Protein AF-A0A960SU77-F1 (afdb_monomer_lite)

Sequence (670 aa):
MKTQLLARILVASTLSLVTFLQLAGTITGHAAEPDPNTKVYWNGGKRGHIDGCPRLPKDTAELAKIPVKSYGEMTAGGAVLCSRCPGSSTQGKGKPGRKADAPQTPAVVYDPGTKVYVDALWFRVHAEDCPSLLLKERKRTLTLEEADKAGCRIGQSGQSGRENCCLQGYRRKRPEKKLSDDTILCGNNEKRNFKHIAGCHRYWPVRSDLRRPLKDWVADGFKVCPHCIERGPGLATITDEEWKKLGPPDNFVAPEGWVPKPYSADQLPPASEVDILIKETLSKGNAIQELPFTDPVACMEMFMGQRFFFPVTQWLNLYQAYRSTGDRHVFDMLLESARHYNRISMEYPAVAQLKASDPEGIPFMYSMAACARITLQLAKKHPDQVGANEIEEAETFLRTIISVLKPVCEGDGSLDPEMGIPRKLADDFRSRAYNRAMNGIGTLGMTVAALEDLQSLRKTKEYQPTIDRYRKVIREFLSNFFNEGHLCTKVAGRPMFVYPYNKGKIREVNGCPIFKRPEDGGHYSHTLQGLMLLYQATPELGIDDEFMTAVANAIYRSSTEKVPLGGKGKKAKGGKKETLSGHVECPTAAKVRPFGSLNDGHTYSPARERFYMLEAFRDGIIDAQCITLNAQQKEAANSDYDHRLATLFSHYMKALRKDRSLIHLREGTP

Secondary structure (DSSP, 8-state):
--STTHHHHHHHTTSTTTTTSS------S--PPPPTT-EEE--SSSEEEETT-TTS-SSHHHHTTSPEEEHHHHHHTT-EE-TTSTT--S-------------SSPPP---TT-EEEE-SSBSBEEETT-TT---GGGS-EEEHHHHHHHT-B-S---STT----TTTT---SSPPPPPPTT-EEEE-S-TTSPBB-TT-TT----TTSEEEEHHHHHHTT--B-HHHHHH--B-----HHHHHTSS-SS---PPTT----PPPSSSPPPHHHHHHHHHHHHTT-----S---SSHHHHHHHHHH--TTS--HHHHHHHHHHHHH--HHHHHHHHHHHHHHHHHHHH-HHHHHHHHTSTTTGGGGHHHHHHHHHHHHHHHH-GGGS-HHHHHHHHHHHHHHHHHHIIIII-SSSB-TTTSSBHHHHHHHHHS-HHHHHHHHHHHHHHHHHHHHHHHHHT--TTHHHHHHHHHHHHHHHHHHHHHSEEE-TTTT--EEE-BSS---PEEETTEEE-SSBPBHHHHHHHHHHHHHHHHH-GGGT-SHHHHHHHHHHHHHHHH-EEEE--SSS--SS--EEEE-SB---HHHHHH-TTS-TTT---PPP--STTGGGGGTSTTHHHHHTTTS-HHHHHHHHHSHHHHHHHHHHHHHHHHHH-TT-SSGGGG--

Structure (mmCIF, N/CA/C/O backbone):
data_AF-A0A960SU77-F1
#
_entry.id   AF-A0A960SU77-F1
#
loop_
_atom_site.group_PDB
_atom_site.id
_atom_site.type_symbol
_atom_site.label_atom_id
_atom_site.label_alt_id
_atom_site.label_comp_id
_atom_site.label_asym_id
_atom_site.label_entity_id
_atom_site.label_seq_id
_atom_site.pdbx_PDB_ins_code
_atom_site.Cartn_x
_atom_site.Cartn_y
_atom_site.Cartn_z
_atom_site.occupancy
_atom_site.B_iso_or_equiv
_atom_site.auth_seq_id
_atom_site.auth_comp_id
_atom_site.auth_asym_id
_atom_site.auth_atom_id
_atom_site.pdbx_PDB_model_num
ATOM 1 N N . MET A 1 1 ? -20.396 -36.217 -53.066 1.00 48.59 1 MET A N 1
ATOM 2 C CA . MET A 1 1 ? -19.169 -35.862 -52.307 1.00 48.59 1 MET A CA 1
ATOM 3 C C . MET A 1 1 ? -17.976 -35.377 -53.146 1.00 48.59 1 MET A C 1
ATOM 5 O O . MET A 1 1 ? -17.063 -34.830 -52.548 1.00 48.59 1 MET A O 1
ATOM 9 N N . LYS A 1 2 ? -17.955 -35.474 -54.490 1.00 43.25 2 LYS A N 1
ATOM 10 C CA . LYS A 1 2 ? -16.837 -34.945 -55.315 1.00 43.25 2 LYS A CA 1
ATOM 11 C C . LYS A 1 2 ? -17.061 -33.549 -55.932 1.00 43.25 2 LYS A C 1
ATOM 13 O O . LYS A 1 2 ? -16.116 -32.954 -56.427 1.00 43.25 2 LYS A O 1
ATOM 18 N N . THR A 1 3 ? -18.262 -32.975 -55.832 1.00 40.56 3 THR A N 1
ATOM 19 C CA . THR A 1 3 ? -18.610 -31.660 -56.415 1.00 40.56 3 THR A CA 1
ATOM 20 C C . THR A 1 3 ? -18.551 -30.477 -55.437 1.00 40.56 3 THR A C 1
ATOM 22 O O . THR A 1 3 ? -18.447 -29.339 -55.876 1.00 40.56 3 THR A O 1
ATOM 25 N N . GLN A 1 4 ? -18.520 -30.705 -54.117 1.00 41.78 4 GLN A N 1
ATOM 26 C CA . GLN A 1 4 ? -18.388 -29.622 -53.120 1.00 41.78 4 GLN A CA 1
ATOM 27 C C . GLN A 1 4 ? -16.931 -29.215 -52.823 1.00 41.78 4 GLN A C 1
ATOM 29 O O . GLN A 1 4 ? -16.701 -28.159 -52.235 1.00 41.78 4 GLN A O 1
ATOM 34 N N . LEU A 1 5 ? -15.945 -30.008 -53.258 1.00 41.78 5 LEU A N 1
ATOM 35 C CA . LEU A 1 5 ? -14.522 -29.713 -53.046 1.00 41.78 5 LEU A CA 1
ATOM 36 C C . LEU A 1 5 ? -13.960 -28.747 -54.109 1.00 41.78 5 LEU A C 1
ATOM 38 O O . LEU A 1 5 ? -13.111 -27.919 -53.798 1.00 41.78 5 LEU A O 1
ATOM 42 N N . LEU A 1 6 ? -14.503 -28.767 -55.333 1.00 40.28 6 LEU A N 1
ATOM 43 C CA . LEU A 1 6 ? -14.091 -27.870 -56.425 1.00 40.28 6 LEU A CA 1
ATOM 44 C C . LEU A 1 6 ? -14.622 -26.433 -56.265 1.00 40.28 6 LEU A C 1
ATOM 46 O O . LEU A 1 6 ? -13.934 -25.485 -56.634 1.00 40.28 6 LEU A O 1
ATOM 50 N N . ALA A 1 7 ? -15.777 -26.241 -55.616 1.00 41.69 7 ALA A N 1
ATOM 51 C CA . ALA A 1 7 ? -16.314 -24.904 -55.331 1.00 41.69 7 ALA A CA 1
ATOM 52 C C . ALA A 1 7 ? -15.530 -24.146 -54.238 1.00 41.69 7 ALA A C 1
ATOM 54 O O . ALA A 1 7 ? -15.547 -22.919 -54.204 1.00 41.69 7 ALA A O 1
ATOM 55 N N . ARG A 1 8 ? -14.804 -24.855 -53.359 1.00 44.03 8 ARG A N 1
ATOM 56 C CA . ARG A 1 8 ? -13.984 -24.231 -52.302 1.00 44.03 8 ARG A CA 1
ATOM 57 C C . ARG A 1 8 ? -12.572 -23.864 -52.760 1.00 44.03 8 ARG A C 1
ATOM 59 O O . ARG A 1 8 ? -11.973 -22.965 -52.181 1.00 44.03 8 ARG A O 1
ATOM 66 N N . ILE A 1 9 ? -12.072 -24.491 -53.825 1.00 46.56 9 ILE A N 1
ATOM 67 C CA . ILE A 1 9 ? -10.752 -24.179 -54.392 1.00 46.56 9 ILE A CA 1
ATOM 68 C C . ILE A 1 9 ? -10.819 -22.924 -55.285 1.00 46.56 9 ILE A C 1
ATOM 70 O O . ILE A 1 9 ? -9.882 -22.134 -55.285 1.00 46.56 9 ILE A O 1
ATOM 74 N N . LEU A 1 10 ? -11.956 -22.640 -55.936 1.00 34.97 10 LEU A N 1
ATOM 75 C CA . LEU A 1 10 ? -12.096 -21.455 -56.800 1.00 34.97 10 LEU A CA 1
ATOM 76 C C . LEU A 1 10 ? -12.265 -20.119 -56.038 1.00 34.97 10 LEU A C 1
ATOM 78 O O . LEU A 1 10 ? -11.908 -19.064 -56.562 1.00 34.97 10 LEU A O 1
ATOM 82 N N . VAL A 1 11 ? -12.757 -20.150 -54.792 1.00 41.19 11 VAL A N 1
ATOM 83 C CA . VAL A 1 11 ? -12.898 -18.952 -53.931 1.00 41.19 11 VAL A CA 1
ATOM 84 C C . VAL A 1 11 ? -11.575 -18.596 -53.232 1.00 41.19 11 VAL A C 1
ATOM 86 O O . VAL A 1 11 ? -11.334 -17.436 -52.904 1.00 41.19 11 VAL A O 1
ATOM 89 N N . ALA A 1 12 ? -10.668 -19.564 -53.068 1.00 36.19 12 ALA A N 1
ATOM 90 C CA . ALA A 1 12 ? -9.350 -19.330 -52.477 1.00 36.19 12 ALA A CA 1
ATOM 91 C C . ALA A 1 12 ? -8.357 -18.671 -53.458 1.00 36.19 12 ALA A C 1
ATOM 93 O O . ALA A 1 12 ? -7.464 -17.949 -53.028 1.00 36.19 12 ALA A O 1
ATOM 94 N N . SER A 1 13 ? -8.532 -18.850 -54.772 1.00 35.81 13 SER A N 1
ATOM 95 C CA . SER A 1 13 ? -7.602 -18.320 -55.786 1.00 35.81 13 SER A CA 1
ATOM 96 C C . SER A 1 13 ? -7.931 -16.905 -56.282 1.00 35.81 13 SER A C 1
ATOM 98 O O . SER A 1 13 ? -7.083 -16.272 -56.903 1.00 35.81 13 SER A O 1
ATOM 100 N N . THR A 1 14 ? -9.118 -16.368 -55.982 1.00 34.28 14 THR A N 1
ATOM 101 C CA . THR A 1 14 ? -9.507 -14.985 -56.338 1.00 34.28 14 THR A CA 1
ATOM 102 C C . THR A 1 14 ? -9.312 -13.980 -55.197 1.00 34.28 14 THR A C 1
ATOM 104 O O . THR A 1 14 ? -9.174 -12.787 -55.460 1.00 34.28 14 THR A O 1
ATOM 107 N N . LEU A 1 15 ? -9.184 -14.431 -53.941 1.00 32.66 15 LEU A N 1
ATOM 108 C CA . LEU A 1 15 ? -8.871 -13.550 -52.802 1.00 32.66 15 LEU A CA 1
ATOM 109 C C . LEU A 1 15 ? -7.364 -13.253 -52.642 1.00 32.66 15 LEU A C 1
ATOM 111 O O . LEU A 1 15 ? -6.983 -12.265 -52.010 1.00 32.66 15 LEU A O 1
ATOM 115 N N . SER A 1 16 ? -6.497 -14.062 -53.259 1.00 33.44 16 SER A N 1
ATOM 116 C CA . SER A 1 16 ? -5.037 -13.889 -53.204 1.00 33.44 16 SER A CA 1
ATOM 117 C C . SER A 1 16 ? -4.466 -12.904 -54.233 1.00 33.44 16 SER A C 1
ATOM 119 O O . SER A 1 16 ? -3.294 -12.558 -54.121 1.00 33.44 16 SER A O 1
ATOM 121 N N . LEU A 1 17 ? -5.265 -12.388 -55.179 1.00 29.81 17 LEU A N 1
ATOM 122 C CA . LEU A 1 17 ? -4.792 -11.423 -56.188 1.00 29.81 17 LEU A CA 1
ATOM 123 C C . LEU A 1 17 ? -5.219 -9.963 -55.926 1.00 29.81 17 LEU A C 1
ATOM 125 O O . LEU A 1 17 ? -4.670 -9.052 -56.534 1.00 29.81 17 LEU A O 1
ATOM 129 N N . VAL A 1 18 ? -6.133 -9.710 -54.980 1.00 33.72 18 VAL A N 1
ATOM 130 C CA . VAL A 1 18 ? -6.558 -8.340 -54.603 1.00 33.72 18 VAL A CA 1
ATOM 131 C C . VAL A 1 18 ? -5.825 -7.819 -53.356 1.00 33.72 18 VAL A C 1
ATOM 133 O O . VAL A 1 18 ? -5.778 -6.618 -53.108 1.00 33.72 18 VAL A O 1
ATOM 136 N N . THR A 1 19 ? -5.145 -8.692 -52.609 1.00 33.62 19 THR A N 1
ATOM 137 C CA . THR A 1 19 ? -4.439 -8.305 -51.370 1.00 33.62 19 THR A CA 1
ATOM 138 C C . THR A 1 19 ? -2.963 -7.929 -51.602 1.00 33.62 19 THR A C 1
ATOM 140 O O . THR A 1 19 ? -2.280 -7.496 -50.679 1.00 33.62 19 THR A O 1
ATOM 143 N N . PHE A 1 20 ? -2.462 -8.023 -52.842 1.00 31.34 20 PHE A N 1
ATOM 144 C CA . PHE A 1 20 ? -1.060 -7.731 -53.191 1.00 31.34 20 PHE A CA 1
ATOM 145 C C . PHE A 1 20 ? -0.811 -6.304 -53.726 1.00 31.34 20 PHE A C 1
ATOM 147 O O . PHE A 1 20 ? 0.291 -5.997 -54.170 1.00 31.34 20 PHE A O 1
ATOM 154 N N . LEU A 1 21 ? -1.803 -5.404 -53.649 1.00 29.97 21 LEU A N 1
ATOM 155 C CA . LEU A 1 21 ? -1.713 -4.030 -54.179 1.00 29.97 21 LEU A CA 1
ATOM 156 C C . LEU A 1 21 ? -2.110 -2.920 -53.180 1.00 29.97 21 LEU A C 1
ATOM 158 O O . LEU A 1 21 ? -2.383 -1.795 -53.584 1.00 29.97 21 LEU A O 1
ATOM 162 N N . GLN A 1 22 ? -2.100 -3.198 -51.868 1.00 31.19 22 GLN A N 1
ATOM 163 C CA . GLN A 1 22 ? -2.372 -2.192 -50.818 1.00 31.19 22 GLN A CA 1
ATOM 164 C C . GLN A 1 22 ? -1.319 -2.123 -49.695 1.00 31.19 22 GLN A C 1
ATOM 166 O O . GLN A 1 22 ? -1.608 -1.699 -48.579 1.00 31.19 22 GLN A O 1
ATOM 171 N N . LEU A 1 23 ? -0.067 -2.483 -49.984 1.00 34.41 23 LEU A N 1
ATOM 172 C CA . LEU A 1 23 ? 1.064 -2.280 -49.069 1.00 34.41 23 LEU A CA 1
ATOM 173 C C . LEU A 1 23 ? 2.174 -1.480 -49.754 1.00 34.41 23 LEU A C 1
ATOM 175 O O . LEU A 1 23 ? 3.279 -1.956 -49.986 1.00 34.41 23 LEU A O 1
ATOM 179 N N . ALA A 1 24 ? 1.865 -0.221 -50.050 1.00 32.38 24 ALA A N 1
ATOM 180 C CA . ALA A 1 24 ? 2.865 0.809 -50.283 1.00 32.38 24 ALA A CA 1
ATOM 181 C C . ALA A 1 24 ? 2.472 2.067 -49.493 1.00 32.38 24 ALA A C 1
ATOM 183 O O . ALA A 1 24 ? 1.421 2.654 -49.728 1.00 32.38 24 ALA A O 1
ATOM 184 N N . GLY A 1 25 ? 3.334 2.475 -48.556 1.00 32.09 25 GLY A N 1
ATOM 185 C CA . GLY A 1 25 ? 3.404 3.862 -48.088 1.00 32.09 25 GLY A CA 1
ATOM 186 C C . GLY A 1 25 ? 2.752 4.204 -46.745 1.00 32.09 25 GLY A C 1
ATOM 187 O O . GLY A 1 25 ? 1.760 4.919 -46.698 1.00 32.09 25 GLY A O 1
ATOM 188 N N . THR A 1 26 ? 3.414 3.877 -45.633 1.00 34.00 26 THR A N 1
ATOM 189 C CA . THR A 1 26 ? 3.478 4.818 -44.495 1.00 34.00 26 THR A CA 1
ATOM 190 C C . THR A 1 26 ? 4.924 5.235 -44.289 1.00 34.00 26 THR A C 1
ATOM 192 O O . THR A 1 26 ? 5.612 4.759 -43.390 1.00 34.00 26 THR A O 1
ATOM 195 N N . ILE A 1 27 ? 5.382 6.111 -45.181 1.00 33.06 27 ILE A N 1
ATOM 196 C CA . ILE A 1 27 ? 6.577 6.927 -44.991 1.00 33.06 27 ILE A CA 1
ATOM 197 C C . ILE A 1 27 ? 6.103 8.206 -44.303 1.00 33.06 27 ILE A C 1
ATOM 199 O O . ILE A 1 27 ? 5.212 8.895 -44.796 1.00 33.06 27 ILE A O 1
ATOM 203 N N . THR A 1 28 ? 6.690 8.528 -43.154 1.00 37.88 28 THR A N 1
ATOM 204 C CA . THR A 1 28 ? 6.577 9.845 -42.524 1.00 37.88 28 THR A CA 1
ATOM 205 C C . THR A 1 28 ? 7.351 10.867 -43.357 1.00 37.88 28 THR A C 1
ATOM 207 O O . THR A 1 28 ? 8.470 11.241 -43.018 1.00 37.88 28 THR A O 1
ATOM 210 N N . GLY A 1 29 ? 6.773 11.284 -44.479 1.00 32.94 29 GLY A N 1
ATOM 211 C CA . GLY A 1 29 ? 7.107 12.538 -45.144 1.00 32.94 29 GLY A CA 1
ATOM 212 C C . GLY A 1 29 ? 6.148 13.619 -44.660 1.00 32.94 29 GLY A C 1
ATOM 213 O O . GLY A 1 29 ? 5.029 13.313 -44.242 1.00 32.94 29 GLY A O 1
ATOM 214 N N . HIS A 1 30 ? 6.550 14.889 -44.710 1.00 42.62 30 HIS A N 1
ATOM 215 C CA . HIS A 1 30 ? 5.559 15.962 -44.813 1.00 42.62 30 HIS A CA 1
ATOM 216 C C . HIS A 1 30 ? 4.584 15.548 -45.914 1.00 42.62 30 HIS A C 1
ATOM 218 O O . HIS A 1 30 ? 5.038 15.240 -47.014 1.00 42.62 30 HIS A O 1
ATOM 224 N N . ALA A 1 31 ? 3.301 15.382 -45.577 1.00 51.47 31 ALA A N 1
ATOM 225 C CA . ALA A 1 31 ? 2.348 14.803 -46.509 1.00 51.47 31 ALA A CA 1
ATOM 226 C C . ALA A 1 31 ? 2.336 15.685 -47.758 1.00 51.47 31 ALA A C 1
ATOM 228 O O . ALA A 1 31 ? 1.932 16.845 -47.677 1.00 51.47 31 ALA A O 1
ATOM 229 N N . ALA A 1 32 ? 2.863 15.151 -48.862 1.00 58.09 32 ALA A N 1
ATOM 230 C CA . ALA A 1 32 ? 2.802 15.815 -50.148 1.00 58.09 32 ALA A CA 1
ATOM 231 C C . ALA A 1 32 ? 1.334 16.151 -50.414 1.00 58.09 32 ALA A C 1
ATOM 233 O O . ALA A 1 32 ? 0.448 15.347 -50.093 1.00 58.09 32 ALA A O 1
ATOM 234 N N . GLU A 1 33 ? 1.074 17.354 -50.923 1.00 73.69 33 GLU A N 1
ATOM 235 C CA . GLU A 1 33 ? -0.280 17.702 -51.330 1.00 73.69 33 GLU A CA 1
ATOM 236 C C . GLU A 1 33 ? -0.797 16.630 -52.301 1.00 73.69 33 GLU A C 1
ATOM 238 O O . GLU A 1 33 ? -0.029 16.160 -53.147 1.00 73.69 33 GLU A O 1
ATOM 243 N N . PRO A 1 34 ? -2.058 16.183 -52.158 1.00 84.12 34 PRO A N 1
ATOM 244 C CA . PRO A 1 34 ? -2.621 15.191 -53.061 1.00 84.12 34 PRO A CA 1
ATOM 245 C C . PRO A 1 34 ? -2.513 15.642 -54.515 1.00 84.12 34 PRO A C 1
ATOM 247 O O . PRO A 1 34 ? -2.640 16.831 -54.809 1.00 84.12 34 PRO A O 1
ATOM 250 N N . ASP A 1 35 ? -2.330 14.685 -55.424 1.00 87.81 35 ASP A N 1
ATOM 251 C CA . ASP A 1 35 ? -2.336 14.963 -56.860 1.00 87.81 35 ASP A CA 1
ATOM 252 C C . ASP A 1 35 ? -3.629 15.720 -57.236 1.00 87.81 35 ASP A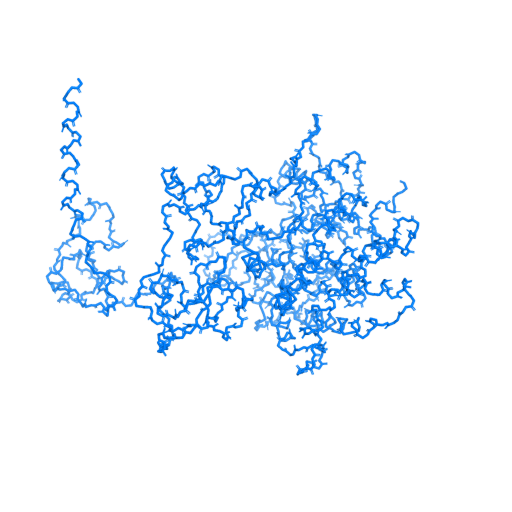 C 1
ATOM 254 O O . ASP A 1 35 ? -4.700 15.332 -56.748 1.00 87.81 35 ASP A O 1
ATOM 258 N N . PRO A 1 36 ? -3.587 16.772 -58.077 1.00 90.88 36 PRO A N 1
ATOM 259 C CA . PRO A 1 36 ? -4.777 17.525 -58.479 1.00 90.88 36 PRO A CA 1
ATOM 260 C C . PRO A 1 36 ? -5.904 16.661 -59.062 1.00 90.88 36 PRO A C 1
ATOM 262 O O . PRO A 1 36 ? -7.070 17.029 -58.953 1.00 90.88 36 PRO A O 1
ATOM 265 N N . ASN A 1 37 ? -5.600 15.489 -59.619 1.00 91.50 37 ASN A N 1
ATOM 266 C CA . ASN A 1 37 ? -6.590 14.557 -60.158 1.00 91.50 37 ASN A CA 1
ATOM 267 C C . ASN A 1 37 ? -7.148 13.581 -59.108 1.00 91.50 37 ASN A C 1
ATOM 269 O O . ASN A 1 37 ? -8.007 12.756 -59.423 1.00 91.50 37 ASN A O 1
ATOM 273 N N . THR A 1 38 ? -6.698 13.665 -57.852 1.00 93.06 38 THR A N 1
ATOM 274 C CA . THR A 1 38 ? -7.171 12.806 -56.759 1.00 93.06 38 THR A CA 1
ATOM 275 C C . THR A 1 38 ? -8.673 12.968 -56.565 1.00 93.06 38 THR A C 1
ATOM 277 O O . THR A 1 38 ? -9.178 14.079 -56.406 1.00 93.06 38 THR A O 1
ATOM 280 N N . LYS A 1 39 ? -9.391 11.844 -56.513 1.00 94.50 39 LYS A N 1
ATOM 281 C CA . LYS A 1 39 ? -10.834 11.808 -56.271 1.00 94.50 39 LYS A CA 1
ATOM 282 C C . LYS A 1 39 ? -11.179 12.371 -54.885 1.00 94.50 39 LYS A C 1
ATOM 284 O O . LYS A 1 39 ? -10.721 11.854 -53.862 1.00 94.50 39 LYS A O 1
ATOM 289 N N . VAL A 1 40 ? -12.046 13.381 -54.846 1.00 94.94 40 VAL A N 1
ATOM 290 C CA . VAL A 1 40 ? -12.618 13.959 -53.623 1.00 94.94 40 VAL A CA 1
ATOM 291 C C . VAL A 1 40 ? -14.143 13.975 -53.679 1.00 94.94 40 VAL A C 1
ATOM 293 O O . VAL A 1 40 ? -14.752 14.214 -54.715 1.00 94.94 40 VAL A O 1
ATOM 296 N N . TYR A 1 41 ? -14.772 13.749 -52.536 1.00 96.06 41 TYR A N 1
ATOM 297 C CA . TYR A 1 41 ? -16.199 13.930 -52.310 1.00 96.06 41 TYR A CA 1
ATOM 298 C C . TYR A 1 41 ? -16.408 15.343 -51.759 1.00 96.06 41 TYR A C 1
ATOM 300 O O . TYR A 1 41 ? -15.965 15.666 -50.646 1.00 96.06 41 TYR A O 1
ATOM 308 N N . TRP A 1 42 ? -17.035 16.205 -52.556 1.00 96.12 42 TRP A N 1
ATOM 309 C CA . TRP A 1 42 ? -17.164 17.627 -52.265 1.00 96.12 42 TRP A CA 1
ATOM 310 C C . TRP A 1 42 ? -18.453 18.210 -52.847 1.00 96.12 42 TRP A C 1
ATOM 312 O O . TRP A 1 42 ? -18.712 18.133 -54.041 1.00 96.12 42 TRP A O 1
ATOM 322 N N . ASN A 1 43 ? -19.258 18.839 -51.994 1.00 90.31 43 ASN A N 1
ATOM 323 C CA . ASN A 1 43 ? -20.572 19.385 -52.340 1.00 90.31 43 ASN A CA 1
ATOM 324 C C . ASN A 1 43 ? -20.564 20.904 -52.610 1.00 90.31 43 ASN A C 1
ATOM 326 O O . ASN A 1 43 ? -21.596 21.549 -52.450 1.00 90.31 43 ASN A O 1
ATOM 330 N N . GLY A 1 44 ? -19.409 21.495 -52.937 1.00 87.69 44 GLY A N 1
ATOM 331 C CA . GLY A 1 44 ? -19.267 22.948 -53.122 1.00 87.69 44 GLY A CA 1
ATOM 332 C C . GLY A 1 44 ? -19.058 23.750 -51.826 1.00 87.69 44 GLY A C 1
ATOM 333 O O . GLY A 1 44 ? -18.965 24.973 -51.862 1.00 87.69 44 GLY A O 1
ATOM 334 N N . GLY A 1 45 ? -18.992 23.090 -50.662 1.00 88.75 45 GLY A N 1
ATOM 335 C CA . GLY A 1 45 ? -18.749 23.743 -49.371 1.00 88.75 45 GLY A CA 1
ATOM 336 C C . GLY A 1 45 ? -17.286 24.147 -49.133 1.00 88.75 45 GLY A C 1
ATOM 337 O O . GLY A 1 45 ? -16.418 23.989 -49.976 1.00 88.75 45 GLY A O 1
ATOM 338 N N . LYS A 1 46 ? -16.942 24.600 -47.922 1.00 89.25 46 LYS A N 1
ATOM 339 C CA . LYS A 1 46 ? -15.552 25.009 -47.598 1.00 89.25 46 LYS A CA 1
ATOM 340 C C . LYS A 1 46 ? -14.554 23.847 -47.490 1.00 89.25 46 LYS A C 1
ATOM 342 O O . LYS A 1 46 ? -13.357 24.087 -47.334 1.00 89.25 46 LYS A O 1
ATOM 347 N N . ARG A 1 47 ? -15.038 22.599 -47.446 1.00 91.06 47 ARG A N 1
ATOM 348 C CA . ARG A 1 47 ? -14.207 21.413 -47.209 1.00 91.06 47 ARG A CA 1
ATOM 349 C C . ARG A 1 47 ? -14.659 20.218 -48.031 1.00 91.06 47 ARG A C 1
ATOM 351 O O . ARG A 1 47 ? -15.849 19.922 -48.031 1.00 91.06 47 ARG A O 1
ATOM 358 N N . GLY A 1 48 ? -13.711 19.509 -48.634 1.00 92.94 48 GLY A N 1
ATOM 359 C CA . GLY A 1 48 ? -13.940 18.201 -49.251 1.00 92.94 48 GLY A CA 1
ATOM 360 C C . GLY A 1 48 ? -13.214 17.068 -48.532 1.00 92.94 48 GLY A C 1
ATOM 361 O O . GLY A 1 48 ? -12.428 17.275 -47.595 1.00 92.94 48 GLY A O 1
ATOM 362 N N . HIS A 1 49 ? -13.513 15.846 -48.957 1.00 94.62 49 HIS A N 1
ATOM 363 C CA . HIS A 1 49 ? -13.022 14.621 -48.341 1.00 94.62 49 HIS A CA 1
ATOM 364 C C . HIS A 1 49 ? -12.445 13.683 -49.398 1.00 94.62 49 HIS A C 1
ATOM 366 O O . HIS A 1 49 ? -13.133 13.379 -50.361 1.00 94.62 49 HIS A O 1
ATOM 372 N N . ILE A 1 50 ? -11.220 13.186 -49.223 1.00 93.50 50 ILE A N 1
ATOM 373 C CA . ILE A 1 50 ? -10.723 12.091 -50.073 1.00 93.50 50 ILE A CA 1
ATOM 374 C C . ILE A 1 50 ? -11.361 10.760 -49.672 1.00 93.50 50 ILE A C 1
ATOM 376 O O . ILE A 1 50 ? -11.872 10.612 -48.554 1.00 93.50 50 ILE A O 1
ATOM 380 N N . ASP A 1 51 ? -11.296 9.794 -50.582 1.00 85.56 51 ASP A N 1
ATOM 381 C CA . ASP A 1 51 ? -11.766 8.434 -50.342 1.00 85.56 51 ASP A CA 1
ATOM 382 C C . ASP A 1 51 ? -11.091 7.811 -49.109 1.00 85.56 51 ASP A C 1
ATOM 384 O O . ASP A 1 51 ? -9.899 8.002 -48.862 1.00 85.56 51 ASP A O 1
ATOM 388 N N . GLY A 1 52 ? -11.881 7.140 -48.267 1.00 80.75 52 GLY A N 1
ATOM 389 C CA . GLY A 1 52 ? -11.418 6.609 -46.978 1.00 80.75 52 GLY A CA 1
ATOM 390 C C . GLY A 1 52 ? -11.333 7.623 -45.824 1.00 80.75 52 GLY A C 1
ATOM 391 O O . GLY A 1 52 ? -10.923 7.259 -44.718 1.00 80.75 52 GLY A O 1
ATOM 392 N N . CYS A 1 53 ? -11.742 8.887 -46.008 1.00 87.25 53 CYS A N 1
ATOM 393 C CA . CYS A 1 53 ? -11.818 9.836 -44.894 1.00 87.25 53 CYS A CA 1
ATOM 394 C C . CYS A 1 53 ? -12.801 9.345 -43.805 1.00 87.25 53 CYS A C 1
ATOM 396 O O . CYS A 1 53 ? -13.970 9.107 -44.103 1.00 87.25 53 CYS A O 1
ATOM 398 N N . PRO A 1 54 ? -12.420 9.322 -42.509 1.00 81.00 54 PRO A N 1
ATOM 399 C CA . PRO A 1 54 ?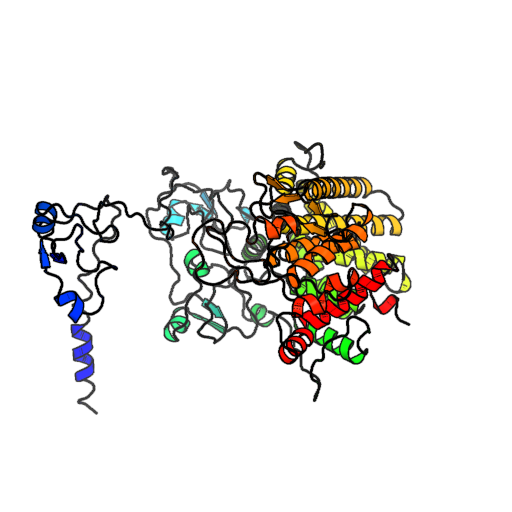 -13.286 8.833 -41.427 1.00 81.00 54 PRO A CA 1
ATOM 400 C C . PRO A 1 54 ? -14.515 9.714 -41.140 1.00 81.00 54 PRO A C 1
ATOM 402 O O . PRO A 1 54 ? -15.294 9.400 -40.243 1.00 81.00 54 PRO A O 1
ATOM 405 N N . ARG A 1 55 ? -14.660 10.849 -41.836 1.00 84.00 55 ARG A N 1
ATOM 406 C CA . ARG A 1 55 ? -15.841 11.725 -41.772 1.00 84.00 55 ARG A CA 1
ATOM 407 C C . ARG A 1 55 ? -16.799 11.544 -42.950 1.00 84.00 55 ARG A C 1
ATOM 409 O O . ARG A 1 55 ? -17.846 12.182 -42.938 1.00 84.00 55 ARG A O 1
ATOM 416 N N . LEU A 1 56 ? -16.451 10.726 -43.941 1.00 88.38 56 LEU A N 1
ATOM 417 C CA . LEU A 1 56 ? -17.402 10.347 -44.976 1.00 88.38 56 LEU A CA 1
ATOM 418 C C . LEU A 1 56 ? -18.476 9.421 -44.391 1.00 88.38 56 LEU A C 1
ATOM 420 O O . LEU A 1 56 ? -18.163 8.630 -43.491 1.00 88.38 56 LEU A O 1
ATOM 424 N N . PRO A 1 57 ? -19.728 9.507 -44.876 1.00 88.12 57 PRO A N 1
ATOM 425 C CA . PRO A 1 57 ? -20.749 8.521 -44.554 1.00 88.12 57 PRO A CA 1
ATOM 426 C C . PRO A 1 57 ? -20.243 7.113 -44.874 1.00 88.12 57 PRO A C 1
ATOM 428 O O . PRO A 1 57 ? -19.646 6.881 -45.924 1.00 88.12 57 PRO A O 1
ATOM 431 N N . LYS A 1 58 ? -20.461 6.177 -43.946 1.00 84.31 58 LYS A N 1
ATOM 432 C CA . LYS A 1 58 ? -20.117 4.761 -44.151 1.00 84.31 58 LYS A CA 1
ATOM 433 C C . LYS A 1 58 ? -21.177 4.014 -44.959 1.00 84.31 58 LYS A C 1
ATOM 435 O O . LYS A 1 58 ? -20.888 2.945 -45.482 1.00 84.31 58 LYS A O 1
ATOM 440 N N . ASP A 1 59 ? -22.384 4.566 -45.031 1.00 87.12 59 ASP A N 1
ATOM 441 C CA . ASP A 1 59 ? -23.454 4.065 -45.882 1.00 87.12 59 ASP A CA 1
ATOM 442 C C . ASP A 1 59 ? -23.178 4.462 -47.339 1.00 87.12 59 ASP A C 1
ATOM 444 O O . ASP A 1 59 ? -23.041 5.644 -47.670 1.00 87.12 59 ASP A O 1
ATOM 448 N N . THR A 1 60 ? -23.101 3.463 -48.216 1.00 85.50 60 THR A N 1
ATOM 449 C CA . THR A 1 60 ? -22.841 3.628 -49.647 1.00 85.50 60 THR A CA 1
ATOM 450 C C . THR A 1 60 ? -23.933 4.425 -50.360 1.00 85.50 60 THR A C 1
ATOM 452 O O . THR A 1 60 ? -23.625 5.158 -51.299 1.00 85.50 60 THR A O 1
ATOM 455 N N . ALA A 1 61 ? -25.190 4.338 -49.909 1.00 85.06 61 ALA A N 1
ATOM 456 C CA . ALA A 1 61 ? -26.303 5.086 -50.492 1.00 85.06 61 ALA A CA 1
ATOM 457 C C . ALA A 1 61 ? -26.251 6.579 -50.130 1.00 85.06 61 ALA A C 1
ATOM 459 O O . ALA A 1 61 ? -26.674 7.423 -50.918 1.00 85.06 61 ALA A O 1
ATOM 460 N N . GLU A 1 62 ? -25.715 6.927 -48.957 1.00 82.31 62 GLU A N 1
ATOM 461 C CA . GLU A 1 62 ? -25.482 8.323 -48.576 1.00 82.31 62 GLU A CA 1
ATOM 462 C C . GLU A 1 62 ? -24.215 8.893 -49.211 1.00 82.31 62 GLU A C 1
ATOM 464 O O . GLU A 1 62 ? -24.214 10.040 -49.657 1.00 82.31 62 GLU A O 1
ATOM 469 N N . LEU A 1 63 ? -23.155 8.087 -49.315 1.00 86.81 63 LEU A N 1
ATOM 470 C CA . LEU A 1 63 ? -21.910 8.485 -49.968 1.00 86.81 63 LEU A CA 1
ATOM 471 C C . LEU A 1 63 ? -22.123 8.806 -51.456 1.00 86.81 63 LEU A C 1
ATOM 473 O O . LEU A 1 63 ? -21.579 9.791 -51.951 1.00 86.81 63 LEU A O 1
ATOM 477 N N . ALA A 1 64 ? -22.968 8.031 -52.145 1.00 88.56 64 ALA A N 1
ATOM 478 C CA . ALA A 1 64 ? -23.312 8.244 -53.552 1.00 88.56 64 ALA A CA 1
ATOM 479 C C . ALA A 1 64 ? -24.040 9.576 -53.826 1.00 88.56 64 ALA A C 1
ATOM 481 O O . ALA A 1 64 ? -24.049 10.043 -54.962 1.00 88.56 64 ALA A O 1
ATOM 482 N N . LYS A 1 65 ? -24.630 10.211 -52.802 1.00 90.62 65 LYS A N 1
ATOM 483 C CA . LYS A 1 65 ? -25.301 11.519 -52.926 1.00 90.62 65 LYS A CA 1
ATOM 484 C C . LYS A 1 65 ? -24.324 12.696 -52.893 1.00 90.62 65 LYS A C 1
ATOM 486 O O . LYS A 1 65 ? -24.730 13.823 -53.171 1.00 90.62 65 LYS A O 1
ATOM 491 N N . ILE A 1 66 ? -23.062 12.472 -52.520 1.00 91.94 66 ILE A N 1
ATOM 492 C CA . ILE A 1 66 ? -22.051 13.529 -52.451 1.00 91.94 66 ILE A CA 1
ATOM 493 C C . ILE A 1 66 ? -21.354 13.621 -53.814 1.00 91.94 66 ILE A C 1
ATOM 495 O O . ILE A 1 66 ? -20.762 12.629 -54.245 1.00 91.94 66 ILE A O 1
ATOM 499 N N . PRO A 1 67 ? -21.372 14.788 -54.490 1.00 94.25 67 PRO A N 1
ATOM 500 C CA . PRO A 1 67 ? -20.698 14.945 -55.770 1.00 94.25 67 PRO A CA 1
ATOM 501 C C . PRO A 1 67 ? -19.212 14.602 -55.669 1.00 94.25 67 PRO A C 1
ATOM 503 O O . PRO A 1 67 ? -18.519 15.002 -54.728 1.00 94.25 67 PRO A O 1
ATOM 506 N N . VAL A 1 68 ? -18.733 13.857 -56.658 1.00 94.94 68 VAL A N 1
ATOM 507 C CA . VAL A 1 68 ? -17.324 13.504 -56.794 1.00 94.94 68 VAL A CA 1
ATOM 508 C C . VAL A 1 68 ? -16.663 14.500 -57.740 1.00 94.94 68 VAL A C 1
ATOM 510 O O . VAL A 1 68 ? -17.159 14.739 -58.840 1.00 94.94 68 VAL A O 1
ATOM 513 N N . LYS A 1 69 ? -15.546 15.068 -57.300 1.00 95.25 69 LYS A N 1
ATOM 514 C CA . LYS A 1 69 ? -14.716 16.031 -58.027 1.00 95.25 69 LYS A CA 1
ATOM 515 C C . LYS A 1 69 ? -13.247 15.642 -57.927 1.00 95.25 69 LYS A C 1
ATOM 517 O O . LYS A 1 69 ? -12.896 14.744 -57.158 1.00 95.25 69 LYS A O 1
ATOM 522 N N . SER A 1 70 ? -12.387 16.300 -58.692 1.00 95.38 70 SER A N 1
ATOM 523 C CA . SER A 1 70 ? -10.944 16.220 -58.484 1.00 95.38 70 SER A CA 1
ATOM 524 C C . SER A 1 70 ? -10.495 17.169 -57.368 1.00 95.38 70 SER A C 1
ATOM 526 O O . SER A 1 70 ? -11.158 18.164 -57.052 1.00 95.38 70 SER A O 1
ATOM 528 N N . TYR A 1 71 ? -9.367 16.858 -56.733 1.00 92.12 71 TYR A N 1
ATOM 529 C CA . TYR A 1 71 ? -8.770 17.712 -55.711 1.00 92.12 71 TYR A CA 1
ATOM 530 C C . TYR A 1 71 ? -8.469 19.114 -56.265 1.00 92.12 71 TYR A C 1
ATOM 532 O O . TYR A 1 71 ? -8.741 20.098 -55.581 1.00 92.12 71 TYR A O 1
ATOM 540 N N . GLY A 1 72 ? -8.019 19.209 -57.520 1.00 90.94 72 GLY A N 1
ATOM 541 C CA . GLY A 1 72 ? -7.776 20.457 -58.241 1.00 90.94 72 GLY A CA 1
ATOM 542 C C . GLY A 1 72 ? -9.046 21.271 -58.502 1.00 90.94 72 GLY A C 1
ATOM 543 O O . GLY A 1 72 ? -9.039 22.483 -58.316 1.00 90.94 72 GLY A O 1
ATOM 544 N N . GLU A 1 73 ? -10.163 20.628 -58.862 1.00 92.06 73 GLU A N 1
ATOM 545 C CA . GLU A 1 73 ? -11.459 21.314 -59.003 1.00 92.06 73 GLU A CA 1
ATOM 546 C C . GLU A 1 73 ? -11.943 21.886 -57.660 1.00 92.06 73 GLU A C 1
ATOM 548 O O . GLU A 1 73 ? -12.466 22.999 -57.597 1.00 92.06 73 GLU A O 1
ATOM 553 N N . MET A 1 74 ? -11.753 21.138 -56.569 1.00 94.62 74 MET A N 1
ATOM 554 C CA . MET A 1 74 ? -12.121 21.581 -55.223 1.00 94.62 74 MET A CA 1
ATOM 555 C C . MET A 1 74 ? -11.272 22.769 -54.751 1.00 94.62 74 MET A C 1
ATOM 557 O O . MET A 1 74 ? -11.814 23.732 -54.201 1.00 94.62 74 MET A O 1
ATOM 561 N N . THR A 1 75 ? -9.952 22.716 -54.946 1.00 91.19 75 THR A N 1
ATOM 562 C CA . THR A 1 75 ? -9.045 23.794 -54.528 1.00 91.19 75 THR A CA 1
ATOM 563 C C . THR A 1 75 ? -9.199 25.042 -55.390 1.00 91.19 75 THR A C 1
ATOM 565 O O . THR A 1 75 ? -9.200 26.143 -54.841 1.00 91.19 75 THR A O 1
ATOM 568 N N . ALA A 1 76 ? -9.444 24.899 -56.698 1.00 91.19 76 ALA A N 1
ATOM 569 C CA . ALA A 1 76 ? -9.814 26.015 -57.573 1.00 91.19 76 ALA A CA 1
ATOM 570 C C . ALA A 1 76 ? -11.122 26.696 -57.122 1.00 91.19 76 ALA A C 1
ATOM 572 O O . ALA A 1 76 ? -11.264 27.911 -57.239 1.00 91.19 76 ALA A O 1
ATOM 573 N N . GLY A 1 77 ? -12.046 25.935 -56.524 1.00 87.19 77 GLY A N 1
ATOM 574 C CA . GLY A 1 77 ? -13.247 26.447 -55.859 1.00 87.19 77 GLY A CA 1
ATOM 575 C C . GLY A 1 77 ? -13.017 27.072 -54.473 1.00 87.19 77 GLY A C 1
ATOM 576 O O . GLY A 1 77 ? -13.984 27.378 -53.775 1.00 87.19 77 GLY A O 1
ATOM 577 N N . GLY A 1 78 ? -11.763 27.240 -54.038 1.00 88.69 78 GLY A N 1
ATOM 578 C CA . GLY A 1 78 ? -11.393 27.854 -52.758 1.00 88.69 78 GLY A CA 1
ATOM 579 C C . GLY A 1 78 ? -11.621 26.967 -51.528 1.00 88.69 78 GLY A C 1
ATOM 580 O O . GLY A 1 78 ? -11.579 27.456 -50.395 1.00 88.69 78 GLY A O 1
ATOM 581 N N . ALA A 1 79 ? -11.883 25.673 -51.720 1.00 89.44 79 ALA A N 1
ATOM 582 C CA . ALA A 1 79 ? -12.067 24.716 -50.637 1.00 89.44 79 ALA A CA 1
ATOM 583 C C . ALA A 1 79 ? -10.769 23.959 -50.313 1.00 89.44 79 ALA A C 1
ATOM 585 O O . ALA A 1 79 ? -9.875 23.811 -51.140 1.00 89.44 79 ALA A O 1
ATOM 586 N N . VAL A 1 80 ? -10.668 23.454 -49.082 1.00 92.75 80 VAL A N 1
ATOM 587 C CA . VAL A 1 80 ? -9.511 22.672 -48.605 1.00 92.75 80 VAL A CA 1
ATOM 588 C C . VAL A 1 80 ? -9.943 21.284 -48.151 1.00 92.75 80 VAL A C 1
ATOM 590 O O . VAL A 1 80 ? -11.121 21.043 -47.883 1.00 92.75 80 VAL A O 1
ATOM 593 N N . LEU A 1 81 ? -9.010 20.347 -47.999 1.00 91.44 81 LEU A N 1
ATOM 594 C CA . LEU A 1 81 ? -9.365 19.066 -47.395 1.00 91.44 81 LEU A CA 1
ATOM 595 C C . LEU A 1 81 ? -9.805 19.225 -45.937 1.00 91.44 81 LEU A C 1
ATOM 597 O O . LEU A 1 81 ? -9.327 20.056 -45.163 1.00 91.44 81 LEU A O 1
ATOM 601 N N . CYS A 1 82 ? -10.740 18.374 -45.523 1.00 90.12 82 CYS A N 1
ATOM 602 C CA . CYS A 1 82 ? -11.046 18.204 -44.114 1.00 90.12 82 CYS A CA 1
ATOM 603 C C . CYS A 1 82 ? -9.772 17.810 -43.337 1.00 90.12 82 CYS A C 1
ATOM 605 O O . CYS A 1 82 ? -9.038 16.918 -43.738 1.00 90.12 82 CYS A O 1
ATOM 607 N N . SER A 1 83 ? -9.584 18.377 -42.142 1.00 83.06 83 SER A N 1
ATOM 608 C CA . SER A 1 83 ? -8.404 18.176 -41.276 1.00 83.06 83 SER A CA 1
ATOM 609 C C . SER A 1 83 ? -8.128 16.735 -40.808 1.00 83.06 83 SER A C 1
ATOM 611 O O . SER A 1 83 ? -7.265 16.517 -39.966 1.00 83.06 83 SER A O 1
ATOM 613 N N . ARG A 1 84 ? -8.956 15.770 -41.210 1.00 79.56 84 ARG A N 1
ATOM 614 C CA . ARG A 1 84 ? -8.811 14.335 -40.917 1.00 79.56 84 ARG A CA 1
ATOM 615 C C . ARG A 1 84 ? -8.645 13.495 -42.184 1.00 79.56 84 ARG A C 1
ATOM 617 O O . ARG A 1 84 ? -8.620 12.274 -42.099 1.00 79.56 84 ARG A O 1
ATOM 624 N N . CYS A 1 85 ? -8.615 14.135 -43.344 1.00 85.88 85 CYS A N 1
ATOM 625 C CA . CYS A 1 85 ? -8.294 13.496 -44.606 1.00 85.88 85 CYS A CA 1
ATOM 626 C C . CYS A 1 85 ? -6.789 13.202 -44.638 1.00 85.88 85 CYS A C 1
ATOM 628 O O . CYS A 1 85 ? -6.009 14.091 -44.279 1.00 85.88 85 CYS A O 1
ATOM 630 N N . PRO A 1 86 ? -6.367 12.002 -45.065 1.00 75.44 86 PRO A N 1
ATOM 631 C CA . PRO A 1 86 ? -4.980 11.785 -45.466 1.00 75.44 86 PRO A CA 1
ATOM 632 C C . PRO A 1 86 ? -4.539 12.877 -46.465 1.00 75.44 86 PRO A C 1
ATOM 634 O O . PRO A 1 86 ? -5.327 13.297 -47.309 1.00 75.44 86 PRO A O 1
ATOM 637 N N . GLY A 1 87 ? -3.328 13.419 -46.309 1.00 74.12 87 GLY A N 1
ATOM 638 C CA . GLY A 1 87 ? -2.830 14.520 -47.152 1.00 74.12 87 GLY A CA 1
ATOM 639 C C . GLY A 1 87 ? -3.369 15.925 -46.833 1.00 74.12 87 GLY A C 1
ATOM 640 O O . GLY A 1 87 ? -2.979 16.885 -47.484 1.00 74.12 87 GLY A O 1
ATOM 641 N N . SER A 1 88 ? -4.244 16.100 -45.832 1.00 79.44 88 SER A N 1
ATOM 642 C CA . SER A 1 88 ? -4.737 17.435 -45.455 1.00 79.44 88 SER A CA 1
ATOM 643 C C . SER A 1 88 ? -3.675 18.269 -44.729 1.00 79.44 88 SER A C 1
ATOM 645 O O . SER A 1 88 ? -3.294 17.941 -43.605 1.00 79.44 88 SER A O 1
ATOM 647 N N . SER A 1 89 ? -3.339 19.438 -45.276 1.00 69.81 89 SER A N 1
ATOM 648 C CA . SER A 1 89 ? -2.504 20.465 -44.626 1.00 69.81 89 SER A CA 1
ATOM 649 C C . SER A 1 89 ? -3.253 21.305 -43.574 1.00 69.81 89 SER A C 1
ATOM 651 O O . SER A 1 89 ? -2.646 22.025 -42.781 1.00 69.81 89 SER A O 1
ATOM 653 N N . THR A 1 90 ? -4.589 21.216 -43.509 1.00 70.06 90 THR A N 1
ATOM 654 C CA . THR A 1 90 ? -5.396 22.037 -42.593 1.00 70.06 90 THR A CA 1
ATOM 655 C C . THR A 1 90 ? -5.304 21.544 -41.140 1.00 70.06 90 THR A C 1
ATOM 657 O O . THR A 1 90 ? -5.859 20.496 -40.799 1.00 70.06 90 THR A O 1
ATOM 660 N N . GLN A 1 91 ? -4.684 22.331 -40.248 1.00 53.31 91 GLN A N 1
ATOM 661 C CA . GLN A 1 91 ? -4.651 22.055 -38.803 1.00 53.31 91 GLN A CA 1
ATOM 662 C C . GLN A 1 91 ? -6.077 21.960 -38.227 1.00 53.31 91 GLN A C 1
ATOM 664 O O . GLN A 1 91 ? -6.856 22.915 -38.229 1.00 53.31 91 GLN A O 1
ATOM 669 N N . GLY A 1 92 ? -6.461 20.783 -37.733 1.00 46.19 92 GLY A N 1
ATOM 670 C CA . GLY A 1 92 ? -7.773 20.573 -37.122 1.00 46.19 92 GLY A CA 1
ATOM 671 C C . GLY A 1 92 ? -7.853 21.117 -35.694 1.00 46.19 92 GLY A C 1
ATOM 672 O O . GLY A 1 92 ? -7.045 20.744 -34.852 1.00 46.19 92 GLY A O 1
ATOM 673 N N . LYS A 1 93 ? -8.898 21.896 -35.371 1.00 39.81 93 LYS A N 1
ATOM 674 C CA . LYS A 1 93 ? -9.303 22.225 -33.985 1.00 39.81 93 LYS A CA 1
ATOM 675 C C . LYS A 1 93 ? -9.985 21.027 -33.294 1.00 39.81 93 LYS A C 1
ATOM 677 O O . LYS A 1 93 ? -11.160 21.087 -32.941 1.00 39.81 93 LYS A O 1
ATOM 682 N N . GLY A 1 94 ? -9.299 19.891 -33.185 1.00 36.16 94 GLY A N 1
ATOM 683 C CA . GLY A 1 94 ? -9.798 18.712 -32.470 1.00 36.16 94 GLY A CA 1
ATOM 684 C C . GLY A 1 94 ? -9.395 18.730 -30.995 1.00 36.16 94 GLY A C 1
ATOM 685 O O . GLY A 1 94 ? -8.250 19.045 -30.689 1.00 36.16 94 GLY A O 1
ATOM 686 N N . LYS A 1 95 ? -10.310 18.340 -30.090 1.00 33.00 95 LYS A N 1
ATOM 687 C CA . LYS A 1 95 ? -9.961 17.910 -28.720 1.00 33.00 95 LYS A CA 1
ATOM 688 C C . LYS A 1 95 ? -8.797 16.902 -28.783 1.00 33.00 95 LYS A C 1
ATOM 690 O O . LYS A 1 95 ? -8.800 16.101 -29.724 1.00 33.00 95 LYS A O 1
ATOM 695 N N . PRO A 1 96 ? -7.845 16.919 -27.828 1.00 35.69 96 PRO A N 1
ATOM 696 C CA . PRO A 1 96 ? -6.616 16.133 -27.884 1.00 35.69 96 PRO A CA 1
ATOM 697 C C . PRO A 1 96 ? -6.927 14.642 -27.724 1.00 35.69 96 PRO A C 1
ATOM 699 O O . PRO A 1 96 ? -6.804 14.057 -26.654 1.00 35.69 96 PRO A O 1
ATOM 702 N N . GLY A 1 97 ? -7.342 14.006 -28.816 1.00 33.81 97 GLY A N 1
ATOM 703 C CA . GLY A 1 97 ? -7.050 12.602 -29.024 1.00 33.81 97 GLY A CA 1
ATOM 704 C C . GLY A 1 97 ? -5.540 12.518 -29.134 1.00 33.81 97 GLY A C 1
ATOM 705 O O . GLY A 1 97 ? -4.979 13.137 -30.036 1.00 33.81 97 GLY A O 1
ATOM 706 N N . ARG A 1 98 ? -4.929 11.860 -28.143 1.00 37.09 98 ARG A N 1
ATOM 707 C CA . ARG A 1 98 ? -3.509 11.514 -28.023 1.00 37.09 98 ARG A CA 1
ATOM 708 C C . ARG A 1 98 ? -2.824 11.600 -29.391 1.00 37.09 98 ARG A C 1
ATOM 710 O O . ARG A 1 98 ? -3.022 10.732 -30.242 1.00 37.09 98 ARG A O 1
ATOM 717 N N . LYS A 1 99 ? -2.088 12.693 -29.624 1.00 34.34 99 LYS A N 1
ATOM 718 C CA . LYS A 1 99 ? -1.081 12.703 -30.684 1.00 34.34 99 LYS A CA 1
ATOM 719 C C . LYS A 1 99 ? -0.229 11.462 -30.420 1.00 34.34 99 LYS A C 1
ATOM 721 O O . LYS A 1 99 ? 0.113 11.212 -29.268 1.00 34.34 99 LYS A O 1
ATOM 726 N N . ALA A 1 100 ? 0.059 10.665 -31.446 1.00 37.91 100 ALA A N 1
ATOM 727 C CA . ALA A 1 100 ? 1.257 9.846 -31.369 1.00 37.91 100 ALA A CA 1
ATOM 728 C C . ALA A 1 100 ? 2.376 10.845 -31.075 1.00 37.91 100 ALA A C 1
ATOM 730 O O . ALA A 1 100 ? 2.556 11.788 -31.851 1.00 37.91 100 ALA A O 1
ATOM 731 N N . ASP A 1 101 ? 2.972 10.740 -29.893 1.00 39.19 101 ASP A N 1
ATOM 732 C CA . ASP A 1 101 ? 4.017 11.636 -29.437 1.00 39.19 101 ASP A CA 1
ATOM 733 C C . ASP A 1 101 ? 5.166 11.529 -30.442 1.00 39.19 101 ASP A C 1
ATOM 735 O O . ASP A 1 101 ? 5.988 10.619 -30.382 1.00 39.19 101 ASP A O 1
ATOM 739 N N . ALA A 1 102 ? 5.198 12.426 -31.432 1.00 38.97 102 ALA A N 1
ATOM 740 C CA . ALA A 1 102 ? 6.433 12.705 -32.136 1.00 38.97 102 ALA A CA 1
ATOM 741 C C . ALA A 1 102 ? 7.393 13.182 -31.038 1.00 38.97 102 ALA A C 1
ATOM 743 O O . ALA A 1 102 ? 7.041 14.144 -30.344 1.00 38.97 102 ALA A O 1
ATOM 744 N N . PRO A 1 103 ? 8.531 12.500 -30.809 1.00 43.91 103 PRO A N 1
ATOM 745 C CA . PRO A 1 103 ? 9.400 12.854 -29.707 1.00 43.91 103 PRO A CA 1
ATOM 746 C C . PRO A 1 103 ? 9.804 14.317 -29.882 1.00 43.91 103 PRO A C 1
ATOM 748 O O . PRO A 1 103 ? 10.417 14.684 -30.881 1.00 43.91 103 PRO A O 1
ATOM 751 N N . GLN A 1 104 ? 9.433 15.160 -28.917 1.00 51.34 104 GLN A N 1
ATOM 752 C CA . GLN A 1 104 ? 9.910 16.545 -28.840 1.00 51.34 104 GLN A CA 1
ATOM 753 C C . GLN A 1 104 ? 11.419 16.607 -28.553 1.00 51.34 104 GLN A C 1
ATOM 755 O O . GLN A 1 104 ? 12.007 17.683 -28.555 1.00 51.34 104 GLN A O 1
ATOM 760 N N . THR A 1 105 ? 12.052 15.459 -28.310 1.00 59.09 105 THR A N 1
ATOM 761 C CA . THR A 1 105 ? 13.486 15.334 -28.085 1.00 59.09 105 THR A CA 1
ATOM 762 C C . THR A 1 105 ? 14.219 15.230 -29.427 1.00 59.09 105 THR A C 1
ATOM 764 O O . THR A 1 105 ? 13.856 14.377 -30.246 1.00 59.09 105 THR A O 1
ATOM 767 N N . PRO A 1 106 ? 15.240 16.069 -29.685 1.00 67.81 106 PRO A N 1
ATOM 768 C CA . PRO A 1 106 ? 16.061 15.949 -30.882 1.00 67.81 106 PRO A CA 1
ATOM 769 C C . PRO A 1 106 ? 16.697 14.559 -30.966 1.00 67.81 106 PRO A C 1
ATOM 771 O O . PRO A 1 106 ? 16.955 13.904 -29.957 1.00 67.81 106 PRO A O 1
ATOM 774 N N . ALA A 1 107 ? 16.920 14.101 -32.196 1.00 71.31 107 ALA A N 1
ATOM 775 C CA . ALA A 1 107 ? 17.583 12.830 -32.430 1.00 71.31 107 ALA A CA 1
ATOM 776 C C . ALA A 1 107 ? 19.001 12.885 -31.866 1.00 71.31 107 ALA A C 1
ATOM 778 O O . ALA A 1 107 ? 19.767 13.774 -32.235 1.00 71.31 107 ALA A O 1
ATOM 779 N N . VAL A 1 108 ? 19.343 11.931 -31.010 1.00 79.00 108 VAL A N 1
ATOM 780 C CA . VAL A 1 108 ? 20.706 11.768 -30.511 1.00 79.00 108 VAL A CA 1
ATOM 781 C C . VAL A 1 108 ? 21.365 10.680 -31.350 1.00 79.00 108 VAL A C 1
ATOM 783 O O . VAL A 1 108 ? 20.798 9.603 -31.555 1.00 79.00 108 VAL A O 1
ATOM 786 N N . VAL A 1 109 ? 22.547 10.980 -31.884 1.00 80.25 109 VAL A N 1
ATOM 787 C CA . VAL A 1 109 ? 23.370 9.989 -32.577 1.00 80.25 109 VAL A CA 1
ATOM 788 C C . VAL A 1 109 ? 24.108 9.195 -31.510 1.00 80.25 109 VAL A C 1
ATOM 790 O O . VAL A 1 109 ? 24.958 9.735 -30.812 1.00 80.25 109 VAL A O 1
ATOM 793 N N . TYR A 1 110 ? 23.753 7.923 -31.377 1.00 84.69 110 TYR A N 1
ATOM 794 C CA . TYR A 1 110 ? 24.448 6.988 -30.501 1.00 84.69 110 TYR A CA 1
ATOM 795 C C . TYR A 1 110 ? 25.429 6.145 -31.314 1.00 84.69 110 TYR A C 1
ATOM 797 O O . TYR A 1 110 ? 25.129 5.777 -32.455 1.00 84.69 110 TYR A O 1
ATOM 805 N N . ASP A 1 111 ? 26.566 5.804 -30.711 1.00 90.75 111 ASP A N 1
ATOM 806 C CA . ASP A 1 111 ? 27.513 4.847 -31.279 1.00 90.75 111 ASP A CA 1
ATOM 807 C C . ASP A 1 111 ? 26.829 3.468 -31.424 1.00 90.75 111 ASP A C 1
ATOM 809 O O . ASP A 1 111 ? 26.330 2.938 -30.424 1.00 90.75 111 ASP A O 1
ATOM 813 N N . PRO A 1 112 ? 26.773 2.864 -32.630 1.00 91.88 112 PRO A N 1
ATOM 814 C CA . PRO A 1 112 ? 26.283 1.497 -32.834 1.00 91.88 112 PRO A CA 1
ATOM 815 C C . PRO A 1 112 ? 26.918 0.458 -31.894 1.00 91.88 112 PRO A C 1
ATOM 817 O O . PRO A 1 112 ? 26.234 -0.484 -31.487 1.00 91.88 112 PRO A O 1
ATOM 820 N N . GLY A 1 113 ? 28.187 0.659 -31.519 1.00 95.25 113 GLY A N 1
ATOM 821 C CA . GLY A 1 113 ? 28.945 -0.178 -30.588 1.00 95.25 113 GLY A CA 1
ATOM 822 C C . GLY A 1 113 ? 28.617 0.045 -29.109 1.00 95.25 113 GLY A C 1
ATOM 823 O O . GLY A 1 113 ? 29.135 -0.685 -28.265 1.00 95.25 113 GLY A O 1
ATOM 824 N N . THR A 1 114 ? 27.742 1.005 -28.774 1.00 94.69 114 THR A N 1
ATOM 825 C CA . THR A 1 114 ? 27.341 1.290 -27.386 1.00 94.69 114 THR A CA 1
ATOM 826 C C . THR A 1 114 ? 26.825 0.017 -26.728 1.00 94.69 114 THR A C 1
ATOM 828 O O . THR A 1 114 ? 25.857 -0.585 -27.196 1.00 94.69 114 THR A O 1
ATOM 831 N N . LYS A 1 115 ? 27.446 -0.386 -25.620 1.00 96.44 115 LYS A N 1
ATOM 832 C CA . LYS A 1 115 ? 27.011 -1.540 -24.836 1.00 96.44 115 LYS A CA 1
ATOM 833 C C . LYS A 1 115 ? 25.673 -1.248 -24.157 1.00 96.44 115 LYS A C 1
ATOM 835 O O . LYS A 1 115 ? 25.507 -0.225 -23.494 1.00 96.44 115 LYS A O 1
ATOM 840 N N . VAL A 1 116 ? 24.727 -2.170 -24.297 1.00 96.12 116 VAL A N 1
ATOM 841 C CA . VAL A 1 116 ? 23.396 -2.095 -23.693 1.00 96.12 116 VAL A CA 1
ATOM 842 C C . VAL A 1 116 ? 23.033 -3.394 -22.981 1.00 96.12 116 VAL A C 1
ATOM 844 O O . VAL A 1 116 ? 23.544 -4.469 -23.297 1.00 96.12 116 VAL A O 1
ATOM 847 N N . TYR A 1 117 ? 22.126 -3.294 -22.015 1.00 95.88 117 TYR A N 1
ATOM 848 C CA . TYR A 1 117 ? 21.728 -4.374 -21.116 1.00 95.88 117 TYR A CA 1
ATOM 849 C C . TYR A 1 117 ? 20.253 -4.695 -21.314 1.00 95.88 117 TYR A C 1
ATOM 851 O O . TYR A 1 117 ? 19.413 -3.799 -21.226 1.00 95.88 117 TYR A O 1
ATOM 859 N N . VAL A 1 118 ? 19.940 -5.960 -21.586 1.00 94.06 118 VAL A N 1
ATOM 860 C CA . VAL A 1 118 ? 18.576 -6.441 -21.826 1.00 94.06 118 VAL A CA 1
ATOM 861 C C . VAL A 1 118 ? 17.883 -6.701 -20.489 1.00 94.06 118 VAL A C 1
ATOM 863 O O . VAL A 1 118 ? 18.429 -7.385 -19.625 1.00 94.06 118 VAL A O 1
ATOM 866 N N . ASP A 1 119 ? 16.681 -6.156 -20.321 1.00 92.38 119 ASP A N 1
ATOM 867 C CA . ASP A 1 119 ? 15.787 -6.478 -19.209 1.00 92.38 119 ASP A CA 1
ATOM 868 C C . ASP A 1 119 ? 15.416 -7.972 -19.222 1.00 92.38 119 ASP A C 1
ATOM 870 O O . ASP A 1 119 ? 15.212 -8.566 -20.280 1.00 92.38 119 ASP A O 1
ATOM 874 N N . ALA A 1 120 ? 15.320 -8.580 -18.043 1.00 93.00 120 ALA A N 1
ATOM 875 C CA . ALA A 1 120 ? 14.975 -9.993 -17.884 1.00 93.00 120 ALA A CA 1
ATOM 876 C C . ALA A 1 120 ? 13.462 -10.249 -18.007 1.00 93.00 120 ALA A C 1
ATOM 878 O O . ALA A 1 120 ? 13.030 -11.320 -18.426 1.00 93.00 120 ALA A O 1
ATOM 879 N N . LEU A 1 121 ? 12.632 -9.260 -17.666 1.00 90.25 121 LEU A N 1
ATOM 880 C CA . LEU A 1 121 ? 11.176 -9.363 -17.715 1.00 90.25 121 LEU A CA 1
ATOM 881 C C . LEU A 1 121 ? 10.625 -9.017 -19.100 1.00 90.25 121 LEU A C 1
ATOM 883 O O . LEU A 1 121 ? 9.775 -9.730 -19.637 1.00 90.25 121 LEU A O 1
ATOM 887 N N . TRP A 1 122 ? 11.117 -7.930 -19.693 1.00 89.44 122 TRP A N 1
ATOM 888 C CA . TRP A 1 122 ? 10.640 -7.389 -20.968 1.00 89.44 122 TRP A CA 1
ATOM 889 C C . TRP A 1 122 ? 11.778 -7.294 -21.971 1.00 89.44 122 TRP A C 1
ATOM 891 O O . TRP A 1 122 ? 12.894 -6.964 -21.599 1.00 89.44 122 TRP A O 1
ATOM 901 N N . PHE A 1 123 ? 11.501 -7.478 -23.263 1.00 91.25 123 PHE A N 1
ATOM 902 C CA . PHE A 1 123 ? 12.526 -7.348 -24.302 1.00 91.25 123 PHE A CA 1
ATOM 903 C C . PHE A 1 123 ? 12.876 -5.881 -24.628 1.00 91.25 123 PHE A C 1
ATOM 905 O O . PHE A 1 123 ? 12.628 -5.360 -25.722 1.00 91.25 123 PHE A O 1
ATOM 912 N N . ARG A 1 124 ? 13.440 -5.196 -23.634 1.00 89.88 124 ARG A N 1
ATOM 913 C CA . ARG A 1 124 ? 13.857 -3.793 -23.629 1.00 89.88 124 ARG A CA 1
ATOM 914 C C . ARG A 1 124 ? 15.325 -3.711 -23.236 1.00 89.88 124 ARG A C 1
ATOM 916 O O . ARG A 1 124 ? 15.794 -4.553 -22.481 1.00 89.88 124 ARG A O 1
ATOM 923 N N . VAL A 1 125 ? 16.031 -2.696 -23.726 1.00 92.12 125 VAL A N 1
ATOM 924 C CA . VAL A 1 125 ? 17.429 -2.457 -23.353 1.00 92.12 125 VAL A CA 1
ATOM 925 C C . VAL A 1 125 ? 17.646 -1.105 -22.685 1.00 92.12 125 VAL A C 1
ATOM 927 O O . VAL A 1 125 ? 16.918 -0.147 -22.953 1.00 92.12 125 VAL A O 1
ATOM 930 N N . HIS A 1 126 ? 18.681 -1.038 -21.850 1.00 91.69 126 HIS A N 1
ATOM 931 C CA . HIS A 1 126 ? 19.157 0.180 -21.195 1.00 91.69 126 HIS A CA 1
ATOM 932 C C . HIS A 1 126 ? 20.652 0.387 -21.438 1.00 91.69 126 HIS A C 1
ATOM 934 O O . HIS A 1 126 ? 21.399 -0.585 -21.558 1.00 91.69 126 HIS A O 1
ATOM 940 N N . ALA A 1 127 ? 21.086 1.646 -21.473 1.00 91.69 127 ALA A N 1
ATOM 941 C CA . ALA A 1 127 ? 22.497 2.013 -21.382 1.00 91.69 127 ALA A CA 1
ATOM 942 C C . ALA A 1 127 ? 23.087 1.634 -20.011 1.00 91.69 127 ALA A C 1
ATOM 944 O O . ALA A 1 127 ? 22.349 1.466 -19.036 1.00 91.69 127 ALA A O 1
ATOM 945 N N . GLU A 1 128 ? 24.413 1.511 -19.942 1.00 91.88 128 GLU A N 1
ATOM 946 C CA . GLU A 1 128 ? 25.131 1.092 -18.732 1.00 91.88 128 GLU A CA 1
ATOM 947 C C . GLU A 1 128 ? 24.929 2.027 -17.529 1.00 91.88 128 GLU A C 1
ATOM 949 O O . GLU A 1 128 ? 24.855 1.567 -16.391 1.00 91.88 128 GLU A O 1
ATOM 954 N N . ASP A 1 129 ? 24.825 3.327 -17.784 1.00 88.19 129 ASP A N 1
ATOM 955 C CA . ASP A 1 129 ? 24.668 4.400 -16.799 1.00 88.19 129 ASP A CA 1
ATOM 956 C C . ASP A 1 129 ? 23.199 4.678 -16.438 1.00 88.19 129 ASP A C 1
ATOM 958 O O . ASP A 1 129 ? 22.880 5.634 -15.728 1.00 88.19 129 ASP A O 1
ATOM 962 N N . CYS A 1 130 ? 22.271 3.846 -16.918 1.00 87.25 130 CYS A N 1
ATOM 963 C CA . CYS A 1 130 ? 20.856 4.058 -16.681 1.00 87.25 130 CYS A CA 1
ATOM 964 C C . CYS A 1 130 ? 20.500 3.893 -15.192 1.00 87.25 130 CYS A C 1
ATOM 966 O O . CYS A 1 130 ? 20.646 2.798 -14.649 1.00 87.25 130 CYS A O 1
ATOM 968 N N . PRO A 1 131 ? 19.880 4.897 -14.543 1.00 80.44 131 PRO A N 1
ATOM 969 C CA . PRO A 1 131 ? 19.499 4.805 -13.130 1.00 80.44 131 PRO A CA 1
ATOM 970 C C . PRO A 1 131 ? 18.363 3.802 -12.861 1.00 80.44 131 PRO A C 1
ATOM 972 O O . PRO A 1 131 ? 18.069 3.486 -11.715 1.00 80.44 131 PRO A O 1
ATOM 975 N N . SER A 1 132 ? 17.685 3.317 -13.907 1.00 80.00 132 SER A N 1
ATOM 976 C CA . SER A 1 132 ? 16.669 2.258 -13.819 1.00 80.00 132 SER A CA 1
ATOM 977 C C . SER A 1 132 ? 17.222 0.855 -14.090 1.00 80.00 132 SER A C 1
ATOM 979 O O . SER A 1 132 ? 16.450 -0.105 -14.014 1.00 80.00 132 SER A O 1
ATOM 981 N N . LEU A 1 133 ? 18.504 0.722 -14.450 1.00 87.56 133 LEU A N 1
ATOM 982 C CA . LEU A 1 133 ? 19.124 -0.566 -14.729 1.00 87.56 133 LEU A CA 1
ATOM 983 C C . LEU A 1 133 ? 19.423 -1.295 -13.416 1.00 87.56 133 LEU A C 1
ATOM 985 O O . LEU A 1 133 ? 20.214 -0.846 -12.594 1.00 87.56 133 LEU A O 1
ATOM 989 N N . LEU A 1 134 ? 18.773 -2.441 -13.238 1.00 88.56 134 LEU A N 1
ATOM 990 C CA . LEU A 1 134 ? 18.942 -3.322 -12.084 1.00 88.56 134 LEU A CA 1
ATOM 991 C C . LEU A 1 134 ? 19.896 -4.461 -12.429 1.00 88.56 134 LEU A C 1
ATOM 993 O O . LEU A 1 134 ? 19.794 -4.994 -13.535 1.00 88.56 134 LEU A O 1
ATOM 997 N N . LEU A 1 135 ? 20.731 -4.869 -11.467 1.00 92.06 135 LEU A N 1
ATOM 998 C CA . LEU A 1 135 ? 21.516 -6.113 -11.510 1.00 92.06 135 LEU A CA 1
ATOM 999 C C . LEU A 1 135 ? 22.249 -6.299 -12.849 1.00 92.06 135 LEU A C 1
ATOM 1001 O O . LEU A 1 135 ? 22.132 -7.339 -13.501 1.00 92.06 135 LEU A O 1
ATOM 1005 N N . LYS A 1 136 ? 22.943 -5.248 -13.311 1.00 92.62 136 LYS A N 1
ATOM 1006 C CA . LYS A 1 136 ? 23.539 -5.196 -14.657 1.00 92.62 136 LYS A CA 1
ATOM 1007 C C . LYS A 1 136 ? 24.500 -6.356 -14.913 1.00 92.62 136 LYS A C 1
ATOM 1009 O O . LYS A 1 136 ? 24.579 -6.857 -16.028 1.00 92.62 136 LYS A O 1
ATOM 1014 N N . GLU A 1 137 ? 25.189 -6.800 -13.871 1.00 93.69 137 GLU A N 1
ATOM 1015 C CA . GLU A 1 137 ? 26.122 -7.922 -13.858 1.00 93.69 137 GLU A CA 1
ATOM 1016 C C . GLU A 1 137 ? 25.454 -9.280 -14.117 1.00 93.69 137 GLU A C 1
ATOM 1018 O O . GLU A 1 137 ? 26.131 -10.222 -14.516 1.00 93.69 137 GLU A O 1
ATOM 1023 N N . ARG A 1 138 ? 24.130 -9.376 -13.941 1.00 94.25 138 ARG A N 1
ATOM 1024 C CA . ARG A 1 138 ? 23.335 -10.588 -14.191 1.00 94.25 138 ARG A CA 1
ATOM 1025 C C . ARG A 1 138 ? 22.533 -10.525 -15.491 1.00 94.25 138 ARG A C 1
ATOM 1027 O O . ARG A 1 138 ? 21.808 -11.464 -15.807 1.00 94.25 138 ARG A O 1
ATOM 1034 N N . LYS A 1 139 ? 22.628 -9.425 -16.243 1.00 94.62 139 LYS A N 1
ATOM 1035 C CA . LYS A 1 139 ? 21.843 -9.205 -17.462 1.00 94.62 139 LYS A CA 1
ATOM 1036 C C . LYS A 1 139 ? 22.605 -9.594 -18.717 1.00 94.62 139 LYS A C 1
ATOM 1038 O O . LYS A 1 139 ? 23.812 -9.395 -18.834 1.00 94.62 139 LYS A O 1
ATOM 1043 N N . ARG A 1 140 ? 21.856 -10.064 -19.716 1.00 95.56 140 ARG A N 1
ATOM 1044 C CA . ARG A 1 140 ? 22.375 -10.229 -21.075 1.00 95.56 140 ARG A CA 1
ATOM 1045 C C . ARG A 1 140 ? 22.776 -8.867 -21.638 1.00 95.56 140 ARG A C 1
ATOM 1047 O O . ARG A 1 140 ? 21.994 -7.919 -21.595 1.00 95.56 140 ARG A O 1
ATOM 1054 N N . THR A 1 141 ? 23.957 -8.799 -22.237 1.00 96.81 141 THR A N 1
ATOM 1055 C CA . THR A 1 141 ? 24.461 -7.603 -22.919 1.00 96.81 141 THR A CA 1
ATOM 1056 C C . THR A 1 141 ? 24.404 -7.757 -24.432 1.00 96.81 141 THR A C 1
ATOM 1058 O O . THR A 1 141 ? 24.575 -8.863 -24.945 1.00 96.81 141 THR A O 1
ATOM 1061 N N . LEU A 1 142 ? 24.193 -6.648 -25.130 1.00 97.38 142 LEU A N 1
ATOM 1062 C CA . LEU A 1 142 ? 24.272 -6.511 -26.586 1.00 97.38 142 LEU A CA 1
ATOM 1063 C C . LEU A 1 142 ? 24.989 -5.197 -26.917 1.00 97.38 142 LEU A C 1
ATOM 1065 O O . LEU A 1 142 ? 25.114 -4.328 -26.052 1.00 97.38 142 LEU A O 1
ATOM 1069 N N . THR A 1 143 ? 25.397 -5.003 -28.164 1.00 97.44 143 THR A N 1
ATOM 1070 C CA . THR A 1 143 ? 25.594 -3.645 -28.691 1.00 97.44 143 THR A CA 1
ATOM 1071 C C . THR A 1 143 ? 24.247 -3.012 -29.046 1.00 97.44 143 THR A C 1
ATOM 1073 O O . THR A 1 143 ? 23.237 -3.698 -29.236 1.00 97.44 143 THR A O 1
ATOM 1076 N N . LEU A 1 144 ? 24.198 -1.686 -29.146 1.00 95.19 144 LEU A N 1
ATOM 1077 C CA . LEU A 1 144 ? 22.991 -0.963 -29.538 1.00 95.19 144 LEU A CA 1
ATOM 1078 C C . LEU A 1 144 ? 22.518 -1.372 -30.942 1.00 95.19 144 LEU A C 1
ATOM 1080 O O . LEU A 1 144 ? 21.315 -1.503 -31.174 1.00 95.19 144 LEU A O 1
ATOM 1084 N N . GLU A 1 145 ? 23.449 -1.635 -31.863 1.00 95.31 145 GLU A N 1
ATOM 1085 C CA . GLU A 1 145 ? 23.132 -2.177 -33.185 1.00 95.31 145 GLU A CA 1
ATOM 1086 C C . GLU A 1 145 ? 22.560 -3.596 -33.128 1.00 95.31 145 GLU A C 1
ATOM 1088 O O . GLU A 1 145 ? 21.579 -3.888 -33.816 1.00 95.31 145 GLU A O 1
ATOM 1093 N N . GLU A 1 146 ? 23.126 -4.477 -32.303 1.00 97.69 146 GLU A N 1
ATOM 1094 C CA . GLU A 1 146 ? 22.593 -5.826 -32.096 1.00 97.69 146 GLU A CA 1
ATOM 1095 C C . GLU A 1 146 ? 21.195 -5.796 -31.473 1.00 97.69 146 GLU A C 1
ATOM 1097 O O . GLU A 1 146 ? 20.318 -6.557 -31.887 1.00 97.69 146 GLU A O 1
ATOM 1102 N N . ALA A 1 147 ? 20.959 -4.895 -30.518 1.00 95.69 147 ALA A N 1
ATOM 1103 C CA . ALA A 1 147 ? 19.658 -4.707 -29.893 1.00 95.69 147 ALA A CA 1
ATOM 1104 C C . ALA A 1 147 ? 18.610 -4.203 -30.898 1.00 95.69 147 ALA A C 1
ATOM 1106 O O . ALA A 1 147 ? 17.504 -4.746 -30.964 1.00 95.69 147 ALA A O 1
ATOM 1107 N N . ASP A 1 148 ? 18.951 -3.212 -31.730 1.00 94.50 148 ASP A N 1
ATOM 1108 C CA . ASP A 1 148 ? 18.049 -2.729 -32.782 1.00 94.50 148 ASP A CA 1
ATOM 1109 C C . ASP A 1 148 ? 17.809 -3.819 -33.839 1.00 94.50 148 ASP A C 1
ATOM 1111 O O . ASP A 1 148 ? 16.667 -4.077 -34.224 1.00 94.50 148 ASP A O 1
ATOM 1115 N N . LYS A 1 149 ? 18.859 -4.564 -34.224 1.00 96.06 149 LYS A N 1
ATOM 1116 C CA . LYS A 1 149 ? 18.777 -5.761 -35.082 1.00 96.06 149 LYS A CA 1
ATOM 1117 C C . LYS A 1 149 ? 17.829 -6.815 -34.541 1.00 96.06 149 LYS A C 1
ATOM 1119 O O . LYS A 1 149 ? 17.058 -7.372 -35.320 1.00 96.06 149 LYS A O 1
ATOM 1124 N N . ALA A 1 150 ? 17.887 -7.088 -33.246 1.00 94.75 150 ALA A N 1
ATOM 1125 C CA . ALA A 1 150 ? 17.039 -8.077 -32.603 1.00 94.75 150 ALA A CA 1
ATOM 1126 C C . ALA A 1 150 ? 15.595 -7.583 -32.399 1.00 94.75 150 ALA A C 1
ATOM 1128 O O . ALA A 1 150 ? 14.718 -8.380 -32.061 1.00 94.75 150 ALA A O 1
ATOM 1129 N N . GLY A 1 151 ? 15.333 -6.289 -32.612 1.00 92.38 151 GLY A N 1
ATOM 1130 C CA . GLY A 1 151 ? 14.032 -5.673 -32.392 1.00 92.38 151 GLY A CA 1
ATOM 1131 C C . GLY A 1 151 ? 13.754 -5.354 -30.920 1.00 92.38 151 GLY A C 1
ATOM 1132 O O . GLY A 1 151 ? 12.587 -5.229 -30.548 1.00 92.38 151 GLY A O 1
ATOM 1133 N N . CYS A 1 152 ? 14.783 -5.209 -30.076 1.00 91.62 152 CYS A N 1
ATOM 1134 C CA . CYS A 1 152 ? 14.624 -4.753 -28.691 1.00 91.62 152 CYS A CA 1
ATOM 1135 C C . CYS A 1 152 ? 13.909 -3.401 -28.646 1.00 91.62 152 CYS A C 1
ATOM 1137 O O . CYS A 1 152 ? 14.006 -2.605 -29.581 1.00 91.62 152 CYS A O 1
ATOM 1139 N N . ARG A 1 153 ? 13.214 -3.101 -27.552 1.00 88.38 153 ARG A N 1
ATOM 1140 C CA . ARG A 1 153 ? 12.684 -1.752 -27.304 1.00 88.38 153 ARG A CA 1
ATOM 1141 C C . ARG A 1 153 ? 13.797 -0.821 -26.836 1.00 88.38 153 ARG A C 1
ATOM 1143 O O . ARG A 1 153 ? 14.475 -1.129 -25.858 1.00 88.38 153 ARG A O 1
ATOM 1150 N N . ILE A 1 154 ? 13.964 0.299 -27.542 1.00 88.19 154 ILE A N 1
ATOM 1151 C CA . ILE A 1 154 ? 15.053 1.270 -27.367 1.00 88.19 154 ILE A CA 1
ATOM 1152 C C . ILE A 1 154 ? 14.462 2.683 -27.352 1.00 88.19 154 ILE A C 1
ATOM 1154 O O . ILE A 1 154 ? 13.635 3.009 -28.202 1.00 88.19 154 ILE A O 1
ATOM 1158 N N . GLY A 1 155 ? 14.904 3.525 -26.416 1.00 68.12 155 GLY A N 1
ATOM 1159 C CA . GLY A 1 155 ? 14.694 4.976 -26.479 1.00 68.12 155 GLY A CA 1
ATOM 1160 C C . GLY A 1 155 ? 13.264 5.481 -26.279 1.00 68.12 155 GLY A C 1
ATOM 1161 O O . GLY A 1 155 ? 12.986 6.636 -26.595 1.00 68.12 155 GLY A O 1
ATOM 1162 N N . GLN A 1 156 ? 12.357 4.654 -25.754 1.00 62.97 156 GLN A N 1
ATOM 1163 C CA . GLN A 1 156 ? 10.972 5.043 -25.478 1.00 62.97 156 GLN A CA 1
ATOM 1164 C C . GLN A 1 156 ? 10.748 5.332 -23.989 1.00 62.97 156 GLN A C 1
ATOM 1166 O O . GLN A 1 156 ? 10.982 4.473 -23.134 1.00 62.97 156 GLN A O 1
ATOM 1171 N N . SER A 1 157 ? 10.228 6.525 -23.693 1.00 53.38 157 SER A N 1
ATOM 1172 C CA . SER A 1 157 ? 9.428 6.780 -22.493 1.00 53.38 157 SER A CA 1
ATOM 1173 C C . SER A 1 157 ? 8.000 6.268 -22.740 1.00 53.38 157 SER A C 1
ATOM 1175 O O . SER A 1 157 ? 7.513 6.286 -23.868 1.00 53.38 157 SER A O 1
ATOM 1177 N N . GLY A 1 158 ? 7.332 5.730 -21.716 1.00 42.31 158 GLY A N 1
ATOM 1178 C CA . GLY A 1 158 ? 5.996 5.133 -21.904 1.00 42.31 158 GLY A CA 1
ATOM 1179 C C . GLY A 1 158 ? 5.536 4.171 -20.812 1.00 42.31 158 GLY A C 1
ATOM 1180 O O . GLY A 1 158 ? 4.358 3.845 -20.713 1.00 42.31 158 GLY A O 1
ATOM 1181 N N . GLN A 1 159 ? 6.422 3.759 -19.905 1.00 49.31 159 GLN A N 1
ATOM 1182 C CA . GLN A 1 159 ? 5.955 3.145 -18.665 1.00 49.31 159 GLN A CA 1
ATOM 1183 C C . GLN A 1 159 ? 5.309 4.232 -17.809 1.00 49.31 159 GLN A C 1
ATOM 1185 O O . GLN A 1 159 ? 5.958 5.233 -17.530 1.00 49.31 159 GLN A O 1
ATOM 1190 N N . SER A 1 160 ? 4.051 4.034 -17.409 1.00 35.94 160 SER A N 1
ATOM 1191 C CA . SER A 1 160 ? 3.305 4.854 -16.448 1.00 35.94 160 SER A CA 1
ATOM 1192 C C . SER A 1 160 ? 4.213 5.390 -15.322 1.00 35.94 160 SER A C 1
ATOM 1194 O O . SER A 1 160 ? 4.438 4.693 -14.336 1.00 35.94 160 SER A O 1
ATOM 1196 N N . GLY A 1 161 ? 4.757 6.603 -15.480 1.00 40.12 161 GLY A N 1
ATOM 1197 C CA . GLY A 1 161 ? 5.608 7.270 -14.486 1.00 40.12 161 GLY A CA 1
ATOM 1198 C C . GLY A 1 161 ? 7.136 7.191 -14.652 1.00 40.12 161 GLY A C 1
ATOM 1199 O O . GLY A 1 161 ? 7.823 7.638 -13.742 1.00 40.12 161 GLY A O 1
ATOM 1200 N N . ARG A 1 162 ? 7.705 6.669 -15.752 1.00 49.38 162 ARG A N 1
ATOM 1201 C CA . ARG A 1 162 ? 9.157 6.782 -16.030 1.00 49.38 162 ARG A CA 1
ATOM 1202 C C . ARG A 1 162 ? 9.396 7.683 -17.239 1.00 49.38 162 ARG A C 1
ATOM 1204 O O . ARG A 1 162 ? 9.250 7.255 -18.383 1.00 49.38 162 ARG A O 1
ATOM 1211 N N . GLU A 1 163 ? 9.724 8.939 -16.955 1.00 48.66 163 GLU A N 1
ATOM 1212 C CA . GLU A 1 163 ? 9.847 10.017 -17.948 1.00 48.66 163 GLU A CA 1
ATOM 1213 C C . GLU A 1 163 ? 11.199 10.016 -18.684 1.00 48.66 163 GLU A C 1
ATOM 1215 O O . GLU A 1 163 ? 11.279 10.548 -19.786 1.00 48.66 163 GLU A O 1
ATOM 1220 N N . ASN A 1 164 ? 12.218 9.323 -18.155 1.00 56.97 164 ASN A N 1
ATOM 1221 C CA . ASN A 1 164 ? 13.583 9.343 -18.692 1.00 56.97 164 ASN A CA 1
ATOM 1222 C C . ASN A 1 164 ? 14.035 7.939 -19.127 1.00 56.97 164 ASN A C 1
ATOM 1224 O O . ASN A 1 164 ? 14.402 7.107 -18.295 1.00 56.97 164 ASN A O 1
ATOM 1228 N N . CYS A 1 165 ? 14.021 7.662 -20.434 1.00 69.06 165 CYS A N 1
ATOM 1229 C CA . CYS A 1 165 ? 14.731 6.507 -20.991 1.00 69.06 165 CYS A CA 1
ATOM 1230 C C . CYS A 1 165 ? 16.189 6.916 -21.253 1.00 69.06 165 CYS A C 1
ATOM 1232 O O . CYS A 1 165 ? 16.431 7.916 -21.916 1.00 69.06 165 CYS A O 1
ATOM 1234 N N . CYS A 1 166 ? 17.164 6.139 -20.780 1.00 84.44 166 CYS A N 1
ATOM 1235 C CA . CYS A 1 166 ? 18.604 6.393 -20.981 1.00 84.44 166 CYS A CA 1
ATOM 1236 C C . CYS A 1 166 ? 19.052 6.432 -22.457 1.00 84.44 166 CYS A C 1
ATOM 1238 O O . CYS A 1 166 ? 20.135 6.916 -22.763 1.00 84.44 166 CYS A O 1
ATOM 1240 N N . LEU A 1 167 ? 18.216 5.943 -23.376 1.00 87.19 167 LEU A N 1
ATOM 1241 C CA . LEU A 1 167 ? 18.457 5.939 -24.823 1.00 87.19 167 LEU A CA 1
ATOM 1242 C C . LEU A 1 167 ? 17.482 6.868 -25.575 1.00 87.19 167 LEU A C 1
ATOM 1244 O O . LEU A 1 167 ? 17.217 6.678 -26.765 1.00 87.19 167 LEU A O 1
ATOM 1248 N N . GLN A 1 168 ? 16.858 7.820 -24.871 1.00 82.81 168 GLN A N 1
ATOM 1249 C CA . GLN A 1 168 ? 15.881 8.745 -25.445 1.00 82.81 168 GLN A CA 1
ATOM 1250 C C . GLN A 1 168 ? 16.492 9.550 -26.600 1.00 82.81 168 GLN A C 1
ATOM 1252 O O . GLN A 1 168 ? 17.575 10.111 -26.490 1.00 82.81 168 GLN A O 1
ATOM 1257 N N . GLY A 1 169 ? 15.772 9.619 -27.721 1.00 78.62 169 GLY A N 1
ATOM 1258 C CA . GLY A 1 169 ? 16.249 10.285 -28.936 1.00 78.62 169 GLY A CA 1
ATOM 1259 C C . GLY A 1 169 ? 16.987 9.363 -29.914 1.00 78.62 169 GLY A C 1
ATOM 1260 O O . GLY A 1 169 ? 17.250 9.791 -31.039 1.00 78.62 169 GLY A O 1
ATOM 1261 N N . TYR A 1 170 ? 17.259 8.099 -29.560 1.00 85.44 170 TYR A N 1
ATOM 1262 C CA . TYR A 1 170 ? 17.761 7.115 -30.522 1.00 85.44 170 TYR A CA 1
ATOM 1263 C C . TYR A 1 170 ? 16.745 6.876 -31.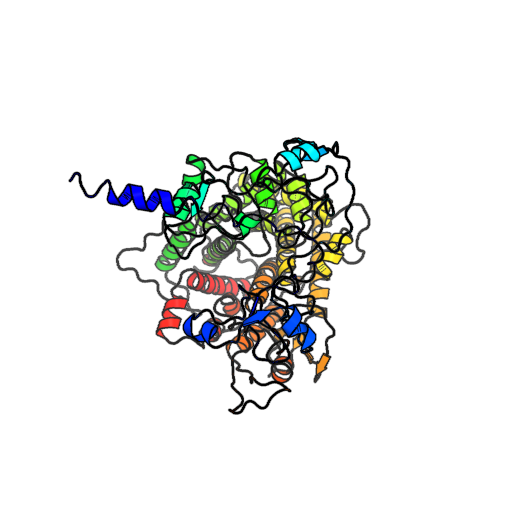647 1.00 85.44 170 TYR A C 1
ATOM 1265 O O . TYR A 1 170 ? 15.588 6.517 -31.405 1.00 85.44 170 TYR A O 1
ATOM 1273 N N . ARG A 1 171 ? 17.184 7.030 -32.901 1.00 84.00 171 ARG A N 1
ATOM 1274 C CA . ARG A 1 171 ? 16.379 6.694 -34.081 1.00 84.00 171 ARG A CA 1
ATOM 1275 C C . ARG A 1 171 ? 16.651 5.261 -34.505 1.00 84.00 171 ARG A C 1
ATOM 1277 O O . ARG A 1 171 ? 17.680 4.971 -35.110 1.00 84.00 171 ARG A O 1
ATOM 1284 N N . ARG A 1 172 ? 15.689 4.386 -34.215 1.00 85.25 172 ARG A N 1
ATOM 1285 C CA . ARG A 1 172 ? 15.711 2.990 -34.654 1.00 85.25 172 ARG A CA 1
ATOM 1286 C C . ARG A 1 172 ? 15.860 2.893 -36.168 1.00 85.25 172 ARG A C 1
ATOM 1288 O O . ARG A 1 172 ? 15.171 3.591 -36.911 1.00 85.25 172 ARG A O 1
ATOM 1295 N N . LYS A 1 173 ? 16.709 1.973 -36.610 1.00 89.19 173 LYS A N 1
ATOM 1296 C CA . LYS A 1 173 ? 16.867 1.581 -38.013 1.00 89.19 173 LYS A CA 1
ATOM 1297 C C . LYS A 1 173 ? 15.941 0.417 -38.362 1.00 89.19 173 LYS A C 1
ATOM 1299 O O . LYS A 1 173 ? 15.678 0.182 -39.538 1.00 89.19 173 LYS A O 1
ATOM 1304 N N . ARG A 1 174 ? 15.472 -0.340 -37.360 1.00 90.25 174 ARG A N 1
ATOM 1305 C CA . ARG A 1 174 ? 14.698 -1.575 -37.545 1.00 90.25 174 ARG A CA 1
ATOM 1306 C C . ARG A 1 174 ? 13.428 -1.595 -36.685 1.00 90.25 174 ARG A C 1
ATOM 1308 O O . ARG A 1 174 ? 13.386 -0.965 -35.623 1.00 90.25 174 ARG A O 1
ATOM 1315 N N . PRO A 1 175 ? 12.366 -2.286 -37.145 1.00 88.25 175 PRO A N 1
ATOM 1316 C CA . PRO A 1 175 ? 11.101 -2.343 -36.423 1.00 88.25 175 PRO A CA 1
ATOM 1317 C C . PRO A 1 175 ? 11.238 -3.094 -35.095 1.00 88.25 175 PRO A C 1
ATOM 1319 O O . PRO A 1 175 ? 12.049 -4.009 -34.956 1.00 88.25 175 PRO A O 1
ATOM 1322 N N . GLU A 1 176 ? 10.404 -2.729 -34.121 1.00 89.56 176 GLU A N 1
ATOM 1323 C CA . GLU A 1 176 ? 10.364 -3.430 -32.836 1.00 89.56 176 GLU A CA 1
ATOM 1324 C C . GLU A 1 176 ? 9.811 -4.846 -32.992 1.00 89.56 176 GLU A C 1
ATOM 1326 O O . GLU A 1 176 ? 8.885 -5.093 -33.775 1.00 89.56 176 GLU A O 1
ATOM 1331 N N . LYS A 1 177 ? 10.330 -5.771 -32.183 1.00 91.44 177 LYS A N 1
ATOM 1332 C CA . LYS A 1 177 ? 9.810 -7.130 -32.106 1.00 91.44 177 LYS A CA 1
ATOM 1333 C C . LYS A 1 177 ? 8.399 -7.100 -31.517 1.00 91.44 177 LYS A C 1
ATOM 1335 O O . LYS A 1 177 ? 8.177 -6.609 -30.409 1.00 91.44 177 LYS A O 1
ATOM 1340 N N . LYS A 1 178 ? 7.442 -7.640 -32.271 1.00 91.44 178 LYS A N 1
ATOM 1341 C CA . LYS A 1 178 ? 6.051 -7.821 -31.837 1.00 91.44 178 LYS A CA 1
ATOM 1342 C C . LYS A 1 178 ? 5.884 -9.153 -31.106 1.00 91.44 178 LYS A C 1
ATOM 1344 O O . LYS A 1 178 ? 6.772 -10.004 -31.140 1.00 91.44 178 LYS A O 1
ATOM 1349 N N . LEU A 1 179 ? 4.735 -9.323 -30.454 1.00 92.62 179 LEU A N 1
ATOM 1350 C CA . LEU A 1 179 ? 4.318 -10.632 -29.954 1.00 92.62 179 LEU A CA 1
ATOM 1351 C C . LEU A 1 179 ? 4.162 -11.587 -31.141 1.00 92.62 179 LEU A C 1
ATOM 1353 O O . LEU A 1 179 ? 3.620 -11.191 -32.173 1.00 92.62 179 LEU A O 1
ATOM 1357 N N . SER A 1 180 ? 4.662 -12.808 -30.992 1.00 93.62 180 SER A N 1
ATOM 1358 C CA . SER A 1 180 ? 4.464 -13.886 -31.960 1.00 93.62 180 SER A CA 1
ATOM 1359 C C . SER A 1 180 ? 3.234 -14.713 -31.604 1.00 93.62 180 SER A C 1
ATOM 1361 O O . SER A 1 180 ? 2.798 -14.727 -30.453 1.00 93.62 180 SER A O 1
ATOM 1363 N N . ASP A 1 181 ? 2.733 -15.465 -32.578 1.00 95.69 181 ASP A N 1
ATOM 1364 C CA . ASP A 1 181 ? 1.638 -16.423 -32.409 1.00 95.69 181 ASP A CA 1
ATOM 1365 C C . ASP A 1 181 ? 1.888 -17.441 -31.285 1.00 95.69 181 ASP A C 1
ATOM 1367 O O . ASP A 1 181 ? 0.948 -17.845 -30.601 1.00 95.69 181 ASP A O 1
ATOM 1371 N N . ASP A 1 182 ? 3.153 -17.783 -31.035 1.00 94.94 182 ASP A N 1
ATOM 1372 C CA . ASP A 1 182 ? 3.575 -18.712 -29.980 1.00 94.94 182 ASP A CA 1
ATOM 1373 C C . ASP A 1 182 ? 3.853 -18.031 -28.627 1.00 94.94 182 ASP A C 1
ATOM 1375 O O . ASP A 1 182 ? 4.249 -18.687 -27.666 1.00 94.94 182 ASP A O 1
ATOM 1379 N N . THR A 1 183 ? 3.647 -16.713 -28.511 1.00 93.19 183 THR A N 1
ATOM 1380 C CA . THR A 1 183 ? 3.774 -16.013 -27.223 1.00 93.19 183 THR A CA 1
ATOM 1381 C C . THR A 1 183 ? 2.732 -16.553 -26.250 1.00 93.19 183 THR A C 1
ATOM 1383 O O . THR A 1 183 ? 1.534 -16.429 -26.500 1.00 93.19 183 THR A O 1
ATOM 1386 N N . ILE A 1 184 ? 3.176 -17.114 -25.125 1.00 93.56 184 ILE A N 1
ATOM 1387 C CA . ILE A 1 184 ? 2.269 -17.625 -24.096 1.00 93.56 184 ILE A CA 1
ATOM 1388 C C . ILE A 1 184 ? 1.605 -16.455 -23.373 1.00 93.56 184 ILE A C 1
ATOM 1390 O O . ILE A 1 184 ? 2.275 -15.606 -22.780 1.00 93.56 184 ILE A O 1
ATOM 1394 N N . LEU A 1 185 ? 0.274 -16.430 -23.418 1.00 94.12 185 LEU A N 1
ATOM 1395 C CA . LEU A 1 185 ? -0.547 -15.499 -22.658 1.00 94.12 185 LEU A CA 1
ATOM 1396 C C . LEU A 1 185 ? -1.357 -16.236 -21.597 1.00 94.12 185 LEU A C 1
ATOM 1398 O O . LEU A 1 185 ? -1.750 -17.393 -21.778 1.00 94.12 185 LEU A O 1
ATOM 1402 N N . CYS A 1 186 ? -1.659 -15.513 -20.528 1.00 93.06 186 CYS A N 1
ATOM 1403 C CA . CYS A 1 186 ? -2.449 -15.957 -19.398 1.00 93.06 186 CYS A CA 1
ATOM 1404 C C . CYS A 1 186 ? -3.760 -15.174 -19.243 1.00 93.06 186 CYS A C 1
ATOM 1406 O O . CYS A 1 186 ? -3.867 -13.994 -19.608 1.00 93.06 186 CYS A O 1
ATOM 1408 N N . GLY A 1 187 ? -4.773 -15.870 -18.725 1.00 91.88 187 GLY A N 1
ATOM 1409 C CA . GLY A 1 187 ? -6.058 -15.305 -18.329 1.00 91.88 187 GLY A CA 1
ATOM 1410 C C . GLY A 1 187 ? -7.166 -16.352 -18.222 1.00 91.88 187 GLY A C 1
ATOM 1411 O O . GLY A 1 187 ? -7.011 -17.501 -18.634 1.00 91.88 187 GLY A O 1
ATOM 1412 N N . ASN A 1 188 ? -8.319 -15.919 -17.716 1.00 88.25 188 ASN A N 1
ATOM 1413 C CA . ASN A 1 188 ? -9.517 -16.751 -17.600 1.00 88.25 188 ASN A CA 1
ATOM 1414 C C . ASN A 1 188 ? -10.279 -16.895 -18.934 1.00 88.25 188 ASN A C 1
ATOM 1416 O O . ASN A 1 188 ? -9.918 -16.296 -19.947 1.00 88.25 188 ASN A O 1
ATOM 1420 N N . ASN A 1 189 ? -11.375 -17.656 -18.950 1.00 87.56 189 ASN A N 1
ATOM 1421 C CA . ASN A 1 189 ? -12.190 -17.874 -20.155 1.00 87.56 189 ASN A CA 1
ATOM 1422 C C . ASN A 1 189 ? -13.215 -16.764 -20.453 1.00 87.56 189 ASN A C 1
ATOM 1424 O O . ASN A 1 189 ? -13.979 -16.863 -21.414 1.00 87.56 189 ASN A O 1
ATOM 1428 N N . GLU A 1 190 ? -13.234 -15.668 -19.693 1.00 86.38 190 GLU A N 1
ATOM 1429 C CA . GLU A 1 190 ? -14.164 -14.572 -19.956 1.00 86.38 190 GLU A CA 1
ATOM 1430 C C . GLU A 1 190 ? -13.681 -13.717 -21.133 1.00 86.38 190 GLU A C 1
ATOM 1432 O O . GLU A 1 190 ? -12.627 -13.074 -21.082 1.00 86.38 190 GLU A O 1
ATOM 1437 N N . LYS A 1 191 ? -14.471 -13.681 -22.214 1.00 77.75 191 LYS A N 1
ATOM 1438 C CA . LYS A 1 191 ? -14.131 -12.956 -23.456 1.00 77.75 191 LYS A CA 1
ATOM 1439 C C . LYS A 1 191 ? -14.007 -11.441 -23.289 1.00 77.75 191 LYS A C 1
ATOM 1441 O O . LYS A 1 191 ? -13.372 -10.783 -24.110 1.00 77.75 191 LYS A O 1
ATOM 1446 N N . ARG A 1 192 ? -14.608 -10.880 -22.235 1.00 81.88 192 ARG A N 1
ATOM 1447 C CA . ARG A 1 192 ? -14.483 -9.454 -21.893 1.00 81.88 192 ARG A CA 1
ATOM 1448 C C . ARG A 1 192 ? -13.112 -9.116 -21.306 1.00 81.88 192 ARG A C 1
ATOM 1450 O O . ARG A 1 192 ? -12.689 -7.967 -21.416 1.00 81.88 192 ARG A O 1
ATOM 1457 N N . ASN A 1 193 ? -12.420 -10.101 -20.737 1.00 85.38 193 ASN A N 1
ATOM 1458 C CA . ASN A 1 193 ? -11.128 -9.898 -20.104 1.00 85.38 193 ASN A CA 1
ATOM 1459 C C . ASN A 1 193 ? -10.008 -9.974 -21.136 1.00 85.38 193 ASN A C 1
ATOM 1461 O O . ASN A 1 193 ? -9.960 -10.870 -21.985 1.00 85.38 193 ASN A O 1
ATOM 1465 N N . PHE A 1 194 ? -9.075 -9.034 -21.026 1.00 91.69 194 PHE A N 1
ATOM 1466 C CA . PHE A 1 194 ? -7.852 -9.062 -21.808 1.00 91.69 194 PHE A CA 1
ATOM 1467 C C . PHE A 1 194 ? -6.955 -10.229 -21.375 1.00 91.69 194 PHE A C 1
ATOM 1469 O O . PHE A 1 194 ? -7.033 -10.701 -20.243 1.00 91.69 194 PHE A O 1
ATOM 1476 N N . LYS A 1 195 ? -6.110 -10.702 -22.292 1.00 94.62 195 LYS A N 1
ATOM 1477 C CA . LYS A 1 195 ? -5.067 -11.701 -22.023 1.00 94.62 195 LYS A CA 1
ATOM 1478 C C . LYS A 1 195 ? -3.721 -11.029 -21.874 1.00 94.62 195 LYS A C 1
ATOM 1480 O O . LYS A 1 195 ? -3.444 -10.016 -22.525 1.00 94.62 195 LYS A O 1
ATOM 1485 N N . HIS A 1 196 ? -2.910 -11.567 -20.982 1.00 93.88 196 HIS A N 1
ATOM 1486 C CA . HIS A 1 196 ? -1.734 -10.885 -20.475 1.00 93.88 196 HIS A CA 1
ATOM 1487 C C . HIS A 1 196 ? -0.488 -11.737 -20.659 1.00 93.88 196 HIS A C 1
ATOM 1489 O O . HIS A 1 196 ? -0.563 -12.954 -20.720 1.00 93.88 196 HIS A O 1
ATOM 1495 N N . ILE A 1 197 ? 0.667 -11.088 -20.754 1.00 91.94 197 ILE A N 1
ATOM 1496 C CA . ILE A 1 197 ? 1.951 -11.755 -20.538 1.00 91.94 197 ILE A CA 1
ATOM 1497 C C . ILE A 1 197 ? 2.170 -11.826 -19.025 1.00 91.94 197 ILE A C 1
ATOM 1499 O O . ILE A 1 197 ? 1.839 -10.870 -18.308 1.00 91.94 197 ILE A O 1
ATOM 1503 N N . ALA A 1 198 ? 2.740 -12.931 -18.545 1.00 87.44 198 ALA A N 1
ATOM 1504 C CA . ALA A 1 198 ? 3.151 -13.059 -17.152 1.00 87.44 198 ALA A CA 1
ATOM 1505 C C . ALA A 1 198 ? 4.100 -11.900 -16.773 1.00 87.44 198 ALA A C 1
ATOM 1507 O O . ALA A 1 198 ? 5.045 -11.598 -17.495 1.00 87.44 198 ALA A O 1
ATOM 1508 N N . GLY A 1 199 ? 3.803 -11.191 -15.680 1.00 84.44 199 GLY A N 1
ATOM 1509 C CA . GLY A 1 199 ? 4.540 -9.982 -15.270 1.00 84.44 199 GLY A CA 1
ATOM 1510 C C . GLY A 1 199 ? 3.938 -8.657 -15.727 1.00 84.44 199 GLY A C 1
ATOM 1511 O O . GLY A 1 199 ? 4.463 -7.579 -15.427 1.00 84.44 199 GLY A O 1
ATOM 1512 N N . CYS A 1 200 ? 2.805 -8.688 -16.431 1.00 86.69 200 CYS A N 1
ATOM 1513 C CA . CYS A 1 200 ? 2.015 -7.486 -16.649 1.00 86.69 200 CYS A CA 1
ATOM 1514 C C . CYS A 1 200 ? 1.517 -6.921 -15.308 1.00 86.69 200 CYS A C 1
ATOM 1516 O O . CYS A 1 200 ? 0.629 -7.490 -14.694 1.00 86.69 200 CYS A O 1
ATOM 1518 N N . HIS A 1 201 ? 1.981 -5.730 -14.918 1.00 79.12 201 HIS A N 1
ATOM 1519 C CA . HIS A 1 201 ? 1.536 -5.019 -13.699 1.00 79.12 201 HIS A CA 1
ATOM 1520 C C . HIS A 1 201 ? 0.021 -4.716 -13.596 1.00 79.12 201 HIS A C 1
ATOM 1522 O O . HIS A 1 201 ? -0.417 -4.117 -12.622 1.00 79.12 201 HIS A O 1
ATOM 1528 N N . ARG A 1 202 ? -0.777 -5.031 -14.626 1.00 79.44 202 ARG A N 1
ATOM 1529 C CA . ARG A 1 202 ? -2.242 -4.869 -14.623 1.00 79.44 202 ARG A CA 1
ATOM 1530 C C . ARG A 1 202 ? -2.993 -6.186 -14.485 1.00 79.44 202 ARG A C 1
ATOM 1532 O O . ARG A 1 202 ? -4.201 -6.211 -14.698 1.00 79.44 202 ARG A O 1
ATOM 1539 N N . TYR A 1 203 ? -2.280 -7.271 -14.238 1.00 85.00 203 TYR A N 1
ATOM 1540 C CA . TYR A 1 203 ? -2.857 -8.594 -14.191 1.00 85.00 203 TYR A CA 1
ATOM 1541 C C . TYR A 1 203 ? -2.185 -9.421 -13.113 1.00 85.00 203 TYR A C 1
ATOM 1543 O O . TYR A 1 203 ? -0.960 -9.476 -13.026 1.00 85.00 203 TYR A O 1
ATOM 1551 N N . TRP A 1 204 ? -3.033 -10.045 -12.309 1.00 84.19 204 TRP A N 1
ATOM 1552 C CA . TRP A 1 204 ? -2.644 -10.913 -11.223 1.00 84.19 204 TRP A CA 1
ATOM 1553 C C . TRP A 1 204 ? -3.155 -12.316 -11.544 1.00 84.19 204 TRP A C 1
ATOM 1555 O O . TRP A 1 204 ? -4.365 -12.534 -11.455 1.00 84.19 204 TRP A O 1
ATOM 1565 N N . PRO A 1 205 ? -2.293 -13.230 -12.016 1.00 86.00 205 PRO A N 1
ATOM 1566 C CA . PRO A 1 205 ? -2.734 -14.570 -12.362 1.00 86.00 205 PRO A CA 1
ATOM 1567 C C . PRO A 1 205 ? -3.183 -15.348 -11.129 1.00 86.00 205 PRO A C 1
ATOM 1569 O O . PRO A 1 205 ? -2.603 -15.222 -10.050 1.00 86.00 205 PRO A O 1
ATOM 1572 N N . VAL A 1 206 ? -4.177 -16.206 -11.326 1.00 85.25 206 VAL A N 1
ATOM 1573 C CA . VAL A 1 206 ? -4.583 -17.232 -10.358 1.00 85.25 206 VAL A CA 1
ATOM 1574 C C . VAL A 1 206 ? -4.290 -18.626 -10.911 1.00 85.25 206 VAL A C 1
ATOM 1576 O O . VAL A 1 206 ? -4.208 -18.807 -12.127 1.00 85.25 206 VAL A O 1
ATOM 1579 N N . ARG A 1 207 ? -4.176 -19.640 -10.041 1.00 86.94 207 ARG A N 1
ATOM 1580 C CA . ARG A 1 207 ? -3.874 -21.029 -10.451 1.00 86.94 207 ARG A CA 1
ATOM 1581 C C . ARG A 1 207 ? -4.773 -21.586 -11.560 1.00 86.94 207 ARG A C 1
ATOM 1583 O O . ARG A 1 207 ? -4.336 -22.437 -12.327 1.00 86.94 207 ARG A O 1
ATOM 1590 N N . SER A 1 208 ? -6.030 -21.142 -11.625 1.00 86.62 208 SER A N 1
ATOM 1591 C CA . SER A 1 208 ? -7.028 -21.604 -12.598 1.00 86.62 208 SER A CA 1
ATOM 1592 C C . SER A 1 208 ? -6.950 -20.890 -13.947 1.00 86.62 208 SER A C 1
ATOM 1594 O O . SER A 1 208 ? -7.636 -21.297 -14.886 1.00 86.62 208 SER A O 1
ATOM 1596 N N . ASP A 1 209 ? -6.135 -19.840 -14.070 1.00 90.62 209 ASP A N 1
ATOM 1597 C CA . ASP A 1 209 ? -5.952 -19.156 -15.340 1.00 90.62 209 ASP A CA 1
ATOM 1598 C C . ASP A 1 209 ? -5.226 -20.057 -16.339 1.00 90.62 209 ASP A C 1
ATOM 1600 O O . ASP A 1 209 ? -4.213 -20.697 -16.036 1.00 90.62 209 ASP A O 1
ATOM 1604 N N . LEU A 1 210 ? -5.739 -20.071 -17.568 1.00 92.00 210 LEU A N 1
ATOM 1605 C CA . LEU A 1 210 ? -5.151 -20.836 -18.656 1.00 92.00 210 LEU A CA 1
ATOM 1606 C C . LEU A 1 210 ? -3.888 -20.144 -19.158 1.00 92.00 210 LEU A C 1
ATOM 1608 O O . LEU A 1 210 ? -3.847 -18.919 -19.278 1.00 92.00 210 LEU A O 1
ATOM 1612 N N . ARG A 1 211 ? -2.892 -20.946 -19.539 1.00 93.56 211 ARG A N 1
ATOM 1613 C CA . ARG A 1 211 ? -1.683 -20.505 -20.240 1.00 93.56 211 ARG A CA 1
ATOM 1614 C C . ARG A 1 211 ? -1.641 -21.163 -21.607 1.00 93.56 211 ARG A C 1
ATOM 1616 O O . ARG A 1 211 ? -1.547 -22.382 -21.698 1.00 93.56 211 ARG A O 1
ATOM 1623 N N . ARG A 1 212 ? -1.739 -20.361 -22.666 1.00 94.62 212 ARG A N 1
ATOM 1624 C CA . ARG A 1 212 ? -1.718 -20.865 -24.046 1.00 94.62 212 ARG A CA 1
ATOM 1625 C C . ARG A 1 212 ? -1.181 -19.826 -25.036 1.00 94.62 212 ARG A C 1
ATOM 1627 O O . ARG A 1 212 ? -1.157 -18.636 -24.698 1.00 94.62 212 ARG A O 1
ATOM 1634 N N . PRO A 1 213 ? -0.744 -20.256 -26.230 1.00 96.06 213 PRO A N 1
ATOM 1635 C CA . PRO A 1 213 ? -0.276 -19.373 -27.293 1.00 96.06 213 PRO A CA 1
ATOM 1636 C C . PRO A 1 213 ? -1.257 -18.252 -27.668 1.00 96.06 213 PRO A C 1
ATOM 1638 O O . PRO A 1 213 ? -2.480 -18.413 -27.619 1.00 96.06 213 PRO A O 1
ATOM 1641 N N . LEU A 1 214 ? -0.710 -17.112 -28.097 1.00 95.56 214 LEU A N 1
ATOM 1642 C CA . LEU A 1 214 ? -1.451 -15.956 -28.606 1.00 95.56 214 LEU A CA 1
ATOM 1643 C C . LEU A 1 214 ? -2.436 -16.350 -29.713 1.00 95.56 214 LEU A C 1
ATOM 1645 O O . LEU A 1 214 ? -3.585 -15.906 -29.676 1.00 95.56 214 LEU A O 1
ATOM 1649 N N . LYS A 1 215 ? -1.999 -17.171 -30.676 1.00 97.00 215 LYS A N 1
ATOM 1650 C CA . LYS A 1 215 ? -2.835 -17.598 -31.810 1.00 97.00 215 LYS A CA 1
ATOM 1651 C C . LYS A 1 215 ? -4.135 -18.264 -31.358 1.00 97.00 215 LYS A C 1
ATOM 1653 O O . LYS A 1 215 ? -5.187 -17.947 -31.903 1.00 97.00 215 LYS A O 1
ATOM 1658 N N . ASP A 1 216 ? -4.081 -19.085 -30.311 1.00 96.81 216 ASP A N 1
ATOM 1659 C CA . ASP A 1 216 ? -5.240 -19.825 -29.804 1.00 96.81 216 ASP A CA 1
ATOM 1660 C C . ASP A 1 216 ? -6.211 -18.886 -29.076 1.00 96.81 216 ASP A C 1
ATOM 1662 O O . ASP A 1 216 ? -7.426 -18.954 -29.258 1.00 96.81 216 ASP A O 1
ATOM 1666 N N . TRP A 1 217 ? -5.683 -17.933 -28.299 1.00 95.62 217 TRP A N 1
ATOM 1667 C CA . TRP A 1 217 ? -6.504 -16.887 -27.686 1.00 95.62 217 TRP A CA 1
ATOM 1668 C C . TRP A 1 217 ? -7.221 -16.028 -28.732 1.00 95.62 217 TRP A C 1
ATOM 1670 O O . TRP A 1 217 ? -8.406 -15.726 -28.581 1.00 95.62 217 TRP A O 1
ATOM 1680 N N . VAL A 1 218 ? -6.514 -15.608 -29.781 1.00 94.62 218 VAL A N 1
ATOM 1681 C CA . VAL A 1 218 ? -7.085 -14.755 -30.830 1.00 94.62 218 VAL A CA 1
ATOM 1682 C C . VAL A 1 218 ? -8.093 -15.527 -31.680 1.00 94.62 218 VAL A C 1
ATOM 1684 O O . VAL A 1 218 ? -9.153 -14.976 -31.979 1.00 94.62 218 VAL A O 1
ATOM 1687 N N . ALA A 1 219 ? -7.816 -16.794 -32.006 1.00 95.25 219 ALA A N 1
ATOM 1688 C CA . ALA A 1 219 ? -8.744 -17.670 -32.721 1.00 95.25 219 ALA A CA 1
ATOM 1689 C C . ALA A 1 219 ? -10.091 -17.808 -31.987 1.00 95.25 219 ALA A C 1
ATOM 1691 O O . ALA A 1 219 ? -11.146 -17.767 -32.616 1.00 95.25 219 ALA A O 1
ATOM 1692 N N . ASP A 1 220 ? -10.070 -17.840 -30.652 1.00 94.56 220 ASP A N 1
ATOM 1693 C CA . ASP A 1 220 ? -11.279 -17.895 -29.821 1.00 94.56 220 ASP A CA 1
ATOM 1694 C C . ASP A 1 220 ? -11.973 -16.527 -29.609 1.00 94.56 220 ASP A C 1
ATOM 1696 O O . ASP A 1 220 ? -13.000 -16.420 -28.918 1.00 94.56 220 ASP A O 1
ATOM 1700 N N . GLY A 1 221 ? -11.436 -15.460 -30.210 1.00 94.31 221 GLY A N 1
ATOM 1701 C CA . GLY A 1 221 ? -11.986 -14.104 -30.184 1.00 94.31 221 GLY A CA 1
ATOM 1702 C C . GLY A 1 221 ? -11.579 -13.263 -28.971 1.00 94.31 221 GLY A C 1
ATOM 1703 O O . GLY A 1 221 ? -12.221 -12.247 -28.692 1.00 94.31 221 GLY A O 1
ATOM 1704 N N . PHE A 1 222 ? -10.540 -13.659 -28.231 1.00 95.44 222 PHE A N 1
ATOM 1705 C CA . PHE A 1 222 ? -10.032 -12.874 -27.107 1.00 95.44 222 PHE A CA 1
ATOM 1706 C C . PHE A 1 222 ? -9.104 -11.742 -27.564 1.00 95.44 222 PHE A C 1
ATOM 1708 O O . PHE A 1 222 ? -8.491 -11.783 -28.629 1.00 95.44 222 PHE A O 1
ATOM 1715 N N . LYS A 1 223 ? -8.982 -10.709 -26.723 1.00 94.12 223 LYS A N 1
ATOM 1716 C CA . LYS A 1 223 ? -8.101 -9.558 -26.962 1.00 94.12 223 LYS A CA 1
ATOM 1717 C C . LYS A 1 223 ? -6.893 -9.598 -26.040 1.00 94.12 223 LYS A C 1
ATOM 1719 O O . LYS A 1 223 ? -7.009 -9.954 -24.871 1.00 94.12 223 LYS A O 1
ATOM 1724 N N . VAL A 1 224 ? -5.750 -9.142 -26.537 1.00 93.31 224 VAL A N 1
ATOM 1725 C CA . VAL A 1 224 ? -4.538 -8.971 -25.727 1.00 93.31 224 VAL A CA 1
ATOM 1726 C C . VAL A 1 224 ? -4.572 -7.621 -25.027 1.00 93.31 224 VAL A C 1
ATOM 1728 O O . VAL A 1 224 ? -5.027 -6.622 -25.587 1.00 93.31 224 VAL A O 1
ATOM 1731 N N . CYS A 1 225 ? -4.079 -7.581 -23.795 1.00 91.50 225 CYS A N 1
ATOM 1732 C CA . CYS A 1 225 ? -3.948 -6.355 -23.031 1.00 91.50 225 CYS A CA 1
ATOM 1733 C C . CYS A 1 225 ? -3.094 -5.332 -23.803 1.00 91.50 225 CYS A C 1
ATOM 1735 O O . CYS A 1 225 ? -1.948 -5.641 -24.150 1.00 91.50 225 CYS A O 1
ATOM 1737 N N . PRO A 1 226 ? -3.586 -4.092 -24.005 1.00 88.56 226 PRO A N 1
ATOM 1738 C CA . PRO A 1 226 ? -2.821 -3.041 -24.672 1.00 88.56 226 PRO A CA 1
ATOM 1739 C C . PRO A 1 226 ? -1.451 -2.795 -24.037 1.00 88.56 226 PRO A C 1
ATOM 1741 O O . PRO A 1 226 ? -0.496 -2.554 -24.757 1.00 88.56 226 PRO A O 1
ATOM 1744 N N . HIS A 1 227 ? -1.320 -2.956 -22.715 1.00 84.38 227 HIS A N 1
ATOM 1745 C CA . HIS A 1 227 ? -0.038 -2.816 -22.012 1.00 84.38 227 HIS A CA 1
ATOM 1746 C C . HIS A 1 227 ? 0.945 -3.925 -22.356 1.00 84.38 227 HIS A C 1
ATOM 1748 O O . HIS A 1 227 ? 2.142 -3.687 -22.347 1.00 84.38 227 HIS A O 1
ATOM 1754 N N . CYS A 1 228 ? 0.469 -5.142 -22.622 1.00 88.19 228 CYS A N 1
ATOM 1755 C CA . CYS A 1 228 ? 1.345 -6.238 -23.032 1.00 88.19 228 CYS A CA 1
ATOM 1756 C C . CYS A 1 228 ? 1.840 -6.004 -24.461 1.00 88.19 228 CYS A C 1
ATOM 1758 O O . CYS A 1 228 ? 3.029 -6.133 -24.727 1.00 88.19 228 CYS A O 1
ATOM 1760 N N . ILE A 1 229 ? 0.955 -5.546 -25.355 1.00 86.75 229 ILE A N 1
ATOM 1761 C CA . ILE A 1 229 ? 1.336 -5.120 -26.710 1.00 86.75 229 ILE A CA 1
ATOM 1762 C C . ILE A 1 229 ? 2.342 -3.963 -26.640 1.00 86.75 229 ILE A C 1
ATOM 1764 O O . ILE A 1 229 ? 3.389 -4.019 -27.279 1.00 86.75 229 ILE A O 1
ATOM 1768 N N . GLU A 1 230 ? 2.046 -2.942 -25.831 1.00 81.38 230 GLU A N 1
ATOM 1769 C CA . GLU A 1 230 ? 2.882 -1.759 -25.610 1.00 81.38 230 GLU A CA 1
ATOM 1770 C C . GLU A 1 230 ? 4.185 -2.073 -24.876 1.00 81.38 230 GLU A C 1
ATOM 1772 O O . GLU A 1 230 ? 5.119 -1.299 -24.994 1.00 81.38 230 GLU A O 1
ATOM 1777 N N . ARG A 1 231 ? 4.307 -3.182 -24.144 1.00 78.50 231 ARG A N 1
ATOM 1778 C CA . ARG A 1 231 ? 5.577 -3.591 -23.518 1.00 78.50 231 ARG A CA 1
ATOM 1779 C C . ARG A 1 231 ? 6.394 -4.546 -24.377 1.00 78.50 231 ARG A C 1
ATOM 1781 O O . ARG A 1 231 ? 7.596 -4.668 -24.162 1.00 78.50 231 ARG A O 1
ATOM 1788 N N . GLY A 1 232 ? 5.780 -5.144 -25.395 1.00 81.06 232 GLY A N 1
ATOM 1789 C CA . GLY A 1 232 ? 6.437 -6.094 -26.285 1.00 81.06 232 GLY A CA 1
ATOM 1790 C C . GLY A 1 232 ? 6.585 -7.475 -25.647 1.00 81.06 232 GLY A C 1
ATOM 1791 O O . GLY A 1 232 ? 5.970 -7.747 -24.614 1.00 81.06 232 GLY A O 1
ATOM 1792 N N . PRO A 1 233 ? 7.354 -8.370 -26.284 1.00 85.12 233 PRO A N 1
ATOM 1793 C CA . PRO A 1 233 ? 7.488 -9.739 -25.812 1.00 85.12 233 PRO A CA 1
ATOM 1794 C C . PRO A 1 233 ? 8.121 -9.772 -24.417 1.00 85.12 233 PRO A C 1
ATOM 1796 O O . PRO A 1 233 ? 9.106 -9.077 -24.149 1.00 85.12 233 PRO A O 1
ATOM 1799 N N . GLY A 1 234 ? 7.529 -10.578 -23.536 1.00 84.31 234 GLY A N 1
ATOM 1800 C CA . GLY A 1 234 ? 8.147 -10.945 -22.268 1.00 84.31 234 GLY A CA 1
ATOM 1801 C C . GLY A 1 234 ? 9.244 -11.975 -22.507 1.00 84.31 234 GLY A C 1
ATOM 1802 O O . GLY A 1 234 ? 9.119 -12.813 -23.400 1.00 84.31 234 GLY A O 1
ATOM 1803 N N . LEU A 1 235 ? 10.319 -11.887 -21.729 1.00 86.12 235 LEU A N 1
ATOM 1804 C CA . LEU A 1 235 ? 11.370 -12.909 -21.698 1.00 86.12 235 LEU A CA 1
ATOM 1805 C C . LEU A 1 235 ? 11.212 -13.858 -20.506 1.00 86.12 235 LEU A C 1
ATOM 1807 O O . LEU A 1 235 ? 11.739 -14.968 -20.529 1.00 86.12 235 LEU A O 1
ATOM 1811 N N . ALA A 1 236 ? 10.464 -13.433 -19.490 1.00 89.94 236 ALA A N 1
ATOM 1812 C CA . ALA A 1 236 ? 10.278 -14.208 -18.283 1.00 89.94 236 ALA A CA 1
ATOM 1813 C C . ALA A 1 236 ? 9.263 -15.338 -18.472 1.00 89.94 236 ALA A C 1
ATOM 1815 O O . ALA A 1 236 ? 8.234 -15.191 -19.138 1.00 89.94 236 ALA A O 1
ATOM 1816 N N . THR A 1 237 ? 9.547 -16.460 -17.822 1.00 89.81 237 THR A N 1
ATOM 1817 C CA . THR A 1 237 ? 8.691 -17.644 -17.784 1.00 89.81 237 THR A CA 1
ATOM 1818 C C . THR A 1 237 ? 8.426 -18.035 -16.336 1.00 89.81 237 THR A C 1
ATOM 1820 O O . THR A 1 237 ? 9.213 -17.727 -15.442 1.00 89.81 237 THR A O 1
ATOM 1823 N N . ILE A 1 238 ? 7.276 -18.663 -16.107 1.00 91.81 238 ILE A N 1
ATOM 1824 C CA . ILE A 1 238 ? 6.897 -19.262 -14.826 1.00 91.81 238 ILE A CA 1
ATOM 1825 C C . ILE A 1 238 ? 6.663 -20.736 -15.124 1.00 91.81 238 ILE A C 1
ATOM 1827 O O . ILE A 1 238 ? 5.929 -21.050 -16.071 1.00 91.81 238 ILE A O 1
ATOM 1831 N N . THR A 1 239 ? 7.297 -21.619 -14.354 1.00 91.44 239 THR A N 1
ATOM 1832 C CA . THR A 1 239 ? 7.140 -23.063 -14.547 1.00 91.44 239 THR A CA 1
ATOM 1833 C C . THR A 1 239 ? 5.721 -23.504 -14.195 1.00 91.44 239 THR A C 1
ATOM 1835 O O . THR A 1 239 ? 4.970 -22.789 -13.528 1.00 91.44 239 THR A O 1
ATOM 1838 N N . ASP A 1 240 ? 5.324 -24.686 -14.652 1.00 90.38 240 ASP A N 1
ATOM 1839 C CA . ASP A 1 240 ? 4.004 -25.231 -14.334 1.00 90.38 240 ASP A CA 1
ATOM 1840 C C . ASP A 1 240 ? 3.850 -25.509 -12.838 1.00 90.38 240 ASP A C 1
ATOM 1842 O O . ASP A 1 240 ? 2.764 -25.337 -12.285 1.00 90.38 240 ASP A O 1
ATOM 1846 N N . GLU A 1 241 ? 4.939 -25.899 -12.179 1.00 91.56 241 GLU A N 1
ATOM 1847 C CA . GLU A 1 241 ? 5.007 -26.130 -10.740 1.00 91.56 241 GLU A CA 1
ATOM 1848 C C . GLU A 1 241 ? 4.777 -24.831 -9.969 1.00 91.56 241 GLU A C 1
ATOM 1850 O O . GLU A 1 241 ? 3.927 -24.797 -9.084 1.00 91.56 241 GLU A O 1
ATOM 1855 N N . GLU A 1 242 ? 5.477 -23.752 -10.327 1.00 91.00 242 GLU A N 1
ATOM 1856 C CA . GLU A 1 242 ? 5.299 -22.446 -9.685 1.00 91.00 242 GLU A CA 1
ATOM 1857 C C . GLU A 1 242 ? 3.926 -21.837 -9.988 1.00 91.00 242 GLU A C 1
ATOM 1859 O O . GLU A 1 242 ? 3.292 -21.254 -9.112 1.00 91.00 242 GLU A O 1
ATOM 1864 N N . TRP A 1 243 ? 3.397 -22.042 -11.198 1.00 90.06 243 TRP A N 1
ATOM 1865 C CA . TRP A 1 243 ? 2.052 -21.586 -11.550 1.00 90.06 243 TRP A CA 1
ATOM 1866 C C . TRP A 1 243 ? 0.964 -22.258 -10.706 1.00 90.06 243 TRP A C 1
ATOM 1868 O O . TRP A 1 243 ? 0.006 -21.608 -10.289 1.00 90.06 243 TRP A O 1
ATOM 1878 N N . LYS A 1 244 ? 1.110 -23.558 -10.423 1.00 88.94 244 LYS A N 1
ATOM 1879 C CA . LYS A 1 244 ? 0.168 -24.318 -9.584 1.00 88.94 244 LYS A CA 1
ATOM 1880 C C . LYS A 1 244 ? 0.168 -23.864 -8.122 1.00 88.94 244 LYS A C 1
ATOM 1882 O O . LYS A 1 244 ? -0.820 -24.105 -7.435 1.00 88.94 244 LYS A O 1
ATOM 1887 N N . LYS A 1 245 ? 1.234 -23.195 -7.667 1.00 86.56 245 LYS A N 1
ATOM 1888 C CA . LYS A 1 245 ? 1.342 -22.598 -6.327 1.00 86.56 245 LYS A CA 1
ATOM 1889 C C . LYS A 1 245 ? 0.726 -21.195 -6.238 1.00 86.56 245 LYS A C 1
ATOM 1891 O O . LYS A 1 245 ? 0.692 -20.630 -5.151 1.00 86.56 245 LYS A O 1
ATOM 1896 N N . LEU A 1 246 ? 0.273 -20.604 -7.352 1.00 85.25 246 LEU A N 1
ATOM 1897 C CA . LEU A 1 246 ? -0.275 -19.247 -7.344 1.00 85.25 246 LEU A CA 1
ATOM 1898 C C . LEU A 1 246 ? -1.630 -19.174 -6.642 1.00 85.25 246 LEU A C 1
ATOM 1900 O O . LEU A 1 246 ? -2.581 -19.874 -6.992 1.00 85.25 246 LEU A O 1
ATOM 1904 N N . GLY A 1 247 ? -1.749 -18.205 -5.741 1.00 76.88 247 GLY A N 1
ATOM 1905 C CA . GLY A 1 247 ? -2.961 -17.997 -4.965 1.00 76.88 247 GLY A CA 1
ATOM 1906 C C . GLY A 1 247 ? -3.104 -18.998 -3.812 1.00 76.88 247 GLY A C 1
ATOM 1907 O O . GLY A 1 247 ? -2.185 -19.757 -3.513 1.00 76.88 247 GLY A O 1
ATOM 1908 N N . PRO A 1 248 ? -4.245 -18.966 -3.118 1.00 76.69 248 PRO A N 1
ATOM 1909 C CA . PRO A 1 248 ? -4.502 -19.815 -1.962 1.00 76.69 248 PRO A CA 1
ATOM 1910 C C . PRO A 1 248 ? -4.557 -21.307 -2.357 1.00 76.69 248 PRO A C 1
ATOM 1912 O O . PRO A 1 248 ? -5.076 -21.646 -3.432 1.00 76.69 248 PRO A O 1
ATOM 1915 N N . PRO A 1 249 ? -4.055 -22.217 -1.499 1.00 68.62 249 PRO A N 1
ATOM 1916 C CA . PRO A 1 249 ? -4.126 -23.658 -1.748 1.00 68.62 249 PRO A CA 1
ATOM 1917 C C . PRO A 1 249 ? -5.573 -24.167 -1.744 1.00 68.62 249 PRO A C 1
ATOM 1919 O O . PRO A 1 249 ? -5.903 -25.060 -2.524 1.00 68.62 249 PRO A O 1
ATOM 1922 N N . ASP A 1 250 ? -6.451 -23.528 -0.969 1.00 78.56 250 ASP A N 1
ATOM 1923 C CA . ASP A 1 250 ? -7.851 -23.909 -0.824 1.00 78.56 250 ASP A CA 1
ATOM 1924 C C . ASP A 1 250 ? -8.782 -22.724 -1.081 1.00 78.56 250 ASP A C 1
ATOM 1926 O O . ASP A 1 250 ? -8.532 -21.596 -0.651 1.00 78.56 250 ASP A O 1
ATOM 1930 N N . ASN A 1 251 ? -9.883 -22.989 -1.783 1.00 85.31 251 ASN A N 1
ATOM 1931 C CA . ASN A 1 251 ? -10.979 -22.034 -1.885 1.00 85.31 251 ASN A CA 1
ATOM 1932 C C . ASN A 1 251 ? -11.786 -22.070 -0.586 1.00 85.31 251 ASN A C 1
ATOM 1934 O O . ASN A 1 251 ? -11.977 -23.138 -0.005 1.00 85.31 251 ASN A O 1
ATOM 1938 N N . PHE A 1 252 ? -12.326 -20.925 -0.173 1.00 92.12 252 PHE A N 1
ATOM 1939 C CA . PHE A 1 252 ? -13.295 -20.908 0.914 1.00 92.12 252 PHE A CA 1
ATOM 1940 C C . PHE A 1 252 ? -14.513 -21.757 0.542 1.00 92.12 252 PHE A C 1
ATOM 1942 O O . PHE A 1 252 ? -15.135 -21.552 -0.503 1.00 92.12 252 PHE A O 1
ATOM 1949 N N . VAL A 1 253 ? -14.850 -22.699 1.419 1.00 93.12 253 VAL A N 1
ATOM 1950 C CA . VAL A 1 253 ? -16.082 -23.479 1.343 1.00 93.12 253 VAL A CA 1
ATOM 1951 C C . VAL A 1 253 ? -16.986 -22.995 2.465 1.00 93.12 253 VAL A C 1
ATOM 1953 O O . VAL A 1 253 ? -16.685 -23.186 3.644 1.00 93.12 253 VAL A O 1
ATOM 1956 N N . ALA A 1 254 ? -18.081 -22.344 2.082 1.00 93.88 254 ALA A N 1
ATOM 1957 C CA . ALA A 1 254 ? -19.108 -21.919 3.018 1.00 93.88 254 ALA A CA 1
ATOM 1958 C C . ALA A 1 254 ? -19.680 -23.138 3.769 1.00 93.88 254 ALA A C 1
ATOM 1960 O O . ALA A 1 254 ? -19.940 -24.163 3.129 1.00 93.88 254 ALA A O 1
ATOM 1961 N N . PRO A 1 255 ? -19.903 -23.047 5.094 1.00 95.94 255 PRO A N 1
ATOM 1962 C CA . PRO A 1 255 ? -20.611 -24.092 5.825 1.00 95.94 255 PRO A CA 1
ATOM 1963 C C . PRO A 1 255 ? -22.001 -24.357 5.228 1.00 95.94 255 PRO A C 1
ATOM 1965 O O . PRO A 1 255 ? -22.647 -23.445 4.709 1.00 95.94 255 PRO A O 1
ATOM 1968 N N . GLU A 1 256 ? -22.477 -25.601 5.309 1.00 96.12 256 GLU A N 1
ATOM 1969 C CA . GLU A 1 256 ? -23.790 -25.968 4.772 1.00 96.12 256 GLU A CA 1
ATOM 1970 C C . GLU A 1 256 ? -24.905 -25.124 5.410 1.00 96.12 256 GLU A C 1
ATOM 1972 O O . GLU A 1 256 ? -24.968 -24.961 6.628 1.00 96.12 256 GLU A O 1
ATOM 1977 N N . GLY A 1 257 ? -25.766 -24.543 4.569 1.00 95.19 257 GLY A N 1
ATOM 1978 C CA . GLY A 1 257 ? -26.863 -23.673 5.002 1.00 95.19 257 GLY A CA 1
ATOM 1979 C C . GLY A 1 257 ? -26.440 -22.292 5.520 1.00 95.19 257 GLY A C 1
ATOM 1980 O O . GLY A 1 257 ? -27.312 -21.493 5.866 1.00 95.19 257 GLY A O 1
ATOM 1981 N N . TRP A 1 258 ? -25.142 -21.974 5.563 1.00 96.69 258 TRP A N 1
ATOM 1982 C CA . TRP A 1 258 ? -24.679 -20.654 5.982 1.00 96.69 258 TRP A CA 1
ATOM 1983 C C . TRP A 1 258 ? -24.913 -19.612 4.888 1.00 96.69 258 TRP A C 1
ATOM 1985 O O . TRP A 1 258 ? -24.589 -19.810 3.716 1.00 96.69 258 TRP A O 1
ATOM 1995 N N . VAL A 1 259 ? -25.450 -18.469 5.304 1.00 94.88 259 VAL A N 1
ATOM 1996 C CA . VAL A 1 259 ? -25.598 -17.270 4.481 1.00 94.88 259 VAL A CA 1
ATOM 1997 C C . VAL A 1 259 ? -24.929 -16.135 5.247 1.00 94.88 259 VAL A C 1
ATOM 1999 O O . VAL A 1 259 ? -25.286 -15.930 6.413 1.00 94.88 259 VAL A O 1
ATOM 2002 N N . PRO A 1 260 ? -23.978 -15.405 4.638 1.00 94.31 260 PRO A N 1
ATOM 2003 C CA . PRO A 1 260 ? -23.310 -14.308 5.317 1.00 94.31 260 PRO A CA 1
ATOM 2004 C C . PRO A 1 260 ? -24.324 -13.243 5.729 1.00 94.31 260 PRO A C 1
ATOM 2006 O O . PRO A 1 260 ? -25.223 -12.901 4.959 1.00 94.31 260 PRO A O 1
ATOM 2009 N N . LYS A 1 261 ? -24.158 -12.709 6.940 1.00 95.25 261 LYS A N 1
ATOM 2010 C CA . LYS A 1 261 ? -25.001 -11.642 7.487 1.00 95.25 261 LYS A CA 1
ATOM 2011 C C . LYS A 1 261 ? -24.175 -10.394 7.777 1.00 95.25 261 LYS A C 1
ATOM 2013 O O . LYS A 1 261 ? -23.004 -10.527 8.138 1.00 95.25 261 LYS A O 1
ATOM 2018 N N . PRO A 1 262 ? -24.768 -9.192 7.706 1.00 95.94 262 PRO A N 1
ATOM 2019 C CA . PRO A 1 262 ? -24.081 -7.971 8.097 1.00 95.94 262 PRO A CA 1
ATOM 2020 C C . PRO A 1 262 ? -23.583 -8.046 9.540 1.00 95.94 262 PRO A C 1
ATOM 2022 O O . PRO A 1 262 ? -24.324 -8.459 10.434 1.00 95.94 262 PRO A O 1
ATOM 2025 N N . TYR A 1 263 ? -22.354 -7.599 9.788 1.00 96.94 263 TYR A N 1
ATOM 2026 C CA . TYR A 1 263 ? -21.892 -7.376 11.158 1.00 96.94 263 TYR A CA 1
ATOM 2027 C C . TYR A 1 263 ? -22.444 -6.055 11.692 1.00 96.94 263 TYR A C 1
ATOM 2029 O O . TYR A 1 263 ? -22.510 -5.060 10.969 1.00 96.94 263 TYR A O 1
ATOM 2037 N N . SER A 1 264 ? -22.839 -6.052 12.965 1.00 95.88 264 SER A N 1
ATOM 2038 C CA . SER A 1 264 ? -23.301 -4.847 13.653 1.00 95.88 264 SER A CA 1
ATOM 2039 C C . SER A 1 264 ? -22.123 -3.931 13.990 1.00 95.88 264 SER A C 1
ATOM 2041 O O . SER A 1 264 ? -21.057 -4.403 14.379 1.00 95.88 264 SER A O 1
ATOM 2043 N N . ALA A 1 265 ? -22.323 -2.616 13.886 1.00 94.88 265 ALA A N 1
ATOM 2044 C CA . ALA A 1 265 ? -21.365 -1.609 14.352 1.00 94.88 265 ALA A CA 1
ATOM 2045 C C . ALA A 1 265 ? -21.320 -1.484 15.889 1.00 94.88 265 ALA A C 1
ATOM 2047 O O . ALA A 1 265 ? -20.357 -0.941 16.443 1.00 94.88 265 ALA A O 1
ATOM 2048 N N . ASP A 1 266 ? -22.354 -1.995 16.564 1.00 95.06 266 ASP A N 1
ATOM 2049 C CA . ASP A 1 266 ? -22.596 -1.815 18.000 1.00 95.06 266 ASP A CA 1
ATOM 2050 C C . ASP A 1 266 ? -22.361 -3.092 18.808 1.00 95.06 266 ASP A C 1
ATOM 2052 O O . ASP A 1 266 ? -22.209 -3.044 20.027 1.00 95.06 266 ASP A O 1
ATOM 2056 N N . GLN A 1 267 ? -22.337 -4.248 18.141 1.00 95.12 267 GLN A N 1
ATOM 2057 C CA . GLN A 1 267 ? -22.203 -5.554 18.778 1.00 95.12 267 GLN A CA 1
ATOM 2058 C C . GLN A 1 267 ? -21.176 -6.403 18.039 1.00 95.12 267 GLN A C 1
ATOM 2060 O O . GLN A 1 267 ? -21.150 -6.426 16.806 1.00 95.12 267 GLN A O 1
ATOM 2065 N N . LEU A 1 268 ? -20.348 -7.120 18.800 1.00 95.38 268 LEU A N 1
ATOM 2066 C CA . LEU A 1 268 ? -19.431 -8.099 18.229 1.00 95.38 268 LEU A CA 1
ATOM 2067 C C . LEU A 1 268 ? -20.221 -9.265 17.616 1.00 95.38 268 LEU A C 1
ATOM 2069 O O . LEU A 1 268 ? -21.216 -9.702 18.203 1.00 95.38 268 LEU A O 1
ATOM 2073 N N . PRO A 1 269 ? -19.794 -9.788 16.455 1.00 95.81 269 PRO A N 1
ATOM 2074 C CA . PRO A 1 269 ? -20.389 -10.994 15.902 1.00 95.81 269 PRO A CA 1
ATOM 2075 C C . PRO A 1 269 ? -20.105 -12.207 16.810 1.00 95.81 269 PRO A C 1
ATOM 2077 O O . PRO A 1 269 ? -19.100 -12.220 17.528 1.00 95.81 269 PRO A O 1
ATOM 2080 N N . PRO A 1 270 ? -20.947 -13.256 16.762 1.00 95.25 270 PRO A N 1
ATOM 2081 C CA . PRO A 1 270 ? -20.674 -14.515 17.450 1.00 95.25 270 PRO A CA 1
ATOM 2082 C C . PRO A 1 270 ? -19.324 -15.116 17.036 1.00 95.25 270 PRO A C 1
ATOM 2084 O O . PRO A 1 270 ? -18.901 -14.970 15.888 1.00 95.25 270 PRO A O 1
ATOM 2087 N N . ALA A 1 271 ? -18.680 -15.863 17.939 1.00 94.62 271 ALA A N 1
ATOM 2088 C CA . ALA A 1 271 ? -17.385 -16.498 17.674 1.00 94.62 271 ALA A CA 1
ATOM 2089 C C . ALA A 1 271 ? -17.392 -17.372 16.405 1.00 94.62 271 ALA A C 1
ATOM 2091 O O . ALA A 1 271 ? -16.455 -17.306 15.616 1.00 94.62 271 ALA A O 1
ATOM 2092 N N . SER A 1 272 ? -18.485 -18.098 16.148 1.00 95.38 272 SER A N 1
ATOM 2093 C CA . SER A 1 272 ? -18.646 -18.918 14.942 1.00 95.38 272 SER A CA 1
ATOM 2094 C C . SER A 1 272 ? -18.583 -18.116 13.637 1.00 95.38 272 SER A C 1
ATOM 2096 O O . SER A 1 272 ? -18.019 -18.595 12.659 1.00 95.38 272 SER A O 1
ATOM 2098 N N . GLU A 1 273 ? -19.120 -16.893 13.608 1.00 96.69 273 GLU A N 1
ATOM 2099 C CA . GLU A 1 273 ? -19.032 -16.007 12.438 1.00 96.69 273 GLU A CA 1
ATOM 2100 C C . GLU A 1 273 ? -17.609 -15.456 12.270 1.00 96.69 273 GLU A C 1
ATOM 2102 O O . GLU A 1 273 ? -17.101 -15.349 11.152 1.00 96.69 273 GLU A O 1
ATOM 2107 N N . VAL A 1 274 ? -16.920 -15.164 13.380 1.00 96.44 274 VAL A N 1
ATOM 2108 C CA . VAL A 1 274 ? -15.505 -14.763 13.348 1.00 96.44 274 VAL A CA 1
ATOM 2109 C C . VAL A 1 274 ? -14.631 -15.886 12.789 1.00 96.44 274 VAL A C 1
ATOM 2111 O O . VAL A 1 274 ? -13.786 -15.623 11.938 1.00 96.44 274 VAL A O 1
ATOM 2114 N N . ASP A 1 275 ? -14.863 -17.133 13.195 1.00 96.31 275 ASP A N 1
ATOM 2115 C CA . ASP A 1 275 ? -14.109 -18.286 12.697 1.00 96.31 275 ASP A CA 1
ATOM 2116 C C . ASP A 1 275 ? -14.348 -18.524 11.196 1.00 96.31 275 ASP A C 1
ATOM 2118 O O . ASP A 1 275 ? -13.432 -18.913 10.467 1.00 96.31 275 ASP A O 1
ATOM 2122 N N . ILE A 1 276 ? -15.560 -18.247 10.699 1.00 97.12 276 ILE A N 1
ATOM 2123 C CA . ILE A 1 276 ? -15.858 -18.270 9.260 1.00 97.12 276 ILE A CA 1
ATOM 2124 C C . ILE A 1 276 ? -15.097 -17.157 8.530 1.00 97.12 276 ILE A C 1
ATOM 2126 O O . ILE A 1 276 ? -14.483 -17.426 7.496 1.00 97.12 276 ILE A O 1
ATOM 2130 N N . LEU A 1 277 ? -15.082 -15.933 9.074 1.00 96.88 277 LEU A N 1
ATOM 2131 C CA . LEU A 1 277 ? -14.319 -14.818 8.503 1.00 96.88 277 LEU A CA 1
ATOM 2132 C C . LEU A 1 277 ? -12.821 -15.143 8.434 1.00 96.88 277 LEU A C 1
ATOM 2134 O O . LEU A 1 277 ? -12.205 -14.891 7.405 1.00 96.88 277 LEU A O 1
ATOM 2138 N N . ILE A 1 278 ? -12.249 -15.747 9.483 1.00 96.50 278 ILE A N 1
ATOM 2139 C CA . ILE A 1 278 ? -10.845 -16.189 9.506 1.00 96.50 278 ILE A CA 1
ATOM 2140 C C . ILE A 1 278 ? -10.576 -17.171 8.360 1.00 96.50 278 ILE A C 1
ATOM 2142 O O . ILE A 1 278 ? -9.642 -16.970 7.584 1.00 96.50 278 ILE A O 1
ATOM 2146 N N . LYS A 1 279 ? -11.419 -18.201 8.200 1.00 95.94 279 LYS A N 1
ATOM 2147 C CA . LYS A 1 279 ? -11.286 -19.180 7.105 1.00 95.94 279 LYS A CA 1
ATOM 2148 C C . LYS A 1 279 ? -11.360 -18.514 5.730 1.00 95.94 279 LYS A C 1
ATOM 2150 O O . LYS A 1 279 ? -10.567 -18.839 4.850 1.00 95.94 279 LYS A O 1
ATOM 2155 N N . GLU A 1 280 ? -12.276 -17.567 5.551 1.00 95.69 280 GLU A N 1
ATOM 2156 C CA . GLU A 1 280 ? -12.418 -16.808 4.306 1.00 95.69 280 GLU A CA 1
ATOM 2157 C C . GLU A 1 280 ? -11.237 -15.851 4.049 1.00 95.69 280 GLU A C 1
ATOM 2159 O O . GLU A 1 280 ? -10.826 -15.661 2.904 1.00 95.69 280 GLU A O 1
ATOM 2164 N N . THR A 1 281 ? -10.642 -15.272 5.096 1.00 95.25 281 THR A N 1
ATOM 2165 C CA . THR A 1 281 ? -9.416 -14.467 4.993 1.00 95.25 281 THR A CA 1
ATOM 2166 C C . THR A 1 281 ? -8.235 -15.322 4.536 1.00 95.25 281 THR A C 1
ATOM 2168 O O . THR A 1 281 ? -7.523 -14.941 3.600 1.00 95.25 281 THR A O 1
ATOM 2171 N N . LEU A 1 282 ? -8.029 -16.479 5.172 1.00 93.44 282 LEU A N 1
ATOM 2172 C CA . LEU A 1 282 ? -6.928 -17.398 4.862 1.00 93.44 282 LEU A CA 1
ATOM 2173 C C . LEU A 1 282 ? -7.045 -17.963 3.442 1.00 93.44 282 LEU A C 1
ATOM 2175 O O . LEU A 1 282 ? -6.044 -18.097 2.736 1.00 93.44 282 LEU A O 1
ATOM 2179 N N . SER A 1 283 ? -8.271 -18.188 2.963 1.00 92.12 283 SER A N 1
ATOM 2180 C CA . SER A 1 283 ? -8.525 -18.662 1.603 1.00 92.12 283 SER A CA 1
ATOM 2181 C C . SER A 1 283 ? -8.254 -17.623 0.510 1.00 92.12 283 SER A C 1
ATOM 2183 O O . SER A 1 283 ? -8.616 -17.870 -0.635 1.00 92.12 283 SER A O 1
ATOM 2185 N N . LYS A 1 284 ? -7.744 -16.426 0.821 1.00 89.38 284 LYS A N 1
ATOM 2186 C CA . LYS A 1 284 ? -7.371 -15.406 -0.180 1.00 89.38 284 LYS A CA 1
ATOM 2187 C C . LYS A 1 284 ? -5.859 -15.351 -0.432 1.00 89.38 284 LYS A C 1
ATOM 2189 O O . LYS A 1 284 ? -5.429 -14.665 -1.357 1.00 89.38 284 LYS A O 1
ATOM 2194 N N . GLY A 1 285 ? -5.067 -16.124 0.317 1.00 87.88 285 GLY A N 1
ATOM 2195 C CA . GLY A 1 285 ? -3.621 -16.266 0.133 1.00 87.88 285 GLY A CA 1
ATOM 2196 C C . GLY A 1 285 ? -2.797 -15.214 0.880 1.00 87.88 285 GLY A C 1
ATOM 2197 O O . GLY A 1 285 ? -3.305 -14.496 1.743 1.00 87.88 285 GLY A O 1
ATOM 2198 N N . ASN A 1 286 ? -1.500 -15.148 0.575 1.00 87.44 286 ASN A N 1
ATOM 2199 C CA . ASN A 1 286 ? -0.568 -14.213 1.209 1.00 87.44 286 ASN A CA 1
ATOM 2200 C C . ASN A 1 286 ? -0.567 -12.832 0.524 1.00 87.44 286 ASN A C 1
ATOM 2202 O O . ASN A 1 286 ? -1.337 -12.562 -0.397 1.00 87.44 286 ASN A O 1
ATOM 2206 N N . ALA A 1 287 ? 0.287 -11.929 1.006 1.00 87.25 287 ALA A N 1
ATOM 2207 C CA . ALA A 1 287 ? 0.382 -10.548 0.543 1.00 87.25 287 ALA A CA 1
ATOM 2208 C C . ALA A 1 287 ? 1.610 -10.273 -0.353 1.00 87.25 287 ALA A C 1
ATOM 2210 O O . ALA A 1 287 ? 2.104 -9.140 -0.421 1.00 87.25 287 ALA A O 1
ATOM 2211 N N . ILE A 1 288 ? 2.126 -11.302 -1.031 1.00 89.94 288 ILE A N 1
ATOM 2212 C CA . ILE A 1 288 ? 3.265 -11.181 -1.949 1.00 89.94 288 ILE A CA 1
ATOM 2213 C C . ILE A 1 288 ? 2.787 -10.633 -3.304 1.00 89.94 288 ILE A C 1
ATOM 2215 O O . ILE A 1 288 ? 1.824 -11.139 -3.874 1.00 89.94 288 ILE A O 1
ATOM 2219 N N . GLN A 1 289 ? 3.453 -9.586 -3.815 1.00 84.44 289 GLN A N 1
ATOM 2220 C CA . GLN A 1 289 ? 3.086 -8.895 -5.065 1.00 84.44 289 GLN A CA 1
ATOM 2221 C C . GLN A 1 289 ? 3.950 -9.266 -6.271 1.00 84.44 289 GLN A C 1
ATOM 2223 O O . GLN A 1 289 ? 3.763 -8.746 -7.372 1.00 84.44 289 GLN A O 1
ATOM 2228 N N . GLU A 1 290 ? 4.884 -10.187 -6.131 1.00 88.19 290 GLU A N 1
ATOM 2229 C CA . GLU A 1 290 ? 5.713 -10.636 -7.238 1.00 88.19 290 GLU A CA 1
ATOM 2230 C C . GLU A 1 290 ? 5.272 -12.012 -7.712 1.00 88.19 290 GLU A C 1
ATOM 2232 O O . GLU A 1 290 ? 4.778 -12.828 -6.937 1.00 88.19 290 GLU A O 1
ATOM 2237 N N . LEU A 1 291 ? 5.478 -12.277 -9.001 1.00 89.44 291 LEU A N 1
ATOM 2238 C CA . LEU A 1 291 ? 5.374 -13.630 -9.526 1.00 89.44 291 LEU A CA 1
ATOM 2239 C C . LEU A 1 291 ? 6.739 -14.327 -9.448 1.00 89.44 291 LEU A C 1
ATOM 2241 O O . LEU A 1 291 ? 7.760 -13.678 -9.697 1.00 89.44 291 LEU A O 1
ATOM 2245 N N . PRO A 1 292 ? 6.762 -15.637 -9.153 1.00 91.12 292 PRO A N 1
ATOM 2246 C CA . PRO A 1 292 ? 7.982 -16.435 -9.079 1.00 91.12 292 PRO A CA 1
ATOM 2247 C C . PRO A 1 292 ? 8.451 -16.847 -10.484 1.00 91.12 292 PRO A C 1
ATOM 2249 O O . PRO A 1 292 ? 8.193 -17.955 -10.953 1.00 91.12 292 PRO A O 1
ATOM 2252 N N . PHE A 1 293 ? 9.111 -15.943 -11.204 1.00 93.75 293 PHE A N 1
ATOM 2253 C CA . PHE A 1 293 ? 9.731 -16.287 -12.485 1.00 93.75 293 PHE A CA 1
ATOM 2254 C C . PHE A 1 293 ? 10.937 -17.208 -12.307 1.00 93.75 293 PHE A C 1
ATOM 2256 O O . PHE A 1 293 ? 11.653 -17.138 -11.311 1.00 93.75 293 PHE A O 1
ATOM 2263 N N . THR A 1 294 ? 11.206 -18.021 -13.331 1.00 93.50 294 THR A N 1
ATOM 2264 C CA . THR A 1 294 ? 12.405 -18.868 -13.398 1.00 93.50 294 THR A CA 1
ATOM 2265 C C . THR A 1 294 ? 13.693 -18.041 -13.379 1.00 93.50 294 THR A C 1
ATOM 2267 O O . THR A 1 294 ? 14.690 -18.472 -12.808 1.00 93.50 294 THR A O 1
ATOM 2270 N N . ASP A 1 295 ? 13.673 -16.846 -13.980 1.00 93.69 295 ASP A N 1
ATOM 2271 C CA . ASP A 1 295 ? 14.775 -15.887 -13.886 1.00 93.69 295 ASP A CA 1
ATOM 2272 C C . ASP A 1 295 ? 14.574 -14.968 -12.662 1.00 93.69 295 ASP A C 1
ATOM 2274 O O . ASP A 1 295 ? 13.644 -14.149 -12.659 1.00 93.69 295 ASP A O 1
ATOM 2278 N N . PRO A 1 296 ? 15.444 -15.032 -11.636 1.00 92.81 296 PRO A N 1
ATOM 2279 C CA . PRO A 1 296 ? 15.323 -14.181 -10.454 1.00 92.81 296 PRO A CA 1
ATOM 2280 C C . PRO A 1 296 ? 15.481 -12.683 -10.765 1.00 92.81 296 PRO A C 1
ATOM 2282 O O . PRO A 1 296 ? 14.904 -11.847 -10.066 1.00 92.81 296 PRO A O 1
ATOM 2285 N N . VAL A 1 297 ? 16.200 -12.304 -11.830 1.00 94.00 297 VAL A N 1
ATOM 2286 C CA . VAL A 1 297 ? 16.303 -10.899 -12.260 1.00 94.00 297 VAL A CA 1
ATOM 2287 C C . VAL A 1 297 ? 14.945 -10.399 -12.758 1.00 94.00 297 VAL A C 1
ATOM 2289 O O . VAL A 1 297 ? 14.572 -9.257 -12.479 1.00 94.00 297 VAL A O 1
ATOM 2292 N N . ALA A 1 298 ? 14.153 -11.253 -13.415 1.00 93.81 298 ALA A N 1
ATOM 2293 C CA . ALA A 1 298 ? 12.797 -10.903 -13.834 1.00 93.81 298 ALA A CA 1
ATOM 2294 C C . ALA A 1 298 ? 11.856 -10.693 -12.634 1.00 93.81 298 ALA A C 1
ATOM 2296 O O . ALA A 1 298 ? 11.038 -9.768 -12.657 1.00 93.81 298 ALA A O 1
ATOM 2297 N N . CYS A 1 299 ? 12.012 -11.480 -11.560 1.00 93.25 299 CYS A N 1
ATOM 2298 C CA . CYS A 1 299 ? 11.312 -11.248 -10.290 1.00 93.25 299 CYS A CA 1
ATOM 2299 C C . CYS A 1 299 ? 11.636 -9.860 -9.726 1.00 93.25 299 CYS A C 1
ATOM 2301 O O . CYS A 1 299 ? 10.728 -9.123 -9.344 1.00 93.25 299 CYS A O 1
ATOM 2303 N N . MET A 1 300 ? 12.914 -9.468 -9.731 1.00 94.44 300 MET A N 1
ATOM 2304 C CA . MET A 1 300 ? 13.351 -8.161 -9.223 1.00 94.44 300 MET A CA 1
ATOM 2305 C C . MET A 1 300 ? 12.866 -6.995 -10.095 1.00 94.44 300 MET A C 1
ATOM 2307 O O . MET A 1 300 ? 12.479 -5.941 -9.588 1.00 94.44 300 MET A O 1
ATOM 2311 N N . GLU A 1 301 ? 12.806 -7.176 -11.413 1.00 91.50 301 GLU A N 1
ATOM 2312 C CA . GLU A 1 301 ? 12.196 -6.193 -12.310 1.00 91.50 301 GLU A CA 1
ATOM 2313 C C . GLU A 1 301 ? 10.685 -6.052 -12.091 1.00 91.50 301 GLU A C 1
ATOM 2315 O O . GLU A 1 301 ? 10.159 -4.934 -12.155 1.00 91.50 301 GLU A O 1
ATOM 2320 N N . MET A 1 302 ? 9.985 -7.155 -11.800 1.00 90.12 302 MET A N 1
ATOM 2321 C CA . MET A 1 302 ? 8.569 -7.116 -11.434 1.00 90.12 302 MET A CA 1
ATOM 2322 C C . MET A 1 302 ? 8.369 -6.410 -10.092 1.00 90.12 302 MET A C 1
ATOM 2324 O O . MET A 1 302 ? 7.560 -5.484 -10.037 1.00 90.12 302 MET A O 1
ATOM 2328 N N . PHE A 1 303 ? 9.149 -6.759 -9.064 1.00 91.75 303 PHE A N 1
ATOM 2329 C CA . PHE A 1 303 ? 9.175 -6.092 -7.754 1.00 91.75 303 PHE A CA 1
ATOM 2330 C C . PHE A 1 303 ? 9.322 -4.570 -7.895 1.00 91.75 303 PHE A C 1
ATOM 2332 O O . PHE A 1 303 ? 8.536 -3.789 -7.348 1.00 91.75 303 PHE A O 1
ATOM 2339 N N . MET A 1 304 ? 10.268 -4.114 -8.721 1.00 89.69 304 MET A N 1
ATOM 2340 C CA . MET A 1 304 ? 10.460 -2.685 -8.996 1.00 89.69 304 MET A CA 1
ATOM 2341 C C . MET A 1 304 ? 9.294 -2.043 -9.758 1.00 89.69 304 MET A C 1
ATOM 2343 O O . MET A 1 304 ? 9.098 -0.830 -9.671 1.00 89.69 304 MET A O 1
ATOM 2347 N N . GLY A 1 305 ? 8.508 -2.831 -10.490 1.00 84.94 305 GLY A N 1
ATOM 2348 C CA . GLY A 1 305 ? 7.285 -2.396 -11.161 1.00 84.94 305 GLY A CA 1
ATOM 2349 C C . GLY A 1 305 ? 6.053 -2.302 -10.255 1.00 84.94 305 GLY A C 1
ATOM 2350 O O . GLY A 1 305 ? 5.099 -1.619 -10.639 1.00 84.94 305 GLY A O 1
ATOM 2351 N N . GLN A 1 306 ? 6.056 -2.950 -9.083 1.00 85.69 306 GLN A N 1
ATOM 2352 C CA . GLN A 1 306 ? 4.910 -2.947 -8.169 1.00 85.69 306 GLN A CA 1
ATOM 2353 C C . GLN A 1 306 ? 4.722 -1.607 -7.461 1.00 85.69 306 GLN A C 1
ATOM 2355 O O . GLN A 1 306 ? 5.684 -0.926 -7.112 1.00 85.69 306 GLN A O 1
ATOM 2360 N N . ARG A 1 307 ? 3.473 -1.206 -7.228 1.00 84.19 307 ARG A N 1
ATOM 2361 C CA . ARG A 1 307 ? 3.145 0.076 -6.584 1.00 84.19 307 ARG A CA 1
ATOM 2362 C C . ARG A 1 307 ? 2.635 -0.182 -5.170 1.00 84.19 307 ARG A C 1
ATOM 2364 O O . ARG A 1 307 ? 1.448 -0.413 -4.990 1.00 84.19 307 ARG A O 1
ATOM 2371 N N . PHE A 1 308 ? 3.523 -0.113 -4.179 1.00 83.31 308 PHE A N 1
ATOM 2372 C CA . PHE A 1 308 ? 3.212 -0.483 -2.792 1.00 83.31 308 PHE A CA 1
ATOM 2373 C C . PHE A 1 308 ? 2.408 0.570 -2.012 1.00 83.31 308 PHE A C 1
ATOM 2375 O O . PHE A 1 308 ? 1.853 0.254 -0.964 1.00 83.31 308 PHE A O 1
ATOM 2382 N N . PHE A 1 309 ? 2.270 1.804 -2.512 1.00 72.06 309 PHE A N 1
ATOM 2383 C CA . PHE A 1 309 ? 1.371 2.781 -1.881 1.00 72.06 309 PHE A CA 1
ATOM 2384 C C . PHE A 1 309 ? -0.119 2.484 -2.116 1.00 72.06 309 PHE A C 1
ATOM 2386 O O . PHE A 1 309 ? -0.952 3.084 -1.450 1.00 72.06 309 PHE A O 1
ATOM 2393 N N . PHE A 1 310 ? -0.494 1.588 -3.031 1.00 65.38 310 PHE A N 1
ATOM 2394 C CA . PHE A 1 310 ? -1.751 0.871 -2.852 1.00 65.38 310 PHE A CA 1
ATOM 2395 C C . PHE A 1 310 ? -1.379 -0.289 -1.933 1.00 65.38 310 PHE A C 1
ATOM 2397 O O . PHE A 1 310 ? -0.682 -1.187 -2.412 1.00 65.38 310 PHE A O 1
ATOM 2404 N N . PRO A 1 311 ? -1.737 -0.291 -0.634 1.00 56.59 311 PRO A N 1
ATOM 2405 C CA . PRO A 1 311 ? -1.561 -1.506 0.126 1.00 56.59 311 PRO A CA 1
ATOM 2406 C C . PRO A 1 311 ? -2.312 -2.571 -0.646 1.00 56.59 311 PRO A C 1
ATOM 2408 O O . PRO A 1 311 ? -3.442 -2.364 -1.107 1.00 56.59 311 PRO A O 1
ATOM 2411 N N . VAL A 1 312 ? -1.622 -3.679 -0.858 1.00 72.06 312 VAL A N 1
ATOM 2412 C CA . VAL A 1 312 ? -2.214 -4.849 -1.483 1.00 72.06 312 VAL A CA 1
ATOM 2413 C C . VAL A 1 312 ? -3.450 -5.142 -0.674 1.00 72.06 312 VAL A C 1
ATOM 2415 O O . VAL A 1 312 ? -3.344 -5.288 0.545 1.00 72.06 312 VAL A O 1
ATOM 2418 N N . THR A 1 313 ? -4.610 -5.182 -1.320 1.00 83.56 313 THR A N 1
ATOM 2419 C CA . THR A 1 313 ? -5.877 -5.429 -0.628 1.00 83.56 313 THR A CA 1
ATOM 2420 C C . THR A 1 313 ? -5.738 -6.613 0.327 1.00 83.56 313 THR A C 1
ATOM 2422 O O . THR A 1 313 ? -6.145 -6.523 1.478 1.00 83.56 313 THR A O 1
ATOM 2425 N N . GLN A 1 314 ? -5.022 -7.662 -0.093 1.00 88.62 314 GLN A N 1
ATOM 2426 C CA . GLN A 1 314 ? -4.778 -8.824 0.749 1.00 88.62 314 GLN A CA 1
ATOM 2427 C C . GLN A 1 314 ? -3.871 -8.569 1.963 1.00 88.62 314 GLN A C 1
ATOM 2429 O O . GLN A 1 314 ? -4.155 -9.096 3.033 1.00 88.62 314 GLN A O 1
ATOM 2434 N N . TRP A 1 315 ? -2.831 -7.732 1.856 1.00 92.00 315 TRP A N 1
ATOM 2435 C CA . TRP A 1 315 ? -2.038 -7.330 3.026 1.00 92.00 315 TRP A CA 1
ATOM 2436 C C . TRP A 1 315 ? -2.910 -6.645 4.075 1.00 92.00 315 TRP A C 1
ATOM 2438 O O . TRP A 1 315 ? -2.877 -7.005 5.250 1.00 92.00 315 TRP A O 1
ATOM 2448 N N . LEU A 1 316 ? -3.708 -5.666 3.634 1.00 91.56 316 LEU A N 1
ATOM 2449 C CA . LEU A 1 316 ? -4.584 -4.912 4.521 1.00 91.56 316 LEU A CA 1
ATOM 2450 C C . LEU A 1 316 ? -5.624 -5.832 5.159 1.00 91.56 316 LEU A C 1
ATOM 2452 O O . LEU A 1 316 ? -5.863 -5.722 6.356 1.00 91.56 316 LEU A O 1
ATOM 2456 N N . ASN A 1 317 ? -6.179 -6.765 4.385 1.00 94.25 317 ASN A N 1
ATOM 2457 C CA . ASN A 1 317 ? -7.141 -7.739 4.876 1.00 94.25 317 ASN A CA 1
ATOM 2458 C C . ASN A 1 317 ? -6.542 -8.632 5.969 1.00 94.25 317 ASN A C 1
ATOM 2460 O O . ASN A 1 317 ? -7.136 -8.773 7.032 1.00 94.25 317 ASN A O 1
ATOM 2464 N N . LEU A 1 318 ? -5.348 -9.186 5.743 1.00 95.75 318 LEU A N 1
ATOM 2465 C CA . LEU A 1 318 ? -4.647 -9.994 6.741 1.00 95.75 318 LEU A CA 1
ATOM 2466 C C . LEU A 1 318 ? -4.324 -9.177 8.002 1.00 95.75 318 LEU A C 1
ATOM 2468 O O . LEU A 1 318 ? -4.573 -9.633 9.115 1.00 95.75 318 LEU A O 1
ATOM 2472 N N . TYR A 1 319 ? -3.830 -7.945 7.840 1.00 95.94 319 TYR A N 1
ATOM 2473 C CA . TYR A 1 319 ? -3.531 -7.055 8.963 1.00 95.94 319 TYR A CA 1
ATOM 2474 C C . TYR A 1 319 ? -4.788 -6.731 9.779 1.00 95.94 319 TYR A C 1
ATOM 2476 O O . TYR A 1 319 ? -4.796 -6.885 11.000 1.00 95.94 319 TYR A O 1
ATOM 2484 N N . GLN A 1 320 ? -5.871 -6.324 9.115 1.00 96.50 320 GLN A N 1
ATOM 2485 C CA . GLN A 1 320 ? -7.145 -6.029 9.765 1.00 96.50 320 GLN A CA 1
ATOM 2486 C C . GLN A 1 320 ? -7.719 -7.263 10.454 1.00 96.50 320 GLN A C 1
ATOM 2488 O O . GLN A 1 320 ? -8.155 -7.156 11.599 1.00 96.50 320 GLN A O 1
ATOM 2493 N N . ALA A 1 321 ? -7.684 -8.424 9.800 1.00 97.56 321 ALA A N 1
ATOM 2494 C CA . ALA A 1 321 ? -8.200 -9.668 10.352 1.00 97.56 321 ALA A CA 1
ATOM 2495 C C . ALA A 1 321 ? -7.412 -10.064 11.599 1.00 97.56 321 ALA A C 1
ATOM 2497 O O . ALA A 1 321 ? -8.022 -10.320 12.634 1.00 97.56 321 ALA A O 1
ATOM 2498 N N . TYR A 1 322 ? -6.078 -10.008 11.562 1.00 97.94 322 TYR A N 1
ATOM 2499 C CA . TYR A 1 322 ? -5.262 -10.303 12.735 1.00 97.94 322 TYR A CA 1
ATOM 2500 C C . TYR A 1 322 ? -5.561 -9.343 13.893 1.00 97.94 322 TYR A C 1
ATOM 2502 O O . TYR A 1 322 ? -5.907 -9.789 14.982 1.00 97.94 322 TYR A O 1
ATOM 2510 N N . ARG A 1 323 ? -5.525 -8.022 13.671 1.00 97.56 323 ARG A N 1
ATOM 2511 C CA . ARG A 1 323 ? -5.814 -7.042 14.740 1.00 97.56 323 ARG A CA 1
ATOM 2512 C C . ARG A 1 323 ? -7.232 -7.206 15.303 1.00 97.56 323 ARG A C 1
ATOM 2514 O O . ARG A 1 323 ? -7.473 -6.949 16.477 1.00 97.56 323 ARG A O 1
ATOM 2521 N N . SER A 1 324 ? -8.163 -7.684 14.488 1.00 97.50 324 SER A N 1
ATOM 2522 C CA . SER A 1 324 ? -9.556 -7.910 14.875 1.00 97.50 324 SER A CA 1
ATOM 2523 C C . SER A 1 324 ? -9.822 -9.241 15.575 1.00 97.50 324 SER A C 1
ATOM 2525 O O . SER A 1 324 ? -10.849 -9.382 16.231 1.00 97.50 324 SER A O 1
ATOM 2527 N N . THR A 1 325 ? -8.943 -10.231 15.426 1.00 96.94 325 THR A N 1
ATOM 2528 C CA . THR A 1 325 ? -9.222 -11.610 15.862 1.00 96.94 325 THR A CA 1
ATOM 2529 C C . THR A 1 325 ? -8.152 -12.195 16.771 1.00 96.94 325 THR A C 1
ATOM 2531 O O . THR A 1 325 ? -8.471 -13.055 17.579 1.00 96.94 325 THR A O 1
ATOM 2534 N N . GLY A 1 326 ? -6.903 -11.742 16.670 1.00 96.19 326 GLY A N 1
ATOM 2535 C CA . GLY A 1 326 ? -5.756 -12.377 17.317 1.00 96.19 326 GLY A CA 1
ATOM 2536 C C . GLY A 1 326 ? -5.412 -13.760 16.756 1.00 96.19 326 GLY A C 1
ATOM 2537 O O . GLY A 1 326 ? -4.624 -14.471 17.368 1.00 96.19 326 GLY A O 1
ATOM 2538 N N . ASP A 1 327 ? -5.999 -14.173 15.624 1.00 97.38 327 ASP A N 1
ATOM 2539 C CA . ASP A 1 327 ? -5.785 -15.517 15.085 1.00 97.38 327 ASP A CA 1
ATOM 2540 C C . ASP A 1 327 ? -4.341 -15.717 14.599 1.00 97.38 327 ASP A C 1
ATOM 2542 O O . ASP A 1 327 ? -3.825 -14.954 13.773 1.00 97.38 327 ASP A O 1
ATOM 2546 N N . ARG A 1 328 ? -3.688 -16.769 15.106 1.00 95.50 328 ARG A N 1
ATOM 2547 C CA . ARG A 1 328 ? -2.276 -17.035 14.820 1.00 95.50 328 ARG A CA 1
ATOM 2548 C C . ARG A 1 328 ? -2.027 -17.411 13.361 1.00 95.50 328 ARG A C 1
ATOM 2550 O O . ARG A 1 328 ? -1.030 -16.967 12.804 1.00 95.50 328 ARG A O 1
ATOM 2557 N N . HIS A 1 329 ? -2.931 -18.142 12.716 1.00 96.00 329 HIS A N 1
ATOM 2558 C CA . HIS A 1 329 ? -2.760 -18.532 11.315 1.00 96.00 329 HIS A CA 1
ATOM 2559 C C . HIS A 1 329 ? -2.804 -17.304 10.398 1.00 96.00 329 HIS A C 1
ATOM 2561 O O . HIS A 1 329 ? -2.021 -17.197 9.455 1.00 96.00 329 HIS A O 1
ATOM 2567 N N . VAL A 1 330 ? -3.678 -16.332 10.694 1.00 96.69 330 VAL A N 1
ATOM 2568 C CA . VAL A 1 330 ? -3.707 -15.049 9.969 1.00 96.69 330 VAL A CA 1
ATOM 2569 C C . VAL A 1 330 ? -2.395 -14.282 10.162 1.00 96.69 330 VAL A C 1
ATOM 2571 O O . VAL A 1 330 ? -1.878 -13.697 9.206 1.00 96.69 330 VAL A O 1
ATOM 2574 N N . PHE A 1 331 ? -1.828 -14.302 11.373 1.00 96.62 331 PHE A N 1
ATOM 2575 C CA . PHE A 1 331 ? -0.515 -13.710 11.633 1.00 96.62 331 PHE A CA 1
ATOM 2576 C C . PHE A 1 331 ? 0.608 -14.408 10.861 1.00 96.62 331 PHE A C 1
ATOM 2578 O O . PHE A 1 331 ? 1.449 -13.737 10.263 1.00 96.62 331 PHE A O 1
ATOM 2585 N N . ASP A 1 332 ? 0.597 -15.738 10.804 1.00 96.12 332 ASP A N 1
ATOM 2586 C CA . ASP A 1 332 ? 1.607 -16.514 10.085 1.00 96.12 332 ASP A CA 1
ATOM 2587 C C . ASP A 1 332 ? 1.603 -16.188 8.575 1.00 96.12 332 ASP A C 1
ATOM 2589 O O . ASP A 1 332 ? 2.667 -16.053 7.970 1.00 96.12 332 ASP A O 1
ATOM 2593 N N . MET A 1 333 ? 0.438 -15.910 7.975 1.00 93.94 333 MET A N 1
ATOM 2594 C CA . MET A 1 333 ? 0.336 -15.432 6.583 1.00 93.94 333 MET A CA 1
ATOM 2595 C C . MET A 1 333 ? 0.952 -14.035 6.365 1.00 93.94 333 MET A C 1
ATOM 2597 O O . MET A 1 333 ? 1.515 -13.741 5.300 1.00 93.94 333 MET A O 1
ATOM 2601 N N . LEU A 1 334 ? 0.874 -13.148 7.365 1.00 94.44 334 LEU A N 1
ATOM 2602 C CA . LEU A 1 334 ? 1.603 -11.874 7.341 1.00 94.44 334 LEU A CA 1
ATOM 2603 C C . LEU A 1 334 ? 3.113 -12.108 7.467 1.00 94.44 334 LEU A C 1
ATOM 2605 O O . LEU A 1 334 ? 3.882 -11.480 6.729 1.00 94.44 334 LEU A O 1
ATOM 2609 N N . LEU A 1 335 ? 3.529 -13.033 8.340 1.00 96.94 335 LEU A N 1
ATOM 2610 C CA . LEU A 1 335 ? 4.931 -13.416 8.520 1.00 96.94 335 LEU A CA 1
ATOM 2611 C C . LEU A 1 335 ? 5.535 -13.996 7.241 1.00 96.94 335 LEU A C 1
ATOM 2613 O O . LEU A 1 335 ? 6.664 -13.647 6.910 1.00 96.94 335 LEU A O 1
ATOM 2617 N N . GLU A 1 336 ? 4.807 -14.807 6.469 1.00 95.69 336 GLU A N 1
ATOM 2618 C CA . GLU A 1 336 ? 5.278 -15.279 5.157 1.00 95.69 336 GLU A CA 1
ATOM 2619 C C . GLU A 1 336 ? 5.671 -14.115 4.241 1.00 95.69 336 GLU A C 1
ATOM 2621 O O . GLU A 1 336 ? 6.737 -14.115 3.618 1.00 95.69 336 GLU A O 1
ATOM 2626 N N . SER A 1 337 ? 4.835 -13.077 4.211 1.00 93.88 337 SER A N 1
ATOM 2627 C CA . SER A 1 337 ? 5.087 -11.881 3.410 1.00 93.88 337 SER A CA 1
ATOM 2628 C C . SER A 1 337 ? 6.269 -11.075 3.967 1.00 93.88 337 SER A C 1
ATOM 2630 O O . SER A 1 337 ? 7.086 -10.567 3.201 1.00 93.88 337 SER A O 1
ATOM 2632 N N . ALA A 1 338 ? 6.402 -10.979 5.295 1.00 97.25 338 ALA A N 1
ATOM 2633 C CA . ALA A 1 338 ? 7.549 -10.344 5.946 1.00 97.25 338 ALA A CA 1
ATOM 2634 C C . ALA A 1 338 ? 8.865 -11.067 5.617 1.00 97.25 338 ALA A C 1
ATOM 2636 O O . ALA A 1 338 ? 9.828 -10.427 5.199 1.00 97.25 338 ALA A O 1
ATOM 2637 N N . ARG A 1 339 ? 8.882 -12.402 5.713 1.00 98.25 339 ARG A N 1
ATOM 2638 C CA . ARG A 1 339 ? 10.029 -13.260 5.377 1.00 98.25 339 ARG A CA 1
ATOM 2639 C C . ARG A 1 339 ? 10.432 -13.129 3.912 1.00 98.25 339 ARG A C 1
ATOM 2641 O O . ARG A 1 339 ? 11.624 -13.076 3.616 1.00 98.25 339 ARG A O 1
ATOM 2648 N N . HIS A 1 340 ? 9.461 -13.043 3.002 1.00 96.19 340 HIS A N 1
ATOM 2649 C CA . HIS A 1 340 ? 9.715 -12.819 1.576 1.00 96.19 340 HIS A CA 1
ATOM 2650 C C . HIS A 1 340 ? 10.424 -11.485 1.320 1.00 96.19 340 HIS A C 1
ATOM 2652 O O . HIS A 1 340 ? 11.500 -11.467 0.721 1.00 96.19 340 HIS A O 1
ATOM 2658 N N . TYR A 1 341 ? 9.889 -10.370 1.826 1.00 96.81 341 TYR A N 1
ATOM 2659 C CA . TYR A 1 341 ? 10.514 -9.058 1.614 1.00 96.81 341 TYR A CA 1
ATOM 2660 C C . TYR A 1 341 ? 11.826 -8.883 2.394 1.00 96.81 341 TYR A C 1
ATOM 2662 O O . TYR A 1 341 ? 12.724 -8.182 1.919 1.00 96.81 341 TYR A O 1
ATOM 2670 N N . ASN A 1 342 ? 11.989 -9.568 3.531 1.00 98.50 342 ASN A N 1
ATOM 2671 C CA . ASN A 1 342 ? 13.274 -9.681 4.219 1.00 98.50 342 ASN A CA 1
ATOM 2672 C C . ASN A 1 342 ? 14.313 -10.369 3.323 1.00 98.50 342 ASN A C 1
ATOM 2674 O O . ASN A 1 342 ? 15.389 -9.821 3.095 1.00 98.50 342 ASN A O 1
ATOM 2678 N N . ARG A 1 343 ? 13.962 -11.519 2.731 1.00 98.00 343 ARG A N 1
ATOM 2679 C CA . ARG A 1 343 ? 14.835 -12.260 1.809 1.00 98.00 343 ARG A CA 1
ATOM 2680 C C . ARG A 1 343 ? 15.240 -11.418 0.603 1.00 98.00 343 ARG A C 1
ATOM 2682 O O . ARG A 1 343 ? 16.426 -11.330 0.311 1.00 98.00 343 ARG A O 1
ATOM 2689 N N . ILE A 1 344 ? 14.287 -10.746 -0.049 1.00 96.50 344 ILE A N 1
ATOM 2690 C CA . ILE A 1 344 ? 14.580 -9.834 -1.170 1.00 96.50 344 ILE A CA 1
ATOM 2691 C C . ILE A 1 344 ? 15.585 -8.759 -0.748 1.00 96.50 344 ILE A C 1
ATOM 2693 O O . ILE A 1 344 ? 16.534 -8.479 -1.477 1.00 96.50 344 ILE A O 1
ATOM 2697 N N . SER A 1 345 ? 15.396 -8.173 0.434 1.00 97.88 345 SER A N 1
ATOM 2698 C CA . SER A 1 345 ? 16.255 -7.101 0.939 1.00 97.88 345 SER A CA 1
ATOM 2699 C C . SER A 1 345 ? 17.668 -7.579 1.276 1.00 97.88 345 SER A C 1
ATOM 2701 O O . SER A 1 345 ? 18.625 -6.837 1.068 1.00 97.88 345 SER A O 1
ATOM 2703 N N . MET A 1 346 ? 17.808 -8.817 1.754 1.00 97.31 346 MET A N 1
ATOM 2704 C CA . MET A 1 346 ? 19.103 -9.429 2.057 1.00 97.31 346 MET A CA 1
ATOM 2705 C C . MET A 1 346 ? 19.837 -9.912 0.798 1.00 97.31 346 MET A C 1
ATOM 2707 O O . MET A 1 346 ? 21.042 -9.707 0.678 1.00 97.31 346 MET A O 1
ATOM 2711 N N . GLU A 1 347 ? 19.131 -10.538 -0.146 1.00 96.81 347 GLU A N 1
ATOM 2712 C CA . GLU A 1 347 ? 19.726 -11.087 -1.373 1.00 96.81 347 GLU A CA 1
ATOM 2713 C C . GLU A 1 347 ? 20.007 -10.010 -2.433 1.00 96.81 347 GLU A C 1
ATOM 2715 O O . GLU A 1 347 ? 20.970 -10.121 -3.195 1.00 96.81 347 GLU A O 1
ATOM 2720 N N . TYR A 1 348 ? 19.183 -8.958 -2.480 1.00 96.69 348 TYR A N 1
ATOM 2721 C CA . TYR A 1 348 ? 19.244 -7.890 -3.482 1.00 96.69 348 TYR A CA 1
ATOM 2722 C C . TYR A 1 348 ? 19.218 -6.493 -2.833 1.00 96.69 348 TYR A C 1
ATOM 2724 O O . TYR A 1 348 ? 18.353 -5.673 -3.165 1.00 96.69 348 TYR A O 1
ATOM 2732 N N . PRO A 1 349 ? 20.178 -6.162 -1.947 1.00 95.81 349 PRO A N 1
ATOM 2733 C CA . PRO A 1 349 ? 20.145 -4.927 -1.160 1.00 95.81 349 PRO A CA 1
ATOM 2734 C C . PRO A 1 349 ? 20.087 -3.667 -2.029 1.00 95.81 349 PRO A C 1
ATOM 2736 O O . PRO A 1 349 ? 19.320 -2.757 -1.732 1.00 95.81 349 PRO A O 1
ATOM 2739 N N . ALA A 1 350 ? 20.805 -3.629 -3.157 1.00 93.25 350 ALA A N 1
ATOM 2740 C CA . ALA A 1 350 ? 20.763 -2.496 -4.085 1.00 93.25 350 ALA A CA 1
ATOM 2741 C C . ALA A 1 350 ? 19.374 -2.296 -4.728 1.00 93.25 350 ALA A C 1
ATOM 2743 O O . ALA A 1 350 ? 18.948 -1.164 -4.952 1.00 93.25 350 ALA A O 1
ATOM 2744 N N . VAL A 1 351 ? 18.644 -3.385 -5.004 1.00 94.50 351 VAL A N 1
ATOM 2745 C CA . VAL A 1 351 ? 17.277 -3.319 -5.548 1.00 94.50 351 VAL A CA 1
ATOM 2746 C C . VAL A 1 351 ? 16.309 -2.833 -4.472 1.00 94.50 351 VAL A C 1
ATOM 2748 O O . VAL A 1 351 ? 15.498 -1.951 -4.742 1.00 94.50 351 VAL A O 1
ATOM 2751 N N . ALA A 1 352 ? 16.416 -3.356 -3.249 1.00 96.19 352 ALA A N 1
ATOM 2752 C CA . ALA A 1 352 ? 15.596 -2.930 -2.117 1.00 96.19 352 ALA A CA 1
ATOM 2753 C C . ALA A 1 352 ? 15.836 -1.457 -1.736 1.00 96.19 352 ALA A C 1
ATOM 2755 O O . ALA A 1 352 ? 14.883 -0.711 -1.520 1.00 96.19 352 ALA A O 1
ATOM 2756 N N . GLN A 1 353 ? 17.092 -1.006 -1.739 1.00 94.94 353 GLN A N 1
ATOM 2757 C CA . GLN A 1 353 ? 17.462 0.398 -1.539 1.00 94.94 353 GLN A CA 1
ATOM 2758 C C . GLN A 1 353 ? 16.888 1.284 -2.645 1.00 94.94 353 GLN A C 1
ATOM 2760 O O . GLN A 1 353 ? 16.224 2.278 -2.358 1.00 94.94 353 GLN A O 1
ATOM 2765 N N . LEU A 1 354 ? 17.057 0.904 -3.917 1.00 92.25 354 LEU A N 1
ATOM 2766 C CA . LEU A 1 354 ? 16.465 1.658 -5.021 1.00 92.25 354 LEU A CA 1
ATOM 2767 C C . LEU A 1 354 ? 14.935 1.695 -4.920 1.00 92.25 354 LEU A C 1
ATOM 2769 O O . LEU A 1 354 ? 14.338 2.735 -5.193 1.00 92.25 354 LEU A O 1
ATOM 2773 N N . LYS A 1 355 ? 14.295 0.605 -4.479 1.00 92.88 355 LYS A N 1
ATOM 2774 C CA . LYS A 1 355 ? 12.858 0.584 -4.198 1.00 92.88 355 LYS A CA 1
ATOM 2775 C C . LYS A 1 355 ? 12.496 1.602 -3.121 1.00 92.88 355 LYS A C 1
ATOM 2777 O O . LYS A 1 355 ? 11.593 2.395 -3.333 1.00 92.88 355 LYS A O 1
ATOM 2782 N N . ALA A 1 356 ? 13.204 1.609 -1.998 1.00 94.06 356 ALA A N 1
ATOM 2783 C CA . ALA A 1 356 ? 12.962 2.522 -0.883 1.00 94.06 356 ALA A CA 1
ATOM 2784 C C . ALA A 1 356 ? 13.425 3.972 -1.134 1.00 94.06 356 ALA A C 1
ATOM 2786 O O . ALA A 1 356 ? 13.223 4.824 -0.274 1.00 94.06 356 ALA A O 1
ATOM 2787 N N . SER A 1 357 ? 14.024 4.274 -2.291 1.00 91.69 357 SER A N 1
ATOM 2788 C CA . SER A 1 357 ? 14.526 5.617 -2.618 1.00 91.69 357 SER A CA 1
ATOM 2789 C C . SER A 1 357 ? 13.436 6.643 -2.958 1.00 91.69 357 SER A C 1
ATOM 2791 O O . SER A 1 357 ? 13.750 7.810 -3.198 1.00 91.69 357 SER A O 1
ATOM 2793 N N . ASP A 1 358 ? 12.166 6.225 -2.965 1.00 90.44 358 ASP A N 1
ATOM 2794 C CA . ASP A 1 358 ? 11.004 7.101 -3.068 1.00 90.44 358 ASP A CA 1
ATOM 2795 C C . ASP A 1 358 ? 9.902 6.710 -2.054 1.00 90.44 358 ASP A C 1
ATOM 2797 O O . ASP A 1 358 ? 9.838 5.556 -1.607 1.00 90.44 358 ASP A O 1
ATOM 2801 N N . PRO A 1 359 ? 8.993 7.641 -1.697 1.00 91.38 359 PRO A N 1
ATOM 2802 C CA . PRO A 1 359 ? 7.933 7.386 -0.721 1.00 91.38 359 PRO A CA 1
ATOM 2803 C C . PRO A 1 359 ? 6.952 6.256 -1.079 1.00 91.38 359 PRO A C 1
ATOM 2805 O O . PRO A 1 359 ? 6.323 5.697 -0.183 1.00 91.38 359 PRO A O 1
ATOM 2808 N N . GLU A 1 360 ? 6.777 5.928 -2.364 1.00 90.19 360 GLU A N 1
ATOM 2809 C CA . GLU A 1 360 ? 5.845 4.881 -2.818 1.00 90.19 360 GLU A CA 1
ATOM 2810 C C . GLU A 1 360 ? 6.420 3.482 -2.718 1.00 90.19 360 GLU A C 1
ATOM 2812 O O . GLU A 1 360 ? 5.660 2.508 -2.701 1.00 90.19 360 GLU A O 1
ATOM 2817 N N . GLY A 1 361 ? 7.745 3.380 -2.727 1.00 92.31 361 GLY A N 1
ATOM 2818 C CA . GLY A 1 361 ? 8.434 2.118 -2.601 1.00 92.31 361 GLY A CA 1
ATOM 2819 C C . GLY A 1 361 ? 8.631 1.696 -1.155 1.00 92.31 361 GLY A C 1
ATOM 2820 O O . GLY A 1 361 ? 8.416 0.521 -0.885 1.00 92.31 361 GLY A O 1
ATOM 2821 N N . ILE A 1 362 ? 8.911 2.619 -0.222 1.00 94.81 362 ILE A N 1
ATOM 2822 C CA . ILE A 1 362 ? 9.078 2.331 1.224 1.00 94.81 362 ILE A CA 1
ATOM 2823 C C . ILE A 1 362 ? 8.044 1.322 1.790 1.00 94.81 362 ILE A C 1
ATOM 2825 O O . ILE A 1 362 ? 8.457 0.411 2.513 1.00 94.81 362 ILE A O 1
ATOM 2829 N N . PRO A 1 363 ? 6.741 1.388 1.441 1.00 94.19 363 PRO A N 1
ATOM 2830 C CA . PRO A 1 363 ? 5.724 0.466 1.950 1.00 94.19 363 PRO A CA 1
ATOM 2831 C C . PRO A 1 363 ? 5.917 -1.021 1.623 1.00 94.19 363 PRO A C 1
ATOM 2833 O O . PRO A 1 363 ? 5.220 -1.850 2.202 1.00 94.19 363 PRO A O 1
ATOM 2836 N N . PHE A 1 364 ? 6.864 -1.413 0.760 1.00 94.50 364 PHE A N 1
ATOM 2837 C CA . PHE A 1 364 ? 7.193 -2.837 0.587 1.00 94.50 364 PHE A CA 1
ATOM 2838 C C . PHE A 1 364 ? 7.661 -3.496 1.895 1.00 94.50 364 PHE A C 1
ATOM 2840 O O . PHE A 1 364 ? 7.502 -4.699 2.085 1.00 94.50 364 PHE A O 1
ATOM 2847 N N . MET A 1 365 ? 8.182 -2.697 2.829 1.00 95.56 365 MET A N 1
ATOM 2848 C CA . MET A 1 365 ? 8.636 -3.147 4.144 1.00 95.56 365 MET A CA 1
ATOM 2849 C C . MET A 1 365 ? 7.507 -3.253 5.180 1.00 95.56 365 MET A C 1
ATOM 2851 O O . MET A 1 365 ? 7.771 -3.578 6.338 1.00 95.56 365 MET A O 1
ATOM 2855 N N . TYR A 1 366 ? 6.248 -3.010 4.796 1.00 91.88 366 TYR A N 1
ATOM 2856 C CA . TYR A 1 366 ? 5.116 -3.006 5.722 1.00 91.88 366 TYR A CA 1
ATOM 2857 C C . TYR A 1 366 ? 4.966 -4.286 6.530 1.00 91.88 366 TYR A C 1
ATOM 2859 O O . TYR A 1 366 ? 4.811 -4.214 7.748 1.00 91.88 366 TYR A O 1
ATOM 2867 N N . SER A 1 367 ? 5.017 -5.449 5.877 1.00 94.81 367 SER A N 1
ATOM 2868 C CA . SER A 1 367 ? 4.873 -6.732 6.568 1.00 94.81 367 SER A CA 1
ATOM 2869 C C . SER A 1 367 ? 5.968 -6.928 7.611 1.00 94.81 367 SER A C 1
ATOM 2871 O O . SER A 1 367 ? 5.662 -7.347 8.721 1.00 94.81 367 SER A O 1
ATOM 2873 N N . MET A 1 368 ? 7.214 -6.560 7.291 1.00 98.19 368 MET A N 1
ATOM 2874 C CA . MET A 1 368 ? 8.336 -6.627 8.232 1.00 98.19 368 MET A CA 1
ATOM 2875 C C . MET A 1 368 ? 8.099 -5.729 9.451 1.00 98.19 368 MET A C 1
ATOM 2877 O O . MET A 1 368 ? 8.170 -6.210 10.578 1.00 98.19 368 MET A O 1
ATOM 2881 N N . ALA A 1 369 ? 7.749 -4.456 9.237 1.00 97.81 369 ALA A N 1
ATOM 2882 C CA . ALA A 1 369 ? 7.528 -3.505 10.327 1.00 97.81 369 ALA A CA 1
ATOM 2883 C C . ALA A 1 369 ? 6.334 -3.900 11.215 1.00 97.81 369 ALA A C 1
ATOM 2885 O O . ALA A 1 369 ? 6.437 -3.884 12.441 1.00 97.81 369 ALA A O 1
ATOM 2886 N N . ALA A 1 370 ? 5.208 -4.281 10.604 1.00 96.88 370 ALA A N 1
ATOM 2887 C CA . ALA A 1 370 ? 3.999 -4.669 11.323 1.00 96.88 370 ALA A CA 1
ATOM 2888 C C . ALA A 1 370 ? 4.191 -5.969 12.116 1.00 96.88 370 ALA A C 1
ATOM 2890 O O . ALA A 1 370 ? 3.840 -6.007 13.295 1.00 96.88 370 ALA A O 1
ATOM 2891 N N . CYS A 1 371 ? 4.774 -7.008 11.505 1.00 98.25 371 CYS A N 1
ATOM 2892 C CA . CYS A 1 371 ? 5.008 -8.279 12.192 1.00 98.25 371 CYS A CA 1
ATOM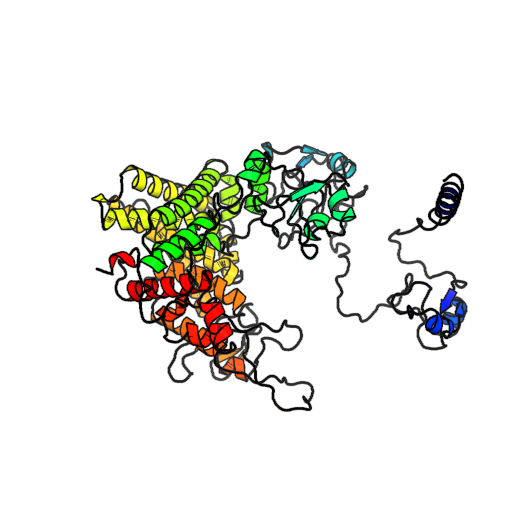 2893 C C . CYS A 1 371 ? 6.016 -8.122 13.326 1.00 98.25 371 CYS A C 1
ATOM 2895 O O . CYS A 1 371 ? 5.745 -8.584 14.428 1.00 98.25 371 CYS A O 1
ATOM 2897 N N . ALA A 1 372 ? 7.128 -7.412 13.090 1.00 98.75 372 ALA A N 1
ATOM 2898 C CA . ALA A 1 372 ? 8.111 -7.160 14.137 1.00 98.75 372 ALA A CA 1
ATOM 2899 C C . ALA A 1 372 ? 7.471 -6.458 15.337 1.00 98.75 372 ALA A C 1
ATOM 2901 O O . ALA A 1 372 ? 7.629 -6.905 16.470 1.00 98.75 372 ALA A O 1
ATOM 2902 N N . ARG A 1 373 ? 6.682 -5.405 15.094 1.00 98.31 373 ARG A N 1
ATOM 2903 C CA . ARG A 1 373 ? 5.990 -4.705 16.173 1.00 98.31 373 ARG A CA 1
ATOM 2904 C C . ARG A 1 373 ? 5.024 -5.609 16.929 1.00 98.31 373 ARG A C 1
ATOM 2906 O O . ARG A 1 373 ? 5.079 -5.639 18.149 1.00 98.31 373 ARG A O 1
ATOM 2913 N N . ILE A 1 374 ? 4.153 -6.334 16.225 1.00 98.12 374 ILE A N 1
ATOM 2914 C CA . ILE A 1 374 ? 3.178 -7.241 16.850 1.00 98.12 374 ILE A CA 1
ATOM 2915 C C . ILE A 1 374 ? 3.896 -8.257 17.746 1.00 98.12 374 ILE A C 1
ATOM 2917 O O . ILE A 1 374 ? 3.552 -8.373 18.920 1.00 98.12 374 ILE A O 1
ATOM 2921 N N . THR A 1 375 ? 4.928 -8.928 17.229 1.00 98.50 375 THR A N 1
ATOM 2922 C CA . THR A 1 375 ? 5.715 -9.906 17.990 1.00 98.50 375 THR A CA 1
ATOM 2923 C C . THR A 1 375 ? 6.362 -9.278 19.222 1.00 98.50 375 THR A C 1
ATOM 2925 O O . THR A 1 375 ? 6.309 -9.855 20.304 1.00 98.50 375 THR A O 1
ATOM 2928 N N . LEU A 1 376 ? 6.943 -8.082 19.099 1.00 98.62 376 LEU A N 1
ATOM 2929 C CA . LEU A 1 376 ? 7.597 -7.399 20.219 1.00 98.62 376 LEU A CA 1
ATOM 2930 C C . LEU A 1 376 ? 6.593 -6.885 21.261 1.00 98.62 376 LEU A C 1
ATOM 2932 O O . LEU A 1 376 ? 6.871 -6.949 22.457 1.00 98.62 376 LEU A O 1
ATOM 2936 N N . GLN A 1 377 ? 5.415 -6.421 20.837 1.00 97.44 377 GLN A N 1
ATOM 2937 C CA . GLN A 1 377 ? 4.322 -6.072 21.745 1.00 97.44 377 GLN A CA 1
ATOM 2938 C C . GLN A 1 377 ? 3.849 -7.304 22.524 1.00 97.44 377 GLN A C 1
ATOM 2940 O O . GLN A 1 377 ? 3.724 -7.232 23.748 1.00 97.44 377 GLN A O 1
ATOM 2945 N N . LEU A 1 378 ? 3.657 -8.438 21.839 1.00 96.69 378 LEU A N 1
ATOM 2946 C CA . LEU A 1 378 ? 3.292 -9.707 22.470 1.00 96.69 378 LEU A CA 1
ATOM 2947 C C . LEU A 1 378 ? 4.378 -10.164 23.445 1.00 96.69 378 LEU A C 1
ATOM 2949 O O . LEU A 1 378 ? 4.061 -10.471 24.583 1.00 96.69 378 LEU A O 1
ATOM 2953 N N . ALA A 1 379 ? 5.657 -10.114 23.068 1.00 97.50 379 ALA A N 1
ATOM 2954 C CA . ALA A 1 379 ? 6.760 -10.487 23.956 1.00 97.50 379 ALA A CA 1
ATOM 2955 C C . ALA A 1 379 ? 6.825 -9.611 25.220 1.00 97.50 379 ALA A C 1
ATOM 2957 O O . ALA A 1 379 ? 7.179 -10.089 26.295 1.00 97.50 379 ALA A O 1
ATOM 2958 N N . LYS A 1 380 ? 6.470 -8.324 25.112 1.00 96.38 380 LYS A N 1
ATOM 2959 C CA . LYS A 1 380 ? 6.413 -7.404 26.259 1.00 96.38 380 LYS A CA 1
ATOM 2960 C C . LYS A 1 380 ? 5.215 -7.671 27.171 1.00 96.38 380 LYS A C 1
ATOM 2962 O O . LYS A 1 380 ? 5.355 -7.563 28.386 1.00 96.38 380 LYS A O 1
ATOM 2967 N N . LYS A 1 381 ? 4.041 -7.950 26.598 1.00 95.62 381 LYS A N 1
ATOM 2968 C CA . LYS A 1 381 ? 2.771 -8.086 27.336 1.00 95.62 381 LYS A CA 1
ATOM 2969 C C . LYS A 1 381 ? 2.529 -9.513 27.843 1.00 95.62 381 LYS A C 1
ATOM 2971 O O . LYS A 1 381 ? 2.000 -9.700 28.934 1.00 95.62 381 LYS A O 1
ATOM 2976 N N . HIS A 1 382 ? 2.949 -10.499 27.060 1.00 94.44 382 HIS A N 1
ATOM 2977 C CA . HIS A 1 382 ? 2.738 -11.933 27.237 1.00 94.44 382 HIS A CA 1
ATOM 2978 C C . HIS A 1 382 ? 4.043 -12.703 26.942 1.00 94.44 382 HIS A C 1
ATOM 2980 O O . HIS A 1 382 ? 4.115 -13.446 25.962 1.00 94.44 382 HIS A O 1
ATOM 2986 N N . PRO A 1 383 ? 5.095 -12.535 27.768 1.00 93.81 383 PRO A N 1
ATOM 2987 C CA . PRO A 1 383 ? 6.426 -13.090 27.496 1.00 93.81 383 PRO A CA 1
ATOM 2988 C C . PRO A 1 383 ? 6.440 -14.616 27.332 1.00 93.81 383 PRO A C 1
ATOM 2990 O O . PRO A 1 383 ? 7.255 -15.134 26.577 1.00 93.81 383 PRO A O 1
ATOM 2993 N N . ASP A 1 384 ? 5.510 -15.330 27.969 1.00 93.69 384 ASP A N 1
ATOM 2994 C CA . ASP A 1 384 ? 5.412 -16.793 27.887 1.00 93.69 384 ASP A CA 1
ATOM 2995 C C . ASP A 1 384 ? 4.799 -17.297 26.564 1.00 93.69 384 ASP A C 1
ATOM 2997 O O . ASP A 1 384 ? 4.816 -18.496 26.293 1.00 93.69 384 ASP A O 1
ATOM 3001 N N . GLN A 1 385 ? 4.240 -16.402 25.739 1.00 90.50 385 GLN A N 1
ATOM 3002 C CA . GLN A 1 385 ? 3.583 -16.744 24.469 1.00 90.50 385 GLN A CA 1
ATOM 3003 C C . GLN A 1 385 ? 4.473 -16.530 23.239 1.00 90.50 385 GLN A C 1
ATOM 3005 O O . GLN A 1 385 ? 4.065 -16.887 22.135 1.00 90.50 385 GLN A O 1
ATOM 3010 N N . VAL A 1 386 ? 5.660 -15.939 23.405 1.00 95.75 386 VAL A N 1
ATOM 3011 C CA . VAL A 1 386 ? 6.560 -15.608 22.292 1.00 95.75 386 VAL A CA 1
ATOM 3012 C C . VAL A 1 386 ? 7.936 -16.208 22.539 1.00 95.75 386 VAL A C 1
ATOM 3014 O O . VAL A 1 386 ? 8.611 -15.884 23.515 1.00 95.75 386 VAL A O 1
ATOM 3017 N N . GLY A 1 387 ? 8.377 -17.074 21.628 1.00 96.25 387 GLY A N 1
ATOM 3018 C CA . GLY A 1 387 ? 9.682 -17.718 21.725 1.00 96.25 387 GLY A CA 1
ATOM 3019 C C . GLY A 1 387 ? 10.846 -16.764 21.434 1.00 96.25 387 GLY A C 1
ATOM 3020 O O . GLY A 1 387 ? 10.717 -15.793 20.687 1.00 96.25 387 GLY A O 1
ATOM 3021 N N . ALA A 1 388 ? 12.038 -17.090 21.948 1.00 97.25 388 ALA A N 1
ATOM 3022 C CA . ALA A 1 388 ? 13.261 -16.327 21.673 1.00 97.25 388 ALA A CA 1
ATOM 3023 C C . ALA A 1 388 ? 13.550 -16.186 20.163 1.00 97.25 388 ALA A C 1
ATOM 3025 O O . ALA A 1 388 ? 13.930 -15.107 19.713 1.00 97.25 388 ALA A O 1
ATOM 3026 N N . ASN A 1 389 ? 13.287 -17.241 19.383 1.00 98.06 389 ASN A N 1
ATOM 3027 C CA . ASN A 1 389 ? 13.468 -17.243 17.928 1.00 98.06 389 ASN A CA 1
ATOM 3028 C C . ASN A 1 389 ? 12.523 -16.260 17.213 1.00 98.06 389 ASN A C 1
ATOM 3030 O O . ASN A 1 389 ? 12.899 -15.677 16.202 1.00 98.06 389 ASN A O 1
ATOM 3034 N N . GLU A 1 390 ? 11.305 -16.053 17.724 1.00 98.31 390 GLU A N 1
ATOM 3035 C CA . GLU A 1 390 ? 10.363 -15.086 17.147 1.00 98.31 390 GLU A CA 1
ATOM 3036 C C . GLU A 1 390 ? 10.813 -13.648 17.426 1.00 98.31 390 GLU A C 1
ATOM 3038 O O . GLU A 1 390 ? 10.727 -12.787 16.552 1.00 98.31 390 GLU A O 1
ATOM 3043 N N . ILE A 1 391 ? 11.353 -13.391 18.624 1.00 98.50 391 ILE A N 1
ATOM 3044 C CA . ILE A 1 391 ? 11.952 -12.095 18.975 1.00 98.50 391 ILE A CA 1
ATOM 3045 C C . ILE A 1 391 ? 13.178 -11.820 18.093 1.00 98.50 391 ILE A C 1
ATOM 3047 O O . ILE A 1 391 ? 13.346 -10.703 17.604 1.00 98.50 391 ILE A O 1
ATOM 3051 N N . GLU A 1 392 ? 14.026 -12.824 17.867 1.00 98.50 392 GLU A N 1
ATOM 3052 C CA . GLU A 1 392 ? 15.196 -12.716 16.989 1.00 98.50 392 GLU A CA 1
ATOM 3053 C C . GLU A 1 392 ? 14.807 -12.484 15.521 1.00 98.50 392 GLU A C 1
ATOM 3055 O O . GLU A 1 392 ? 15.413 -11.654 14.840 1.00 98.50 392 GLU A O 1
ATOM 3060 N N . GLU A 1 393 ? 13.759 -13.149 15.031 1.00 98.69 393 GLU A N 1
ATOM 3061 C CA . GLU A 1 393 ? 13.219 -12.908 13.692 1.00 98.69 393 GLU A CA 1
ATOM 3062 C C . GLU A 1 393 ? 12.660 -11.480 13.559 1.00 98.69 393 GLU A C 1
ATOM 3064 O O . GLU A 1 393 ? 12.973 -10.779 12.593 1.00 98.69 393 GLU A O 1
ATOM 3069 N N . ALA A 1 394 ? 11.905 -11.001 14.554 1.00 98.75 394 ALA A N 1
ATOM 3070 C CA . ALA A 1 394 ? 11.415 -9.623 14.596 1.00 98.75 394 ALA A CA 1
ATOM 3071 C C . ALA A 1 394 ? 12.567 -8.603 14.597 1.00 98.75 394 ALA A C 1
ATOM 3073 O O . ALA A 1 394 ? 12.530 -7.612 13.865 1.00 98.75 394 ALA A O 1
ATOM 3074 N N . GLU A 1 395 ? 13.619 -8.856 15.377 1.00 98.62 395 GLU A N 1
ATOM 3075 C CA . GLU A 1 395 ? 14.829 -8.034 15.382 1.00 98.62 395 GLU A CA 1
ATOM 3076 C C . GLU A 1 395 ? 15.546 -8.068 14.021 1.00 98.62 395 GLU A C 1
ATOM 3078 O O . GLU A 1 395 ? 15.985 -7.025 13.532 1.00 98.62 395 GLU A O 1
ATOM 3083 N N . THR A 1 396 ? 15.605 -9.229 13.366 1.00 98.75 396 THR A N 1
ATOM 3084 C CA . THR A 1 396 ? 16.174 -9.381 12.018 1.00 98.75 396 THR A CA 1
ATOM 3085 C C . THR A 1 396 ? 15.418 -8.534 11.000 1.00 98.75 396 THR A C 1
ATOM 3087 O O . THR A 1 396 ? 16.042 -7.802 10.233 1.00 98.75 396 THR A O 1
ATOM 3090 N N . PHE A 1 397 ? 14.084 -8.547 11.032 1.00 98.81 397 PHE A N 1
ATOM 3091 C CA . PHE A 1 397 ? 13.270 -7.685 10.172 1.00 98.81 397 PHE A CA 1
ATOM 3092 C C . PHE A 1 397 ? 13.592 -6.201 10.373 1.00 98.81 397 PHE A C 1
ATOM 3094 O O . PHE A 1 397 ? 13.755 -5.470 9.395 1.00 98.81 397 PHE A O 1
ATOM 3101 N N . LEU A 1 398 ? 13.738 -5.748 11.621 1.00 98.81 398 LEU A N 1
ATOM 3102 C CA . LEU A 1 398 ? 14.078 -4.355 11.921 1.00 98.81 398 LEU A CA 1
ATOM 3103 C C . LEU A 1 398 ? 15.496 -3.993 11.468 1.00 98.81 398 LEU A C 1
ATOM 3105 O O . LEU A 1 398 ? 15.693 -2.935 10.869 1.00 98.81 398 LEU A O 1
ATOM 3109 N N . ARG A 1 399 ? 16.472 -4.885 11.666 1.00 98.56 399 ARG A N 1
ATOM 3110 C CA . ARG A 1 399 ? 17.843 -4.711 11.158 1.00 98.56 399 ARG A CA 1
ATOM 3111 C C . ARG A 1 399 ? 17.872 -4.621 9.633 1.00 98.56 399 ARG A C 1
ATOM 3113 O O . ARG A 1 399 ? 18.582 -3.773 9.095 1.00 98.56 399 ARG A O 1
ATOM 3120 N N . THR A 1 400 ? 17.076 -5.431 8.938 1.00 98.69 400 THR A N 1
ATOM 3121 C CA . THR A 1 400 ? 16.940 -5.378 7.477 1.00 98.69 400 THR A CA 1
ATOM 3122 C C . THR A 1 400 ? 16.291 -4.079 7.005 1.00 98.69 400 THR A C 1
ATOM 3124 O O . THR A 1 400 ? 16.778 -3.457 6.064 1.00 98.69 400 THR A O 1
ATOM 3127 N N . ILE A 1 401 ? 15.234 -3.609 7.674 1.00 98.56 401 ILE A N 1
ATOM 3128 C CA . ILE A 1 401 ? 14.642 -2.300 7.363 1.00 98.56 401 ILE A CA 1
ATOM 3129 C C . ILE A 1 401 ? 15.697 -1.197 7.503 1.00 98.56 401 ILE A C 1
ATOM 3131 O O . ILE A 1 401 ? 15.841 -0.370 6.604 1.00 98.56 401 ILE A O 1
ATOM 3135 N N . ILE A 1 402 ? 16.473 -1.202 8.590 1.00 97.75 402 ILE A N 1
ATOM 3136 C CA . ILE A 1 402 ? 17.544 -0.223 8.806 1.00 97.75 402 ILE A CA 1
ATOM 3137 C C . ILE A 1 402 ? 18.627 -0.345 7.729 1.00 97.75 402 ILE A C 1
ATOM 3139 O O . ILE A 1 402 ? 19.074 0.674 7.212 1.00 97.75 402 ILE A O 1
ATOM 3143 N N . SER A 1 403 ? 19.049 -1.552 7.343 1.00 97.50 403 SER A N 1
ATOM 3144 C CA . SER A 1 403 ? 20.094 -1.729 6.322 1.00 97.50 403 SER A CA 1
ATOM 3145 C C . SER A 1 403 ? 19.664 -1.228 4.936 1.00 97.50 403 SER A C 1
ATOM 3147 O O . SER A 1 403 ? 20.492 -0.719 4.175 1.00 97.50 403 SER A O 1
ATOM 3149 N N . VAL A 1 404 ? 18.366 -1.307 4.627 1.00 97.38 404 VAL A N 1
ATOM 3150 C CA . VAL A 1 404 ? 17.773 -0.729 3.416 1.00 97.38 404 VAL A CA 1
ATOM 3151 C C . VAL A 1 404 ? 17.648 0.789 3.536 1.00 97.38 404 VAL A C 1
ATOM 3153 O O . VAL A 1 404 ? 18.048 1.506 2.623 1.00 97.38 404 VAL A O 1
ATOM 3156 N N . LEU A 1 405 ? 17.096 1.291 4.644 1.00 96.06 405 LEU A N 1
ATOM 3157 C CA . LEU A 1 405 ? 16.764 2.707 4.810 1.00 96.06 405 LEU A CA 1
ATOM 3158 C C . LEU A 1 405 ? 17.973 3.585 5.136 1.00 96.06 405 LEU A C 1
ATOM 3160 O O . LEU A 1 405 ? 17.985 4.752 4.760 1.00 96.06 405 LEU A O 1
ATOM 3164 N N . LYS A 1 406 ? 19.008 3.072 5.800 1.00 93.69 406 LYS A N 1
ATOM 3165 C CA . LYS A 1 406 ? 20.153 3.886 6.224 1.00 93.69 406 LYS A CA 1
ATOM 3166 C C . LYS A 1 406 ? 20.869 4.563 5.047 1.00 93.69 406 LYS A C 1
ATOM 3168 O O . LYS A 1 406 ? 21.031 5.781 5.094 1.00 93.69 406 LYS A O 1
ATOM 3173 N N . PRO A 1 407 ? 21.197 3.875 3.939 1.00 92.06 407 PRO A N 1
ATOM 3174 C CA . PRO A 1 407 ? 21.824 4.534 2.791 1.00 92.06 407 PRO A CA 1
ATOM 3175 C C . PRO A 1 407 ? 20.905 5.514 2.045 1.00 92.06 407 PRO A C 1
ATOM 3177 O O . PRO A 1 407 ? 21.394 6.480 1.467 1.00 92.06 407 PRO A O 1
ATOM 3180 N N . VAL A 1 408 ? 19.586 5.282 2.037 1.00 90.31 408 VAL A N 1
ATOM 3181 C CA . VAL A 1 408 ? 18.646 6.018 1.161 1.00 90.31 408 VAL A CA 1
ATOM 3182 C C . VAL A 1 408 ? 17.835 7.099 1.873 1.00 90.31 408 VAL A C 1
ATOM 3184 O O . VAL A 1 408 ? 17.569 8.149 1.294 1.00 90.31 408 VAL A O 1
ATOM 3187 N N . CYS A 1 409 ? 17.461 6.859 3.126 1.00 86.38 409 CYS A N 1
ATOM 3188 C CA . CYS A 1 409 ? 16.710 7.777 3.972 1.00 86.38 409 CYS A CA 1
ATOM 3189 C C . CYS A 1 409 ? 17.604 8.487 4.976 1.00 86.38 409 CYS A C 1
ATOM 3191 O O . CYS A 1 409 ? 17.326 9.630 5.293 1.00 86.38 409 CYS A O 1
ATOM 3193 N N . GLU A 1 410 ? 18.662 7.870 5.498 1.00 87.12 410 GLU A N 1
ATOM 3194 C CA . GLU A 1 410 ? 19.537 8.583 6.436 1.00 87.12 410 GLU A CA 1
ATOM 3195 C C . GLU A 1 410 ? 20.626 9.334 5.671 1.00 87.12 410 GLU A C 1
ATOM 3197 O O . GLU A 1 410 ? 20.747 10.547 5.839 1.00 87.12 410 GLU A O 1
ATOM 3202 N N . GLY A 1 411 ? 21.331 8.641 4.772 1.00 81.38 411 GLY A N 1
ATOM 3203 C CA . GLY A 1 411 ? 22.396 9.198 3.941 1.00 81.38 411 GLY A CA 1
ATOM 3204 C C . GLY A 1 411 ? 23.539 9.846 4.736 1.00 81.38 411 GLY A C 1
ATOM 3205 O O . GLY A 1 411 ? 23.487 10.013 5.955 1.00 81.38 411 GLY A O 1
ATOM 3206 N N . ASP A 1 412 ? 24.591 10.231 4.025 1.00 76.81 412 ASP A N 1
ATOM 3207 C CA . ASP A 1 412 ? 25.754 10.959 4.551 1.00 76.81 412 ASP A CA 1
ATOM 3208 C C . ASP A 1 412 ? 26.013 12.297 3.822 1.00 76.81 412 ASP A C 1
ATOM 3210 O O . ASP A 1 412 ? 26.793 13.121 4.295 1.00 76.81 412 ASP A O 1
ATOM 3214 N N . GLY A 1 413 ? 25.344 12.529 2.684 1.00 76.94 413 GLY A N 1
ATOM 3215 C CA . GLY A 1 413 ? 25.493 13.712 1.828 1.00 76.94 413 GLY A CA 1
ATOM 3216 C C . GLY A 1 413 ? 24.553 14.878 2.162 1.00 76.94 413 GLY A C 1
ATOM 3217 O O . GLY A 1 413 ? 24.149 15.053 3.300 1.00 76.94 413 GLY A O 1
ATOM 3218 N N . SER A 1 414 ? 24.200 15.705 1.163 1.00 84.94 414 SER A N 1
ATOM 3219 C CA . SER A 1 414 ? 23.343 16.904 1.310 1.00 84.94 414 SER A CA 1
ATOM 3220 C C . SER A 1 414 ? 21.978 16.588 1.945 1.00 84.94 414 SER A C 1
ATOM 3222 O O . SER A 1 414 ? 20.990 16.311 1.254 1.00 84.94 414 SER A O 1
ATOM 3224 N N . LEU A 1 415 ? 21.938 16.626 3.277 1.00 92.00 415 LEU A N 1
ATOM 3225 C CA . LEU A 1 415 ? 20.729 16.402 4.049 1.00 92.00 415 LEU A CA 1
ATOM 3226 C C . LEU A 1 415 ? 19.855 17.654 4.015 1.00 92.00 415 LEU A C 1
ATOM 3228 O O . LEU A 1 415 ? 20.322 18.797 4.044 1.00 92.00 415 LEU A O 1
ATOM 3232 N N . ASP A 1 416 ? 18.559 17.414 3.946 1.00 94.88 416 ASP A N 1
ATOM 3233 C CA . ASP A 1 416 ? 17.537 18.407 4.201 1.00 94.88 416 ASP A CA 1
ATOM 3234 C C . ASP A 1 416 ? 17.556 18.800 5.691 1.00 94.88 416 ASP A C 1
ATOM 3236 O O . ASP A 1 416 ? 17.527 17.907 6.547 1.00 94.88 416 ASP A O 1
ATOM 3240 N N . PRO A 1 417 ? 17.640 20.096 6.037 1.00 91.75 417 PRO A N 1
ATOM 3241 C CA . PRO A 1 417 ? 17.775 20.507 7.431 1.00 91.75 417 PRO A CA 1
ATOM 3242 C C . PRO A 1 417 ? 16.516 20.213 8.262 1.00 91.75 417 PRO A C 1
ATOM 3244 O O . PRO A 1 417 ? 16.641 19.883 9.448 1.00 91.75 417 PRO A O 1
ATOM 3247 N N . GLU A 1 418 ? 15.322 20.258 7.665 1.00 93.62 418 GLU A N 1
ATOM 3248 C CA . GLU A 1 418 ? 14.047 20.038 8.354 1.00 93.62 418 GLU A CA 1
ATOM 3249 C C . GLU A 1 418 ? 13.718 18.553 8.542 1.00 93.62 418 GLU A C 1
ATOM 3251 O O . GLU A 1 418 ? 13.230 18.175 9.604 1.00 93.62 418 GLU A O 1
ATOM 3256 N N . MET A 1 419 ? 14.030 17.689 7.570 1.00 93.00 419 MET A N 1
ATOM 3257 C CA . MET A 1 419 ? 13.754 16.247 7.648 1.00 93.00 419 MET A CA 1
ATOM 3258 C C . MET A 1 419 ? 14.948 15.412 8.129 1.00 93.00 419 MET A C 1
ATOM 3260 O O . MET A 1 419 ? 14.754 14.353 8.720 1.00 93.00 419 MET A O 1
ATOM 3264 N N . GLY A 1 420 ? 16.188 15.869 7.927 1.00 90.81 420 GLY A N 1
ATOM 3265 C CA . GLY A 1 420 ? 17.393 15.094 8.257 1.00 90.81 420 GLY A CA 1
ATOM 3266 C C . GLY A 1 420 ? 17.615 13.872 7.356 1.00 90.81 420 GLY A C 1
ATOM 3267 O O . GLY A 1 420 ? 18.181 12.875 7.807 1.00 90.81 420 GLY A O 1
ATOM 3268 N N . ILE A 1 421 ? 17.153 13.944 6.107 1.00 93.62 421 ILE A N 1
ATOM 3269 C CA . ILE A 1 421 ? 17.259 12.896 5.077 1.00 93.62 421 ILE A CA 1
ATOM 3270 C C . ILE A 1 421 ? 17.822 13.495 3.784 1.00 93.62 421 ILE A C 1
ATOM 3272 O O . ILE A 1 421 ? 17.818 14.722 3.657 1.00 93.62 421 ILE A O 1
ATOM 3276 N N . PRO A 1 422 ? 18.284 12.698 2.802 1.00 93.94 422 PRO A N 1
ATOM 3277 C CA . PRO A 1 422 ? 18.758 13.232 1.529 1.00 93.94 422 PRO A CA 1
ATOM 3278 C C . PRO A 1 422 ? 17.739 14.169 0.871 1.00 93.94 422 PRO A C 1
ATOM 3280 O O . PRO A 1 422 ? 16.572 13.812 0.695 1.00 93.94 422 PRO A O 1
ATOM 3283 N N . ARG A 1 423 ? 18.192 15.363 0.462 1.00 93.88 423 ARG A N 1
ATOM 3284 C CA . ARG A 1 423 ? 17.327 16.445 -0.047 1.00 93.88 423 ARG A CA 1
ATOM 3285 C C . ARG A 1 423 ? 16.359 16.006 -1.144 1.00 93.88 423 ARG A C 1
ATOM 3287 O O . ARG A 1 423 ? 15.189 16.351 -1.093 1.00 93.88 423 ARG A O 1
ATOM 3294 N N . LYS A 1 424 ? 16.813 15.171 -2.083 1.00 90.88 424 LYS A N 1
ATOM 3295 C CA . LYS A 1 424 ? 15.966 14.637 -3.162 1.00 90.88 424 LYS A CA 1
ATOM 3296 C C . LYS A 1 424 ? 14.744 13.877 -2.631 1.00 90.88 424 LYS A C 1
ATOM 3298 O O . LYS A 1 424 ? 13.657 14.029 -3.178 1.00 90.88 424 LYS A O 1
ATOM 3303 N N . LEU A 1 425 ? 14.920 13.067 -1.588 1.00 92.50 425 LEU A N 1
ATOM 3304 C CA . LEU A 1 425 ? 13.824 12.326 -0.968 1.00 92.50 425 LEU A CA 1
ATOM 3305 C C . LEU A 1 425 ? 12.909 13.262 -0.165 1.00 92.50 425 LEU A C 1
ATOM 3307 O O . LEU A 1 425 ? 11.691 13.120 -0.229 1.00 92.50 425 LEU A O 1
ATOM 3311 N N . ALA A 1 426 ? 13.474 14.249 0.538 1.00 93.94 426 ALA A N 1
ATOM 3312 C CA . ALA A 1 426 ? 12.691 15.267 1.243 1.00 93.94 426 ALA A CA 1
ATOM 3313 C C . ALA A 1 426 ? 11.810 16.088 0.283 1.00 93.94 426 ALA A C 1
ATOM 3315 O O . ALA A 1 426 ? 10.612 16.260 0.517 1.00 93.94 426 ALA A O 1
ATOM 3316 N N . ASP A 1 427 ? 12.374 16.534 -0.840 1.00 93.06 427 ASP A N 1
ATOM 3317 C CA . ASP A 1 427 ? 11.651 17.252 -1.892 1.00 93.06 427 ASP A CA 1
ATOM 3318 C C . ASP A 1 427 ? 10.538 16.388 -2.501 1.00 93.06 427 ASP A C 1
ATOM 3320 O O . ASP A 1 427 ? 9.439 16.877 -2.783 1.00 93.06 427 ASP A O 1
ATOM 3324 N N . ASP A 1 428 ? 10.785 15.087 -2.658 1.00 92.19 428 ASP A N 1
ATOM 3325 C CA . ASP A 1 428 ? 9.784 14.132 -3.120 1.00 92.19 428 ASP A CA 1
ATOM 3326 C C . ASP A 1 428 ? 8.630 13.991 -2.112 1.00 92.19 428 ASP A C 1
ATOM 3328 O O . ASP A 1 428 ? 7.467 14.135 -2.482 1.00 92.19 428 ASP A O 1
ATOM 3332 N N . PHE A 1 429 ? 8.920 13.838 -0.817 1.00 92.00 429 PHE A N 1
ATOM 3333 C CA . PHE A 1 429 ? 7.894 13.848 0.232 1.00 92.00 429 PHE A CA 1
ATOM 3334 C C . PHE A 1 429 ? 7.047 15.131 0.235 1.00 92.00 429 PHE A C 1
ATOM 3336 O O . PHE A 1 429 ? 5.834 15.056 0.432 1.00 92.00 429 PHE A O 1
ATOM 3343 N N . ARG A 1 430 ? 7.650 16.303 -0.009 1.00 88.94 430 ARG A N 1
ATOM 3344 C CA . ARG A 1 430 ? 6.935 17.594 -0.028 1.00 88.94 430 ARG A CA 1
ATOM 3345 C C . ARG A 1 430 ? 6.106 17.829 -1.291 1.00 88.94 430 ARG A C 1
ATOM 3347 O O . ARG A 1 430 ? 5.135 18.590 -1.240 1.00 88.94 430 ARG A O 1
ATOM 3354 N N . SER A 1 431 ? 6.508 17.256 -2.423 1.00 89.12 431 SER A N 1
ATOM 3355 C CA . SER A 1 431 ? 5.904 17.528 -3.737 1.00 89.12 431 SER A CA 1
ATOM 3356 C C . SER A 1 431 ? 4.953 16.431 -4.217 1.00 89.12 431 SER A C 1
ATOM 3358 O O . SER A 1 431 ? 4.013 16.715 -4.966 1.00 89.12 431 SER A O 1
ATOM 3360 N N . ARG A 1 432 ? 5.165 15.185 -3.785 1.00 88.81 432 ARG A N 1
ATOM 3361 C CA . ARG A 1 432 ? 4.331 14.040 -4.146 1.00 88.81 432 ARG A CA 1
ATOM 3362 C C . ARG A 1 432 ? 2.929 14.180 -3.562 1.00 88.81 432 ARG A C 1
ATOM 3364 O O . ARG A 1 432 ? 2.723 14.711 -2.476 1.00 88.81 432 ARG A O 1
ATOM 3371 N N . ALA A 1 433 ? 1.946 13.654 -4.291 1.00 86.94 433 ALA A N 1
ATOM 3372 C CA . ALA A 1 433 ? 0.576 13.588 -3.801 1.00 86.94 433 ALA A CA 1
ATOM 3373 C C . ALA A 1 433 ? 0.510 12.774 -2.495 1.00 86.94 433 ALA A C 1
ATOM 3375 O O . ALA A 1 433 ? 1.082 11.683 -2.413 1.00 86.94 433 ALA A O 1
ATOM 3376 N N . TYR A 1 434 ? -0.211 13.281 -1.492 1.00 91.00 434 TYR A N 1
ATOM 3377 C CA . TYR A 1 434 ? -0.255 12.681 -0.155 1.00 91.00 434 TYR A CA 1
ATOM 3378 C C . TYR A 1 434 ? -0.703 11.222 -0.171 1.00 91.00 434 TYR A C 1
ATOM 3380 O O . TYR A 1 434 ? -0.097 10.394 0.499 1.00 91.00 434 TYR A O 1
ATOM 3388 N N . ASN A 1 435 ? -1.670 10.867 -1.016 1.00 86.69 435 ASN A N 1
ATOM 3389 C CA . ASN A 1 435 ? -2.142 9.491 -1.158 1.00 86.69 435 ASN A CA 1
ATOM 3390 C C . ASN A 1 435 ? -1.066 8.509 -1.650 1.00 86.69 435 ASN A C 1
ATOM 3392 O O . ASN A 1 435 ? -1.216 7.304 -1.484 1.00 86.69 435 ASN A O 1
ATOM 3396 N N . ARG A 1 436 ? 0.006 9.016 -2.265 1.00 87.25 436 ARG A N 1
ATOM 3397 C CA . ARG A 1 436 ? 1.148 8.233 -2.743 1.00 87.25 436 ARG A CA 1
ATOM 3398 C C . ARG A 1 436 ? 2.293 8.182 -1.725 1.00 87.25 436 ARG A C 1
ATOM 3400 O O . ARG A 1 436 ? 3.034 7.209 -1.713 1.00 87.25 436 ARG A O 1
ATOM 3407 N N . ALA A 1 437 ? 2.429 9.198 -0.872 1.00 92.12 437 ALA A N 1
ATOM 3408 C CA . ALA A 1 437 ? 3.520 9.305 0.102 1.00 92.12 437 ALA A CA 1
ATOM 3409 C C . ALA A 1 437 ? 3.144 8.861 1.527 1.00 92.12 437 ALA A C 1
ATOM 3411 O O . ALA A 1 437 ? 3.994 8.348 2.253 1.00 92.12 437 ALA A O 1
ATOM 3412 N N . MET A 1 438 ? 1.878 9.023 1.929 1.00 94.25 438 MET A N 1
ATOM 3413 C CA . MET A 1 438 ? 1.404 8.782 3.299 1.00 94.25 438 MET A CA 1
ATOM 3414 C C . MET A 1 438 ? 1.664 7.348 3.759 1.00 94.25 438 MET A C 1
ATOM 3416 O O . MET A 1 438 ? 1.959 7.109 4.925 1.00 94.25 438 MET A O 1
ATOM 3420 N N . ASN A 1 439 ? 1.624 6.392 2.834 1.00 92.75 439 ASN A N 1
ATOM 3421 C CA . ASN A 1 439 ? 1.917 5.007 3.156 1.00 92.75 439 ASN A CA 1
ATOM 3422 C C . ASN A 1 439 ? 3.402 4.795 3.506 1.00 92.75 439 ASN A C 1
ATOM 3424 O O . ASN A 1 439 ? 3.715 4.099 4.477 1.00 92.75 439 ASN A O 1
ATOM 3428 N N . GLY A 1 440 ? 4.324 5.471 2.815 1.00 94.25 440 GLY A N 1
ATOM 3429 C CA . GLY A 1 440 ? 5.740 5.482 3.195 1.00 94.25 440 GLY A CA 1
ATOM 3430 C C . GLY A 1 440 ? 5.940 6.049 4.602 1.00 94.25 440 GLY A C 1
ATOM 3431 O O . GLY A 1 440 ? 6.613 5.436 5.427 1.00 94.25 440 GLY A O 1
ATOM 3432 N N . ILE A 1 441 ? 5.256 7.150 4.924 1.00 96.44 441 ILE A N 1
ATOM 3433 C CA . ILE A 1 441 ? 5.288 7.769 6.261 1.00 96.44 441 ILE A CA 1
ATOM 3434 C C . ILE A 1 441 ? 4.702 6.840 7.331 1.00 96.44 441 ILE A C 1
ATOM 3436 O O . ILE A 1 441 ? 5.306 6.664 8.386 1.00 96.44 441 ILE A O 1
ATOM 3440 N N . GLY A 1 442 ? 3.580 6.174 7.047 1.00 95.88 442 GLY A N 1
ATOM 3441 C CA . GLY A 1 442 ? 3.009 5.155 7.930 1.00 95.88 442 GLY A CA 1
ATOM 3442 C C . GLY A 1 442 ? 3.950 3.969 8.165 1.00 95.88 442 GLY A C 1
ATOM 3443 O O . GLY A 1 442 ? 3.974 3.420 9.263 1.00 95.88 442 GLY A O 1
ATOM 3444 N N . THR A 1 443 ? 4.775 3.614 7.172 1.00 95.81 443 THR A N 1
ATOM 3445 C CA . THR A 1 443 ? 5.807 2.570 7.318 1.00 95.81 443 THR A CA 1
ATOM 3446 C C . THR A 1 443 ? 6.871 3.022 8.305 1.00 95.81 443 THR A C 1
ATOM 3448 O O . THR A 1 443 ? 7.185 2.288 9.235 1.00 95.81 443 THR A O 1
ATOM 3451 N N . LEU A 1 444 ? 7.382 4.249 8.144 1.00 97.31 444 LEU A N 1
ATOM 3452 C CA . LEU A 1 444 ? 8.361 4.827 9.064 1.00 97.31 444 LEU A CA 1
ATOM 3453 C C . LEU A 1 444 ? 7.808 4.900 10.491 1.00 97.31 444 LEU A C 1
ATOM 3455 O O . LEU A 1 444 ? 8.519 4.550 11.426 1.00 97.31 444 LEU A O 1
ATOM 3459 N N . GLY A 1 445 ? 6.540 5.288 10.663 1.00 97.94 445 GLY A N 1
ATOM 3460 C CA . GLY A 1 445 ? 5.890 5.316 11.976 1.00 97.94 445 GLY A CA 1
ATOM 3461 C C . GLY A 1 445 ? 5.790 3.934 12.619 1.00 97.94 445 GLY A C 1
ATOM 3462 O O . GLY A 1 445 ? 6.127 3.777 13.790 1.00 97.94 445 GLY A O 1
ATOM 3463 N N . MET A 1 446 ? 5.401 2.915 11.847 1.00 97.94 446 MET A N 1
ATOM 3464 C CA . MET A 1 446 ? 5.355 1.536 12.337 1.00 97.94 446 MET A CA 1
ATOM 3465 C C . MET A 1 446 ? 6.748 1.021 12.727 1.00 97.94 446 MET A C 1
ATOM 3467 O O . MET A 1 446 ? 6.895 0.413 13.785 1.00 97.94 446 MET A O 1
ATOM 3471 N N . THR A 1 447 ? 7.772 1.313 11.919 1.00 98.44 447 THR A N 1
ATOM 3472 C CA . THR A 1 447 ? 9.172 0.976 12.215 1.00 98.44 447 THR A CA 1
ATOM 3473 C C . THR A 1 447 ? 9.671 1.677 13.477 1.00 98.44 447 THR A C 1
ATOM 3475 O O . THR A 1 447 ? 10.304 1.032 14.305 1.00 98.44 447 THR A O 1
ATOM 3478 N N . VAL A 1 448 ? 9.370 2.970 13.658 1.00 98.56 448 VAL A N 1
ATOM 3479 C CA . VAL A 1 448 ? 9.710 3.727 14.878 1.00 98.56 448 VAL A CA 1
ATOM 3480 C C . VAL A 1 448 ? 9.161 3.024 16.113 1.00 98.56 448 VAL A C 1
ATOM 3482 O O . VAL A 1 448 ? 9.929 2.704 17.016 1.00 98.56 448 VAL A O 1
ATOM 3485 N N . ALA A 1 449 ? 7.862 2.721 16.124 1.00 98.50 449 ALA A N 1
ATOM 3486 C CA . ALA A 1 449 ? 7.232 2.081 17.272 1.00 98.50 449 ALA A CA 1
ATOM 3487 C C . ALA A 1 449 ? 7.800 0.672 17.530 1.00 98.50 449 ALA A C 1
ATOM 3489 O O . ALA A 1 449 ? 8.047 0.304 18.674 1.00 98.50 449 ALA A O 1
ATOM 3490 N N . ALA A 1 450 ? 8.082 -0.098 16.474 1.00 98.69 450 ALA A N 1
ATOM 3491 C CA . ALA A 1 450 ? 8.710 -1.413 16.598 1.00 98.69 450 ALA A CA 1
ATOM 3492 C C . ALA A 1 450 ? 10.134 -1.342 17.182 1.00 98.69 450 ALA A C 1
ATOM 3494 O O . ALA A 1 450 ? 10.506 -2.167 18.014 1.00 98.69 450 ALA A O 1
ATOM 3495 N N . LEU A 1 451 ? 10.933 -0.348 16.778 1.00 98.75 451 LEU A N 1
ATOM 3496 C CA . LEU A 1 451 ? 12.269 -0.120 17.334 1.00 98.75 451 LEU A CA 1
ATOM 3497 C C . LEU A 1 451 ? 12.203 0.328 18.798 1.00 98.75 451 LEU A C 1
ATOM 3499 O O . LEU A 1 451 ? 13.026 -0.107 19.599 1.00 98.75 451 LEU A O 1
ATOM 3503 N N . GLU A 1 452 ? 11.224 1.154 19.172 1.00 98.56 452 GLU A N 1
ATOM 3504 C CA . GLU A 1 452 ? 10.975 1.529 20.570 1.00 98.56 452 GLU A CA 1
ATOM 3505 C C . GLU A 1 452 ? 10.587 0.303 21.418 1.00 98.56 452 GLU A C 1
ATOM 3507 O O . GLU A 1 452 ? 11.116 0.116 22.520 1.00 98.56 452 GLU A O 1
ATOM 3512 N N . ASP A 1 453 ? 9.732 -0.579 20.888 1.00 98.56 453 ASP A N 1
ATOM 3513 C CA . ASP A 1 453 ? 9.383 -1.853 21.522 1.00 98.56 453 ASP A CA 1
ATOM 3514 C C . ASP A 1 453 ? 10.619 -2.755 21.696 1.00 98.56 453 ASP A C 1
ATOM 3516 O O . ASP A 1 453 ? 10.846 -3.272 22.794 1.00 98.56 453 ASP A O 1
ATOM 3520 N N . LEU A 1 454 ? 11.473 -2.870 20.670 1.00 98.62 454 LEU A N 1
ATOM 3521 C CA . LEU A 1 454 ? 12.729 -3.624 20.737 1.00 98.62 454 LEU A CA 1
ATOM 3522 C C . LEU A 1 454 ? 13.700 -3.035 21.770 1.00 98.62 454 LEU A C 1
ATOM 3524 O O . LEU A 1 454 ? 14.257 -3.776 22.580 1.00 98.62 454 LEU A O 1
ATOM 3528 N N . GLN A 1 455 ? 13.893 -1.711 21.778 1.00 98.44 455 GLN A N 1
ATOM 3529 C CA . GLN A 1 455 ? 14.744 -1.023 22.754 1.00 98.44 455 GLN A CA 1
ATOM 3530 C C . GLN A 1 455 ? 14.280 -1.269 24.186 1.00 98.44 455 GLN A C 1
ATOM 3532 O O . GLN A 1 455 ? 15.101 -1.530 25.066 1.00 98.44 455 GLN A O 1
ATOM 3537 N N . SER A 1 456 ? 12.966 -1.209 24.410 1.00 97.75 456 SER A N 1
ATOM 3538 C CA . SER A 1 456 ? 12.352 -1.480 25.706 1.00 97.75 456 SER A CA 1
ATOM 3539 C C . SER A 1 456 ? 12.599 -2.923 26.149 1.00 97.75 456 SER A C 1
ATOM 3541 O O . SER A 1 456 ? 13.044 -3.138 27.276 1.00 97.75 456 SER A O 1
ATOM 3543 N N . LEU A 1 457 ? 12.386 -3.897 25.258 1.00 97.38 457 LEU A N 1
ATOM 3544 C CA . LEU A 1 457 ? 12.573 -5.320 25.548 1.00 97.38 457 LEU A CA 1
ATOM 3545 C C . LEU A 1 457 ? 14.048 -5.670 25.812 1.00 97.38 457 LEU A C 1
ATOM 3547 O O . LEU A 1 457 ? 14.364 -6.386 26.760 1.00 97.38 457 LEU A O 1
ATOM 3551 N N . ARG A 1 458 ? 14.964 -5.126 25.002 1.00 97.12 458 ARG A N 1
ATOM 3552 C CA . ARG A 1 458 ? 16.416 -5.356 25.103 1.00 97.12 458 ARG A CA 1
ATOM 3553 C C . ARG A 1 458 ? 17.118 -4.454 26.119 1.00 97.12 458 ARG A C 1
ATOM 3555 O O . ARG A 1 458 ? 18.307 -4.637 26.356 1.00 97.12 458 ARG A O 1
ATOM 3562 N N . LYS A 1 459 ? 16.411 -3.481 26.704 1.00 97.62 459 LYS A N 1
ATOM 3563 C CA . LYS A 1 459 ? 16.971 -2.448 27.594 1.00 97.62 459 LYS A CA 1
ATOM 3564 C C . LYS A 1 459 ? 18.173 -1.724 26.963 1.00 97.62 459 LYS A C 1
ATOM 3566 O O . LYS A 1 459 ? 19.200 -1.526 27.606 1.00 97.62 459 LYS A O 1
ATOM 3571 N N . THR A 1 460 ? 18.040 -1.327 25.697 1.00 97.19 460 THR A N 1
ATOM 3572 C CA . THR A 1 460 ? 19.080 -0.631 24.916 1.00 97.19 460 THR A CA 1
ATOM 3573 C C . THR A 1 460 ? 18.583 0.720 24.392 1.00 97.19 460 THR A C 1
ATOM 3575 O O . THR A 1 460 ? 17.386 0.997 24.389 1.00 97.19 460 THR A O 1
ATOM 3578 N N . LYS A 1 461 ? 19.512 1.568 23.944 1.00 97.69 461 LYS A N 1
ATOM 3579 C CA . LYS A 1 461 ? 19.245 2.840 23.243 1.00 97.69 461 LYS A CA 1
ATOM 3580 C C . LYS A 1 461 ? 19.928 2.917 21.874 1.00 97.69 461 LYS A C 1
ATOM 3582 O O . LYS A 1 461 ? 20.013 3.991 21.287 1.00 97.69 461 LYS A O 1
ATOM 3587 N N . GLU A 1 462 ? 20.452 1.794 21.388 1.00 96.94 462 GLU A N 1
ATOM 3588 C CA . GLU A 1 462 ? 21.236 1.719 20.148 1.00 96.94 462 GLU A CA 1
ATOM 3589 C C . GLU A 1 462 ? 20.492 2.292 18.931 1.00 96.94 462 GLU A C 1
ATOM 3591 O O . GLU A 1 462 ? 21.094 2.955 18.089 1.00 96.94 462 GLU A O 1
ATOM 3596 N N . TYR A 1 463 ? 19.175 2.093 18.864 1.00 97.56 463 TYR A N 1
ATOM 3597 C CA . TYR A 1 463 ? 18.343 2.507 17.735 1.00 97.56 463 TYR A CA 1
ATOM 3598 C C . TYR A 1 463 ? 17.810 3.945 17.852 1.00 97.56 463 TYR A C 1
ATOM 3600 O O . TYR A 1 463 ? 17.159 4.427 16.922 1.00 97.56 463 TYR A O 1
ATOM 3608 N N . GLN A 1 464 ? 18.099 4.658 18.948 1.00 97.88 464 GLN A N 1
ATOM 3609 C CA . GLN A 1 464 ? 17.534 5.977 19.231 1.00 97.88 464 GLN A CA 1
ATOM 3610 C C . GLN A 1 464 ? 17.852 7.007 18.134 1.00 97.88 464 GLN A C 1
ATOM 3612 O O . GLN A 1 464 ? 16.931 7.714 17.729 1.00 97.88 464 GLN A O 1
ATOM 3617 N N . PRO A 1 465 ? 19.075 7.069 17.564 1.00 94.88 465 PRO A N 1
ATOM 3618 C CA . PRO A 1 465 ? 19.359 7.999 16.470 1.00 94.88 465 PRO A CA 1
ATOM 3619 C C . PRO A 1 465 ? 18.499 7.759 15.220 1.00 94.88 465 PRO A C 1
ATOM 3621 O O . PRO A 1 465 ? 18.052 8.716 14.585 1.00 94.88 465 PRO A O 1
ATOM 3624 N N . THR A 1 466 ? 18.239 6.494 14.872 1.00 95.44 466 THR A N 1
ATOM 3625 C CA . THR A 1 466 ? 17.343 6.136 13.762 1.00 95.44 466 THR A CA 1
ATOM 3626 C C . THR A 1 466 ? 15.891 6.479 14.099 1.00 95.44 466 THR A C 1
ATOM 3628 O O . THR A 1 466 ? 15.206 7.093 13.278 1.00 95.44 466 THR A O 1
ATOM 3631 N N . ILE A 1 467 ? 15.435 6.161 15.317 1.00 97.81 467 ILE A N 1
ATOM 3632 C CA . ILE A 1 467 ? 14.094 6.518 15.807 1.00 97.81 467 ILE A CA 1
ATOM 3633 C C . ILE A 1 467 ? 13.871 8.033 15.706 1.00 97.81 467 ILE A C 1
ATOM 3635 O O . ILE A 1 467 ? 12.902 8.477 15.088 1.00 97.81 467 ILE A O 1
ATOM 3639 N N . ASP A 1 468 ? 14.782 8.835 16.257 1.00 96.31 468 ASP A N 1
ATOM 3640 C CA . ASP A 1 468 ? 14.673 10.295 16.286 1.00 96.31 468 ASP A CA 1
ATOM 3641 C C . ASP A 1 468 ? 14.621 10.883 14.876 1.00 96.31 468 ASP A C 1
ATOM 3643 O O . ASP A 1 468 ? 13.816 11.777 14.593 1.00 96.31 468 ASP A O 1
ATOM 3647 N N . ARG A 1 469 ? 15.437 10.343 13.965 1.00 94.50 469 ARG A N 1
ATOM 3648 C CA . ARG A 1 469 ? 15.453 10.760 12.564 1.00 94.50 469 ARG A CA 1
ATOM 3649 C C . ARG A 1 469 ? 14.138 10.440 11.863 1.00 94.50 469 ARG A C 1
ATOM 3651 O O . ARG A 1 469 ? 13.565 11.324 11.234 1.00 94.50 469 ARG A O 1
ATOM 3658 N N . TYR A 1 470 ? 13.609 9.226 11.991 1.00 97.19 470 TYR A N 1
ATOM 3659 C CA . TYR A 1 470 ? 12.334 8.879 11.355 1.00 97.19 470 TYR A CA 1
ATOM 3660 C C . TYR A 1 470 ? 11.165 9.663 11.965 1.00 97.19 470 TYR A C 1
ATOM 3662 O O . TYR A 1 470 ? 10.310 10.147 11.225 1.00 97.19 470 TYR A O 1
ATOM 3670 N N . ARG A 1 471 ? 11.163 9.910 13.284 1.00 97.44 471 ARG A N 1
ATOM 3671 C CA . ARG A 1 471 ? 10.193 10.816 13.929 1.00 97.44 471 ARG A CA 1
ATOM 3672 C C . ARG A 1 471 ? 10.286 12.236 13.369 1.00 97.44 471 ARG A C 1
ATOM 3674 O O . ARG A 1 471 ? 9.250 12.862 13.158 1.00 97.44 471 ARG A O 1
ATOM 3681 N N . LYS A 1 472 ? 11.493 12.745 13.102 1.00 95.94 472 LYS A N 1
ATOM 3682 C CA . LYS A 1 472 ? 11.706 14.058 12.471 1.00 95.94 472 LYS A CA 1
ATOM 3683 C C . LYS A 1 472 ? 11.092 1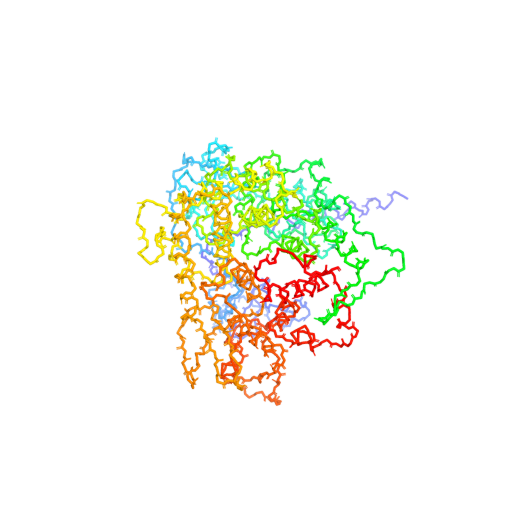4.118 11.066 1.00 95.94 472 LYS A C 1
ATOM 3685 O O . LYS A 1 472 ? 10.343 15.051 10.790 1.00 95.94 472 LYS A O 1
ATOM 3690 N N . VAL A 1 473 ? 11.305 13.093 10.234 1.00 96.25 473 VAL A N 1
ATOM 3691 C CA . VAL A 1 473 ? 10.675 12.977 8.902 1.00 96.25 473 VAL A CA 1
ATOM 3692 C C . VAL A 1 473 ? 9.152 12.989 8.999 1.00 96.25 473 VAL A C 1
ATOM 3694 O O . VAL A 1 473 ? 8.497 13.753 8.293 1.00 96.25 473 VAL A O 1
ATOM 3697 N N . ILE A 1 474 ? 8.586 12.168 9.891 1.00 97.62 474 ILE A N 1
ATOM 3698 C CA . ILE A 1 474 ? 7.133 12.071 10.075 1.00 97.62 474 ILE A CA 1
ATOM 3699 C C . ILE A 1 474 ? 6.561 13.426 10.508 1.00 97.62 474 ILE A C 1
ATOM 3701 O O . ILE A 1 474 ? 5.593 13.887 9.910 1.00 97.62 474 ILE A O 1
ATOM 3705 N N . ARG A 1 475 ? 7.171 14.093 11.498 1.00 97.12 475 ARG A N 1
ATOM 3706 C CA . ARG A 1 475 ? 6.723 15.412 11.981 1.00 97.12 475 ARG A CA 1
ATOM 3707 C C . ARG A 1 475 ? 6.734 16.462 10.880 1.00 97.12 475 ARG A C 1
ATOM 3709 O O . ARG A 1 475 ? 5.751 17.177 10.727 1.00 97.12 475 ARG A O 1
ATOM 3716 N N . GLU A 1 476 ? 7.815 16.548 10.113 1.00 96.12 476 GLU A N 1
ATOM 3717 C CA . GLU A 1 476 ? 7.930 17.537 9.039 1.00 96.12 476 GLU A CA 1
ATOM 3718 C C . GLU A 1 476 ? 6.938 17.250 7.900 1.00 96.12 476 GLU A C 1
ATOM 3720 O O . GLU A 1 476 ? 6.272 18.160 7.401 1.00 96.12 476 GLU A O 1
ATOM 3725 N N . PHE A 1 477 ? 6.749 15.979 7.534 1.00 96.56 477 PHE A N 1
ATOM 3726 C CA . PHE A 1 477 ? 5.731 15.600 6.557 1.00 96.56 477 PHE A CA 1
ATOM 3727 C C . PHE A 1 477 ? 4.312 15.936 7.037 1.00 96.56 477 PHE A C 1
ATOM 3729 O O . PHE A 1 477 ? 3.530 16.505 6.276 1.00 96.56 477 PHE A O 1
ATOM 3736 N N . LEU A 1 478 ? 3.972 15.606 8.288 1.00 96.94 478 LEU A N 1
ATOM 3737 C CA . LEU A 1 478 ? 2.656 15.894 8.862 1.00 96.94 478 LEU A CA 1
ATOM 3738 C C . LEU A 1 478 ? 2.422 17.396 9.023 1.00 96.94 478 LEU A C 1
ATOM 3740 O O . LEU A 1 478 ? 1.341 17.869 8.690 1.00 96.94 478 LEU A O 1
ATOM 3744 N N . SER A 1 479 ? 3.440 18.158 9.426 1.00 95.62 479 SER A N 1
ATOM 3745 C CA . SER A 1 479 ? 3.406 19.624 9.439 1.00 95.62 479 SER A CA 1
ATOM 3746 C C . SER A 1 479 ? 3.046 20.168 8.055 1.00 95.62 479 SER A C 1
ATOM 3748 O O . SER A 1 479 ? 2.085 20.921 7.910 1.00 95.62 479 SER A O 1
ATOM 3750 N N . ASN A 1 480 ? 3.732 19.709 7.001 1.00 93.56 480 ASN A N 1
ATOM 3751 C CA . ASN A 1 480 ? 3.406 20.082 5.625 1.00 93.56 480 ASN A CA 1
ATOM 3752 C C . ASN A 1 480 ? 1.970 19.681 5.239 1.00 93.56 480 ASN A C 1
ATOM 3754 O O . ASN A 1 480 ? 1.231 20.491 4.686 1.00 93.56 480 ASN A O 1
ATOM 3758 N N . PHE A 1 481 ? 1.562 18.449 5.554 1.00 94.56 481 PHE A N 1
ATOM 3759 C CA . PHE A 1 481 ? 0.223 17.933 5.265 1.00 94.56 481 PHE A CA 1
ATOM 3760 C C . PHE A 1 481 ? -0.882 18.747 5.945 1.00 94.56 481 PHE A C 1
ATOM 3762 O O . PHE A 1 481 ? -1.891 19.057 5.312 1.00 94.56 481 PHE A O 1
ATOM 3769 N N . PHE A 1 482 ? -0.692 19.136 7.204 1.00 94.88 482 PHE A N 1
ATOM 3770 C CA . PHE A 1 482 ? -1.642 19.961 7.942 1.00 94.88 482 PHE A CA 1
ATOM 3771 C C . PHE A 1 482 ? -1.669 21.406 7.450 1.00 94.88 482 PHE A C 1
ATOM 3773 O O . PHE A 1 482 ? -2.756 21.965 7.320 1.00 94.88 482 PHE A O 1
ATOM 3780 N N . ASN A 1 483 ? -0.509 21.979 7.119 1.00 92.19 483 ASN A N 1
ATOM 3781 C CA . ASN A 1 483 ? -0.398 23.342 6.593 1.00 92.19 483 ASN A CA 1
ATOM 3782 C C . ASN A 1 483 ? -1.061 23.497 5.217 1.00 92.19 483 ASN A C 1
ATOM 3784 O O . ASN A 1 483 ? -1.641 24.538 4.916 1.00 92.19 483 ASN A O 1
ATOM 3788 N N . GLU A 1 484 ? -0.972 22.469 4.375 1.00 90.62 484 GLU A N 1
ATOM 3789 C CA . GLU A 1 484 ? -1.593 22.445 3.043 1.00 90.62 484 GLU A CA 1
ATOM 3790 C C . GLU A 1 484 ? -3.059 21.995 3.102 1.00 90.62 484 GLU A C 1
ATOM 3792 O O . GLU A 1 484 ? -3.872 22.331 2.233 1.00 90.62 484 GLU A O 1
ATOM 3797 N N . GLY A 1 485 ? -3.398 21.214 4.126 1.00 92.25 485 GLY A N 1
ATOM 3798 C CA . GLY A 1 485 ? -4.755 20.836 4.470 1.00 92.25 485 GLY A CA 1
ATOM 3799 C C . GLY A 1 485 ? -5.548 21.973 5.109 1.00 92.25 485 GLY A C 1
ATOM 3800 O O . GLY A 1 485 ? -5.148 23.133 5.176 1.00 92.25 485 GLY A O 1
ATOM 3801 N N . HIS A 1 486 ? -6.751 21.641 5.557 1.00 92.38 486 HIS A N 1
ATOM 3802 C CA . HIS A 1 486 ? -7.637 22.575 6.224 1.00 92.38 486 HIS A CA 1
ATOM 3803 C C . HIS A 1 486 ? -8.480 21.862 7.264 1.00 92.38 486 HIS A C 1
ATOM 3805 O O . HIS A 1 486 ? -9.318 21.021 6.929 1.00 92.38 486 HIS A O 1
ATOM 3811 N N . LEU A 1 487 ? -8.308 22.275 8.517 1.00 92.88 487 LEU A N 1
ATOM 3812 C CA . LEU A 1 487 ? -9.207 21.931 9.606 1.00 92.88 487 LEU A CA 1
ATOM 3813 C C . LEU A 1 487 ? -10.365 22.939 9.650 1.00 92.88 487 LEU A C 1
ATOM 3815 O O . LEU A 1 487 ? -10.254 24.047 10.171 1.00 92.88 487 LEU A O 1
ATOM 3819 N N . CYS A 1 488 ? -11.496 22.564 9.065 1.00 88.31 488 CYS A N 1
ATOM 3820 C CA . CYS A 1 488 ? -12.704 23.373 9.040 1.00 88.31 488 CYS A CA 1
ATOM 3821 C C . CYS A 1 488 ? -13.504 23.191 10.335 1.00 88.31 488 CYS A C 1
ATOM 3823 O O . CYS A 1 488 ? -14.127 22.152 10.531 1.00 88.31 488 CYS A O 1
ATOM 3825 N N . THR A 1 489 ? -13.544 24.210 11.195 1.00 83.56 489 THR A N 1
ATOM 3826 C CA . THR A 1 489 ? -14.318 24.205 12.457 1.00 83.56 489 THR A CA 1
ATOM 3827 C C . THR A 1 489 ? -15.656 24.948 12.362 1.00 83.56 489 THR A C 1
ATOM 3829 O O . THR A 1 489 ? -16.494 24.864 13.256 1.00 83.56 489 THR A O 1
ATOM 3832 N N . LYS A 1 490 ? -15.907 25.655 11.252 1.00 70.31 490 LYS A N 1
ATOM 3833 C CA . LYS A 1 490 ? -17.065 26.555 11.068 1.00 70.31 490 LYS A CA 1
ATOM 3834 C C . LYS A 1 490 ? -18.399 25.841 10.797 1.00 70.31 490 LYS A C 1
ATOM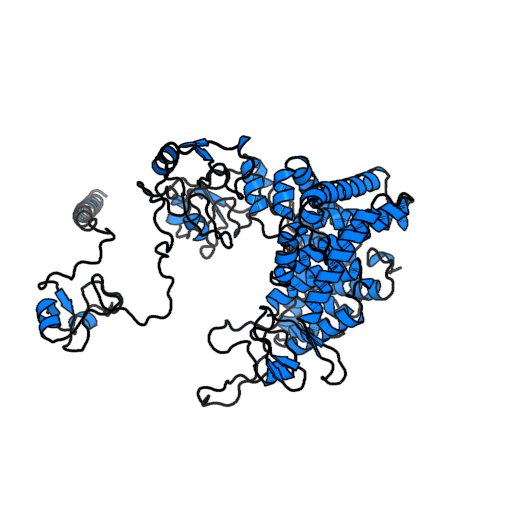 3836 O O . LYS A 1 490 ? -19.368 26.477 10.392 1.00 70.31 490 LYS A O 1
ATOM 3841 N N . VAL A 1 491 ? -18.460 24.523 10.968 1.00 63.06 491 VAL A N 1
ATOM 3842 C CA . VAL A 1 491 ? -19.577 23.684 10.514 1.00 63.06 491 VAL A CA 1
ATOM 3843 C C . VAL A 1 491 ? -20.223 23.024 11.714 1.00 63.06 491 VAL A C 1
ATOM 3845 O O . VAL A 1 491 ? -19.811 21.947 12.132 1.00 63.06 491 VAL A O 1
ATOM 3848 N N . ALA A 1 492 ? -21.222 23.699 12.284 1.00 62.09 492 ALA A N 1
ATOM 3849 C CA . ALA A 1 492 ? -22.026 23.177 13.392 1.00 62.09 492 ALA A CA 1
ATOM 3850 C C . ALA A 1 492 ? -21.189 22.597 14.559 1.00 62.09 492 ALA A C 1
ATOM 3852 O O . ALA A 1 492 ? -21.576 21.603 15.168 1.00 62.09 492 ALA A O 1
ATOM 3853 N N . GLY A 1 493 ? -20.012 23.178 14.829 1.00 70.88 493 GLY A N 1
ATOM 3854 C CA . GLY A 1 493 ? -19.107 22.742 15.897 1.00 70.88 493 GLY A CA 1
ATOM 3855 C C . GLY A 1 493 ? -18.385 21.408 15.661 1.00 70.88 493 GLY A C 1
ATOM 3856 O O . GLY A 1 493 ? -17.720 20.931 16.572 1.00 70.88 493 GLY A O 1
ATOM 3857 N N . ARG A 1 494 ? -18.485 20.793 14.472 1.00 85.81 494 ARG A N 1
ATOM 3858 C CA . ARG A 1 494 ? -17.797 19.530 14.155 1.00 85.81 494 ARG A CA 1
ATOM 3859 C C . ARG A 1 494 ? -16.566 19.808 13.290 1.00 85.81 494 ARG A C 1
ATOM 3861 O O . ARG A 1 494 ? -16.738 20.173 12.123 1.00 85.81 494 ARG A O 1
ATOM 3868 N N . PRO A 1 495 ? -15.337 19.654 13.820 1.00 92.25 495 PRO A N 1
ATOM 3869 C CA . PRO A 1 495 ? -14.133 19.853 13.026 1.00 92.25 495 PRO A CA 1
ATOM 3870 C C . PRO A 1 495 ? -14.107 18.854 11.868 1.00 92.25 495 PRO A C 1
ATOM 3872 O O . PRO A 1 495 ? -14.502 17.700 12.030 1.00 92.25 495 PRO A O 1
ATOM 3875 N N . MET A 1 496 ? -13.660 19.300 10.697 1.00 93.06 496 MET A N 1
ATOM 3876 C CA . MET A 1 496 ? -13.475 18.466 9.512 1.00 93.06 496 MET A CA 1
ATOM 3877 C C . MET A 1 496 ? -12.118 18.730 8.894 1.00 93.06 496 MET A C 1
ATOM 3879 O O . MET A 1 496 ? -11.822 19.879 8.572 1.00 93.06 496 MET A O 1
ATOM 3883 N N . PHE A 1 497 ? -11.327 17.687 8.669 1.00 95.00 497 PHE A N 1
ATOM 3884 C CA . PHE A 1 497 ? -10.062 17.827 7.961 1.00 95.00 497 PHE A CA 1
ATOM 3885 C C . PHE A 1 497 ? -10.229 17.473 6.482 1.00 95.00 497 PHE A C 1
ATOM 3887 O O . PHE A 1 497 ? -10.782 16.429 6.143 1.00 95.00 497 PHE A O 1
ATOM 3894 N N . VAL A 1 498 ? -9.770 18.359 5.600 1.00 92.25 498 VAL A N 1
ATOM 3895 C CA . VAL A 1 498 ? -9.781 18.178 4.141 1.00 92.25 498 VAL A CA 1
ATOM 3896 C C . VAL A 1 498 ? -8.471 18.685 3.550 1.00 92.25 498 VAL A C 1
ATOM 3898 O O . VAL A 1 498 ? -7.873 19.603 4.099 1.00 92.25 498 VAL A O 1
ATOM 3901 N N . TYR A 1 499 ? -8.024 18.136 2.422 1.00 92.56 499 TYR A N 1
ATOM 3902 C CA . TYR A 1 499 ? -6.753 18.533 1.806 1.00 92.56 499 TYR A CA 1
ATOM 3903 C C . TYR A 1 499 ? -6.830 18.527 0.263 1.00 92.56 499 TYR A C 1
ATOM 3905 O O . TYR A 1 499 ? -7.727 17.896 -0.315 1.00 92.56 499 TYR A O 1
ATOM 3913 N N . PRO A 1 500 ? -5.942 19.261 -0.437 1.00 88.12 500 PRO A N 1
ATOM 3914 C CA . PRO A 1 500 ? -5.930 19.299 -1.895 1.00 88.12 500 PRO A CA 1
ATOM 3915 C C . PRO A 1 500 ? -5.236 18.069 -2.490 1.00 88.12 500 PRO A C 1
ATOM 3917 O O . PRO A 1 500 ? -4.167 17.672 -2.039 1.00 88.12 500 PRO A O 1
ATOM 3920 N N . TYR A 1 501 ? -5.758 17.544 -3.602 1.00 82.31 501 TYR A N 1
ATOM 3921 C CA . TYR A 1 501 ? -5.019 16.554 -4.400 1.00 82.31 501 TYR A CA 1
ATOM 3922 C C . TYR A 1 501 ? -3.777 17.164 -5.073 1.00 82.31 501 TYR A C 1
ATOM 3924 O O . TYR A 1 501 ? -2.777 16.490 -5.301 1.00 82.31 501 TYR A O 1
ATOM 3932 N N . ASN A 1 502 ? -3.852 18.445 -5.452 1.00 71.06 502 ASN A N 1
ATOM 3933 C CA . ASN A 1 502 ? -2.759 19.159 -6.109 1.00 71.06 502 ASN A CA 1
ATOM 3934 C C . ASN A 1 502 ? -2.576 20.551 -5.490 1.00 71.06 502 ASN A C 1
ATOM 3936 O O . ASN A 1 502 ? -3.537 21.328 -5.423 1.00 71.06 502 ASN A O 1
ATOM 3940 N N . LYS A 1 503 ? -1.329 20.847 -5.108 1.00 69.62 503 LYS A N 1
ATOM 3941 C CA . LYS A 1 503 ? -0.831 22.137 -4.624 1.00 69.62 503 LYS A CA 1
ATOM 3942 C C . LYS A 1 503 ? -0.915 23.180 -5.741 1.00 69.62 503 LYS A C 1
ATOM 3944 O O . LYS A 1 503 ? -0.017 23.358 -6.557 1.00 69.62 503 LYS A O 1
ATOM 3949 N N . GLY A 1 504 ? -2.063 23.838 -5.838 1.00 70.50 504 GLY A N 1
ATOM 3950 C CA . GLY A 1 504 ? -2.299 24.948 -6.759 1.00 70.50 504 GLY A CA 1
ATOM 3951 C C . GLY A 1 504 ? -2.671 26.210 -5.997 1.00 70.50 504 GLY A C 1
ATOM 3952 O O . GLY A 1 504 ? -2.903 26.157 -4.797 1.00 70.50 504 GLY A O 1
ATOM 3953 N N . LYS A 1 505 ? -2.799 27.345 -6.699 1.00 74.69 505 LYS A N 1
ATOM 3954 C CA . LYS A 1 505 ? -3.274 28.596 -6.085 1.00 74.69 505 LYS A CA 1
ATOM 3955 C C . LYS A 1 505 ? -4.594 28.359 -5.343 1.00 74.69 505 LYS A C 1
ATOM 3957 O O . LYS A 1 505 ? -5.613 28.053 -5.971 1.00 74.69 505 LYS A O 1
ATOM 3962 N N . ILE A 1 506 ? -4.548 28.503 -4.023 1.00 80.12 506 ILE A N 1
ATOM 3963 C CA . ILE A 1 506 ? -5.695 28.375 -3.133 1.00 80.12 506 ILE A CA 1
ATOM 3964 C C . ILE A 1 506 ? -6.395 29.729 -3.092 1.00 80.12 506 ILE A C 1
ATOM 3966 O O . ILE A 1 506 ? -5.774 30.761 -2.855 1.00 80.12 506 ILE A O 1
ATOM 3970 N N . ARG A 1 507 ? -7.701 29.732 -3.355 1.00 85.69 507 ARG A N 1
ATOM 3971 C CA . ARG A 1 507 ? -8.541 30.906 -3.115 1.00 85.69 507 ARG A CA 1
ATOM 3972 C C . ARG A 1 507 ? -9.181 30.751 -1.748 1.00 85.69 507 ARG A C 1
ATOM 3974 O O . ARG A 1 507 ? -9.772 29.711 -1.503 1.00 85.69 507 ARG A O 1
ATOM 3981 N N . GLU A 1 508 ? -9.168 31.781 -0.921 1.00 86.94 508 GLU A N 1
ATOM 3982 C CA . GLU A 1 508 ? -9.915 31.767 0.335 1.00 86.94 508 GLU A CA 1
ATOM 3983 C C . GLU A 1 508 ? -11.330 32.338 0.155 1.00 86.94 508 GLU A C 1
ATOM 3985 O O . GLU A 1 508 ? -11.545 33.302 -0.588 1.00 86.94 508 GLU A O 1
ATOM 3990 N N . VAL A 1 509 ? -12.318 31.724 0.808 1.00 85.44 509 VAL A N 1
ATOM 3991 C CA . VAL A 1 509 ? -13.683 32.246 0.944 1.00 85.44 509 VAL A CA 1
ATOM 3992 C C . VAL A 1 509 ? -14.137 32.015 2.380 1.00 85.44 509 VAL A C 1
ATOM 3994 O O . VAL A 1 509 ? -14.175 30.876 2.834 1.00 85.44 509 VAL A O 1
ATOM 3997 N N . ASN A 1 510 ? -14.504 33.082 3.093 1.00 83.31 510 ASN A N 1
ATOM 3998 C CA . ASN A 1 510 ? -14.949 33.030 4.492 1.00 83.31 510 ASN A CA 1
ATOM 3999 C C . ASN A 1 510 ? -13.962 32.297 5.428 1.00 83.31 510 ASN A C 1
ATOM 4001 O O . ASN A 1 510 ? -14.393 31.564 6.322 1.00 83.31 510 ASN A O 1
ATOM 4005 N N . GLY A 1 511 ? -12.647 32.449 5.237 1.00 80.94 511 GLY A N 1
ATOM 4006 C CA . GLY A 1 511 ? -11.633 31.722 6.015 1.00 80.94 511 GLY A CA 1
ATOM 4007 C C . GLY A 1 511 ? -11.513 30.232 5.684 1.00 80.94 511 GLY A C 1
ATOM 4008 O O . GLY A 1 511 ? -10.886 29.496 6.438 1.00 80.94 511 GLY A O 1
ATOM 4009 N N . CYS A 1 512 ? -12.152 29.760 4.609 1.00 86.19 512 CYS A N 1
ATOM 4010 C CA . CYS A 1 512 ? -12.000 28.400 4.104 1.00 86.19 512 CYS A CA 1
ATOM 4011 C C . CYS A 1 512 ? -11.222 28.415 2.779 1.00 86.19 512 CYS A C 1
ATOM 4013 O O . CYS A 1 512 ? -11.619 29.131 1.850 1.00 86.19 512 CYS A O 1
ATOM 4015 N N . PRO A 1 513 ? -10.165 27.602 2.639 1.00 86.31 513 PRO A N 1
ATOM 4016 C CA . PRO A 1 513 ? -9.478 27.418 1.378 1.00 86.31 513 PRO A CA 1
ATOM 4017 C C . PRO A 1 513 ? -10.368 26.661 0.388 1.00 86.31 513 PRO A C 1
ATOM 4019 O O . PRO A 1 513 ? -11.016 25.664 0.704 1.00 86.31 513 PRO A O 1
ATOM 4022 N N . ILE A 1 514 ? -10.394 27.150 -0.845 1.00 86.19 514 ILE A N 1
ATOM 4023 C CA . ILE A 1 514 ? -11.103 26.559 -1.973 1.00 86.19 514 ILE A CA 1
ATOM 4024 C C . ILE A 1 514 ? -10.064 25.916 -2.882 1.00 86.19 514 ILE A C 1
ATOM 4026 O O . ILE A 1 514 ? -9.474 26.564 -3.755 1.00 86.19 514 ILE A O 1
ATOM 4030 N N . PHE A 1 515 ? -9.841 24.621 -2.673 1.00 85.12 515 PHE A N 1
ATOM 4031 C CA . PHE A 1 515 ? -8.884 23.852 -3.455 1.00 85.12 515 PHE A CA 1
ATOM 4032 C C . PHE A 1 515 ? -9.313 23.745 -4.922 1.00 85.12 515 PHE A C 1
ATOM 4034 O O . PHE A 1 515 ? -10.491 23.586 -5.259 1.00 85.12 515 PHE A O 1
ATOM 4041 N N . LYS A 1 516 ? -8.336 23.810 -5.837 1.00 77.25 516 LYS A N 1
ATOM 4042 C CA . LYS A 1 516 ? -8.601 23.638 -7.275 1.00 77.25 516 LYS A CA 1
ATOM 4043 C C . LYS A 1 516 ? -9.171 22.247 -7.566 1.00 77.25 516 LYS A C 1
ATOM 4045 O O . LYS A 1 516 ? -10.102 22.123 -8.366 1.00 77.25 516 LYS A O 1
ATOM 4050 N N . ARG A 1 517 ? -8.599 21.242 -6.908 1.00 79.25 517 ARG A N 1
ATOM 4051 C CA . ARG A 1 517 ? -9.040 19.853 -6.911 1.00 79.25 517 ARG A CA 1
ATOM 4052 C C . ARG A 1 517 ? -8.969 19.339 -5.469 1.00 79.25 517 ARG A C 1
ATOM 4054 O O . ARG A 1 517 ? -7.867 19.025 -5.018 1.00 79.25 517 ARG A O 1
ATOM 4061 N N . PRO A 1 518 ? -10.099 19.319 -4.744 1.00 82.38 518 PRO A N 1
ATOM 4062 C CA . PRO A 1 518 ? -10.200 18.548 -3.515 1.00 82.38 518 PRO A CA 1
ATOM 4063 C C . PRO A 1 518 ? -9.953 17.072 -3.821 1.00 82.38 518 PRO A C 1
ATOM 4065 O O . PRO A 1 518 ? -10.153 16.621 -4.956 1.00 82.38 518 PRO A O 1
ATOM 4068 N N . GLU A 1 519 ? -9.508 16.335 -2.817 1.00 85.81 519 GLU A N 1
ATOM 4069 C CA . GLU A 1 519 ? -9.287 14.908 -2.971 1.00 85.81 519 GLU A CA 1
ATOM 4070 C C . GLU A 1 519 ? -10.602 14.148 -3.227 1.00 85.81 519 GLU A C 1
ATOM 4072 O O . GLU A 1 519 ? -11.647 14.479 -2.659 1.00 85.81 519 GLU A O 1
ATOM 4077 N N . ASP A 1 520 ? -10.574 13.144 -4.108 1.00 85.00 520 ASP A N 1
ATOM 4078 C CA . ASP A 1 520 ? -11.711 12.230 -4.288 1.00 85.00 520 ASP A CA 1
ATOM 4079 C C . ASP A 1 520 ? -11.706 11.102 -3.248 1.00 85.00 520 ASP A C 1
ATOM 4081 O O . ASP A 1 520 ? -10.658 10.703 -2.744 1.00 85.00 520 ASP A O 1
ATOM 4085 N N . GLY A 1 521 ? -12.884 10.556 -2.928 1.00 83.12 521 GLY A N 1
ATOM 4086 C CA . GLY A 1 521 ? -13.008 9.505 -1.911 1.00 83.12 521 GLY A CA 1
ATOM 4087 C C . GLY A 1 521 ? -12.138 8.269 -2.183 1.00 83.12 521 GLY A C 1
ATOM 4088 O O . GLY A 1 521 ? -11.696 7.605 -1.248 1.00 83.12 521 GLY A O 1
ATOM 4089 N N . GLY A 1 522 ? -11.826 7.977 -3.450 1.00 84.19 522 GLY A N 1
ATOM 4090 C CA . GLY A 1 522 ? -10.925 6.888 -3.811 1.00 84.19 522 GLY A CA 1
ATOM 4091 C C . GLY A 1 522 ? -9.499 7.152 -3.335 1.00 84.19 522 GLY A C 1
ATOM 4092 O O . GLY A 1 522 ? -8.957 6.376 -2.552 1.00 84.19 522 GLY A O 1
ATOM 4093 N N . HIS A 1 523 ? -8.900 8.262 -3.751 1.00 86.50 523 HIS A N 1
ATOM 4094 C CA . HIS A 1 523 ? -7.545 8.618 -3.326 1.00 86.50 523 HIS A CA 1
ATOM 4095 C C . HIS A 1 523 ? -7.445 8.950 -1.833 1.00 86.50 523 HIS A C 1
ATOM 4097 O O . HIS A 1 523 ? -6.454 8.575 -1.207 1.00 86.50 523 HIS A O 1
ATOM 4103 N N . TYR A 1 524 ? -8.480 9.551 -1.238 1.00 90.56 524 TYR A N 1
ATOM 4104 C CA . TYR A 1 524 ? -8.516 9.811 0.203 1.00 90.56 524 TYR A CA 1
ATOM 4105 C C . TYR A 1 524 ? -8.420 8.508 1.010 1.00 90.56 524 TYR A C 1
ATOM 4107 O O . TYR A 1 524 ? -7.701 8.450 2.007 1.00 90.56 524 TYR A O 1
ATOM 4115 N N . SER A 1 525 ? -9.075 7.430 0.552 1.00 89.19 525 SER A N 1
ATOM 4116 C CA . SER A 1 525 ? -8.983 6.118 1.210 1.00 89.19 525 SER A CA 1
ATOM 4117 C C . SER A 1 525 ? -7.557 5.553 1.228 1.00 89.19 525 SER A C 1
ATOM 4119 O O . SER A 1 525 ? -7.187 4.867 2.176 1.00 89.19 525 SER A O 1
ATOM 4121 N N . HIS A 1 526 ? -6.725 5.899 0.239 1.00 89.06 526 HIS A N 1
ATOM 4122 C CA . HIS A 1 526 ? -5.322 5.482 0.209 1.00 89.06 526 HIS A CA 1
ATOM 4123 C C . HIS A 1 526 ? -4.467 6.243 1.220 1.00 89.06 526 HIS A C 1
ATOM 4125 O O . HIS A 1 526 ? -3.658 5.639 1.915 1.00 89.06 526 HIS A O 1
ATOM 4131 N N . THR A 1 527 ? -4.695 7.549 1.373 1.00 92.50 527 THR A N 1
ATOM 4132 C CA . THR A 1 527 ? -4.068 8.340 2.445 1.00 92.50 527 THR A CA 1
ATOM 4133 C C . THR A 1 527 ? -4.465 7.816 3.821 1.00 92.50 527 THR A C 1
ATOM 4135 O O . THR A 1 527 ? -3.625 7.710 4.712 1.00 92.50 527 THR A O 1
ATOM 4138 N N . LEU A 1 528 ? -5.740 7.450 3.997 1.00 93.06 528 LEU A N 1
ATOM 4139 C CA . LEU A 1 528 ? -6.237 6.957 5.276 1.00 93.06 528 LEU A CA 1
ATOM 4140 C C . LEU A 1 528 ? -5.505 5.695 5.739 1.00 93.06 528 LEU A C 1
ATOM 4142 O O . LEU A 1 528 ? -5.297 5.535 6.932 1.00 93.06 528 LEU A O 1
ATOM 4146 N N . GLN A 1 529 ? -5.061 4.827 4.833 1.00 90.81 529 GLN A N 1
ATOM 4147 C CA . GLN A 1 529 ? -4.330 3.613 5.207 1.00 90.81 529 GLN A CA 1
ATOM 4148 C C . GLN A 1 529 ? -3.038 3.943 5.972 1.00 90.81 529 GLN A C 1
ATOM 4150 O O . GLN A 1 529 ? -2.819 3.408 7.057 1.00 90.81 529 GLN A O 1
ATOM 4155 N N . GLY A 1 530 ? -2.236 4.889 5.483 1.00 93.12 530 GLY A N 1
ATOM 4156 C CA . GLY A 1 530 ? -1.029 5.338 6.177 1.00 93.12 530 GLY A CA 1
ATOM 4157 C C . GLY A 1 530 ? -1.338 6.110 7.461 1.00 93.12 530 GLY A C 1
ATOM 4158 O O . GLY A 1 530 ? -0.683 5.879 8.476 1.00 93.12 530 GLY A O 1
ATOM 4159 N N . LEU A 1 531 ? -2.388 6.944 7.465 1.00 96.00 531 LEU A N 1
ATOM 4160 C CA . LEU A 1 531 ? -2.866 7.615 8.683 1.00 96.00 531 LEU A CA 1
ATOM 4161 C C . LEU A 1 531 ? -3.283 6.609 9.762 1.00 96.00 531 LEU A C 1
ATOM 4163 O O . LEU A 1 531 ? -2.954 6.793 10.924 1.00 96.00 531 LEU A O 1
ATOM 4167 N N . MET A 1 532 ? -3.944 5.514 9.392 1.00 94.19 532 MET A N 1
ATOM 4168 C CA . MET A 1 532 ? -4.341 4.462 10.329 1.00 94.19 532 MET A CA 1
ATOM 4169 C C . MET A 1 532 ? -3.136 3.767 10.967 1.00 94.19 532 MET A C 1
ATOM 4171 O O . MET A 1 532 ? -3.206 3.384 12.136 1.00 94.19 532 MET A O 1
ATOM 4175 N N . LEU A 1 533 ? -2.037 3.598 10.228 1.00 94.06 533 LEU A N 1
ATOM 4176 C CA . LEU A 1 533 ? -0.794 3.054 10.778 1.00 94.06 533 LEU A CA 1
ATOM 4177 C C . LEU A 1 533 ? -0.133 4.046 11.735 1.00 94.06 533 LEU A C 1
ATOM 4179 O O . LEU A 1 533 ? 0.263 3.644 12.824 1.00 94.06 533 LEU A O 1
ATOM 4183 N N . LEU A 1 534 ? -0.081 5.332 11.375 1.00 97.38 534 LEU A N 1
ATOM 4184 C CA . LEU A 1 534 ? 0.423 6.389 12.258 1.00 97.38 534 LEU A CA 1
ATOM 4185 C C . LEU A 1 534 ? -0.415 6.507 13.529 1.00 97.38 534 LEU A C 1
ATOM 4187 O O . LEU A 1 534 ? 0.141 6.513 14.617 1.00 97.38 534 LEU A O 1
ATOM 4191 N N . TYR A 1 535 ? -1.741 6.494 13.410 1.00 97.88 535 TYR A N 1
ATOM 4192 C CA . TYR A 1 535 ? -2.643 6.501 14.554 1.00 97.88 535 TYR A CA 1
ATOM 4193 C C . TYR A 1 535 ? -2.368 5.325 15.496 1.00 97.88 535 TYR A C 1
ATOM 4195 O O . TYR A 1 535 ? -2.415 5.483 16.710 1.00 97.88 535 TYR A O 1
ATOM 4203 N N . GLN A 1 536 ? -2.076 4.132 14.969 1.00 95.75 536 GLN A N 1
ATOM 4204 C CA . GLN A 1 536 ? -1.743 2.954 15.779 1.00 95.75 536 GLN A CA 1
ATOM 4205 C C . GLN A 1 536 ? -0.313 2.995 16.338 1.00 95.75 536 GLN A C 1
ATOM 4207 O O . GLN A 1 536 ? -0.042 2.377 17.367 1.00 95.75 536 GLN A O 1
ATOM 4212 N N . ALA A 1 537 ? 0.624 3.647 15.650 1.00 96.56 537 ALA A N 1
ATOM 4213 C CA . ALA A 1 537 ? 2.052 3.605 15.957 1.00 96.56 537 ALA A CA 1
ATOM 4214 C C . ALA A 1 537 ? 2.555 4.784 16.769 1.00 96.56 537 ALA A C 1
ATOM 4216 O O . ALA A 1 537 ? 3.174 4.578 17.805 1.00 96.56 537 ALA A O 1
ATOM 4217 N N . THR A 1 538 ? 2.268 5.986 16.300 1.00 96.88 538 THR A N 1
ATOM 4218 C CA . THR A 1 538 ? 2.836 7.235 16.792 1.00 96.88 538 THR A CA 1
ATOM 4219 C C . THR A 1 538 ? 1.763 8.336 16.832 1.00 96.88 538 THR A C 1
ATOM 4221 O O . THR A 1 538 ? 1.939 9.397 16.219 1.00 96.88 538 THR A O 1
ATOM 4224 N N . PRO A 1 539 ? 0.614 8.113 17.511 1.00 96.44 539 PRO A N 1
ATOM 4225 C CA . PRO A 1 539 ? -0.481 9.090 17.559 1.00 96.44 539 PRO A CA 1
ATOM 4226 C C . PRO A 1 539 ? -0.037 10.449 18.117 1.00 96.44 539 PRO A C 1
ATOM 4228 O O . PRO A 1 539 ? -0.526 11.491 17.687 1.00 96.44 539 PRO A O 1
ATOM 4231 N N . GLU A 1 540 ? 0.955 10.459 19.010 1.00 96.31 540 GLU A N 1
ATOM 4232 C CA . GLU A 1 540 ? 1.544 11.654 19.615 1.00 96.31 540 GLU A CA 1
ATOM 4233 C C . GLU A 1 540 ? 2.273 12.570 18.616 1.00 96.31 540 GLU A C 1
ATOM 4235 O O . GLU A 1 540 ? 2.706 13.662 18.979 1.00 96.31 540 GLU A O 1
ATOM 4240 N N . LEU A 1 541 ? 2.429 12.145 17.356 1.00 96.19 541 LEU A N 1
ATOM 4241 C CA . LEU A 1 541 ? 2.948 12.976 16.265 1.00 96.19 541 LEU A CA 1
ATOM 4242 C C . LEU A 1 541 ? 1.854 13.775 15.531 1.00 96.19 541 LEU A C 1
ATOM 4244 O O . LEU A 1 541 ? 2.157 14.427 14.532 1.00 96.19 541 LEU A O 1
ATOM 4248 N N . GLY A 1 542 ? 0.611 13.749 16.021 1.00 94.12 542 GLY A N 1
ATOM 4249 C CA . GLY A 1 542 ? -0.498 14.579 15.535 1.00 94.12 542 GLY A CA 1
ATOM 4250 C C . GLY A 1 542 ? -1.585 13.825 14.766 1.00 94.12 542 GLY A C 1
ATOM 4251 O O . GLY A 1 542 ? -2.520 14.451 14.278 1.00 94.12 542 GLY A O 1
ATOM 4252 N N . ILE A 1 543 ? -1.488 12.495 14.649 1.00 97.12 543 ILE A N 1
ATOM 4253 C CA . ILE A 1 543 ? -2.591 11.648 14.163 1.00 97.12 543 ILE A CA 1
ATOM 4254 C C . ILE A 1 543 ? -3.305 11.048 15.379 1.00 97.12 543 ILE A C 1
ATOM 4256 O O . ILE A 1 543 ? -3.214 9.850 15.641 1.00 97.12 543 ILE A O 1
ATOM 4260 N N . ASP A 1 544 ? -3.965 11.896 16.157 1.00 96.56 544 ASP A N 1
ATOM 4261 C CA . ASP A 1 544 ? -4.663 11.527 17.389 1.00 96.56 544 ASP A CA 1
ATOM 4262 C C . ASP A 1 544 ? -6.179 11.331 17.175 1.00 96.56 544 ASP A C 1
ATOM 4264 O O . ASP A 1 544 ? -6.688 11.321 16.048 1.00 96.56 544 ASP A O 1
ATOM 4268 N N . ASP A 1 545 ? -6.912 11.128 18.273 1.00 97.31 545 ASP A N 1
ATOM 4269 C CA . ASP A 1 545 ? -8.365 10.939 18.268 1.00 97.31 545 ASP A CA 1
ATOM 4270 C C . ASP A 1 545 ? -9.120 12.155 17.715 1.00 97.31 545 ASP A C 1
ATOM 4272 O O . ASP A 1 545 ? -10.107 11.981 16.994 1.00 97.31 545 ASP A O 1
ATOM 4276 N N . GLU A 1 546 ? -8.670 13.376 18.019 1.00 96.44 546 GLU A N 1
ATOM 4277 C CA . GLU A 1 546 ? -9.313 14.605 17.545 1.00 96.44 546 GLU A CA 1
ATOM 4278 C C . GLU A 1 546 ? -9.163 14.735 16.029 1.00 96.44 546 GLU A C 1
ATOM 4280 O O . GLU A 1 546 ? -10.146 14.965 15.313 1.00 96.44 546 GLU A O 1
ATOM 4285 N N . PHE A 1 547 ? -7.950 14.505 15.523 1.00 97.25 547 PHE A N 1
ATOM 4286 C CA . PHE A 1 547 ? -7.672 14.518 14.096 1.00 97.25 547 PHE A CA 1
ATOM 4287 C C . PHE A 1 547 ? -8.465 13.437 13.348 1.00 97.25 547 PHE A C 1
ATOM 4289 O O . PHE A 1 547 ? -9.148 13.736 12.362 1.00 97.25 547 PHE A O 1
ATOM 4296 N N . MET A 1 548 ? -8.437 12.186 13.816 1.00 98.06 548 MET A N 1
ATOM 4297 C CA . MET A 1 548 ? -9.165 11.091 13.162 1.00 98.06 548 MET A CA 1
ATOM 4298 C C . MET A 1 548 ? -10.685 11.298 13.211 1.00 98.06 548 MET A C 1
ATOM 4300 O O . MET A 1 548 ? -11.380 10.999 12.235 1.00 98.06 548 MET A O 1
ATOM 4304 N N . THR A 1 549 ? -11.207 11.901 14.283 1.00 97.25 549 THR A N 1
ATOM 4305 C CA . THR A 1 549 ? -12.612 12.335 14.362 1.00 97.25 549 THR A CA 1
ATOM 4306 C C . THR A 1 549 ? -12.919 13.416 13.325 1.00 97.25 549 THR A C 1
ATOM 4308 O O . THR A 1 549 ? -13.962 13.364 12.665 1.00 97.25 549 THR A O 1
ATOM 4311 N N . ALA A 1 550 ? -12.011 14.372 13.111 1.00 96.75 550 ALA A N 1
ATOM 4312 C CA . ALA A 1 550 ? -12.176 15.387 12.075 1.00 96.75 550 ALA A CA 1
ATOM 4313 C C . ALA A 1 550 ? -12.178 14.783 10.660 1.00 96.75 550 ALA A C 1
ATOM 4315 O O . ALA A 1 550 ? -12.974 15.190 9.807 1.00 96.75 550 ALA A O 1
ATOM 4316 N N . VAL A 1 551 ? -11.346 13.772 10.405 1.00 96.31 551 VAL A N 1
ATOM 4317 C CA . VAL A 1 551 ? -11.387 13.001 9.154 1.00 96.31 551 VAL A CA 1
ATOM 4318 C C . VAL A 1 551 ? -12.729 12.272 9.008 1.00 96.31 551 VAL A C 1
ATOM 4320 O O . VAL A 1 551 ? -13.379 12.390 7.967 1.00 96.31 551 VAL A O 1
ATOM 4323 N N . ALA A 1 552 ? -13.201 11.585 10.052 1.00 95.94 552 ALA A N 1
ATOM 4324 C CA . ALA A 1 552 ? -14.487 10.884 10.040 1.00 95.94 552 ALA A CA 1
ATOM 4325 C C . ALA A 1 552 ? -15.669 11.830 9.777 1.00 95.94 552 ALA A C 1
ATOM 4327 O O . ALA A 1 552 ? -16.548 11.525 8.971 1.00 95.94 552 ALA A O 1
ATOM 4328 N N . ASN A 1 553 ? -15.665 13.026 10.369 1.00 95.06 553 ASN A N 1
ATOM 4329 C CA . ASN A 1 553 ? -16.669 14.054 10.095 1.00 95.06 553 ASN A CA 1
ATOM 4330 C C . ASN A 1 553 ? -16.678 14.483 8.620 1.00 95.06 553 ASN A C 1
ATOM 4332 O O . ASN A 1 553 ? -17.755 14.612 8.031 1.00 95.06 553 ASN A O 1
ATOM 4336 N N . ALA A 1 554 ? -15.503 14.670 8.010 1.00 92.56 554 ALA A N 1
ATOM 4337 C CA . ALA A 1 554 ? -15.393 15.057 6.604 1.00 92.56 554 ALA A CA 1
ATOM 4338 C C . ALA A 1 554 ? -15.957 13.972 5.669 1.00 92.56 554 ALA A C 1
ATOM 4340 O O . ALA A 1 554 ? -16.710 14.279 4.739 1.00 92.56 554 ALA A O 1
ATOM 4341 N N . ILE A 1 555 ? -15.652 12.702 5.951 1.00 92.88 555 ILE A N 1
ATOM 4342 C CA . ILE A 1 555 ? -16.162 11.553 5.190 1.00 92.88 555 ILE A CA 1
ATOM 4343 C C . ILE A 1 555 ? -17.671 11.383 5.360 1.00 92.88 555 ILE A C 1
ATOM 4345 O O . ILE A 1 555 ? -18.386 11.229 4.365 1.00 92.88 555 ILE A O 1
ATOM 4349 N N . TYR A 1 556 ? -18.179 11.462 6.591 1.00 92.12 556 TYR A N 1
ATOM 4350 C CA . TYR A 1 556 ? -19.616 11.374 6.851 1.00 92.12 556 TYR A CA 1
ATOM 4351 C C . TYR A 1 556 ? -20.379 12.438 6.068 1.00 92.12 556 TYR A C 1
ATOM 4353 O O . TYR A 1 556 ? -21.384 12.149 5.417 1.00 92.12 556 TYR A O 1
ATOM 4361 N N . ARG A 1 557 ? -19.879 13.677 6.090 1.00 89.50 557 ARG A N 1
ATOM 4362 C CA . ARG A 1 557 ? -20.474 14.782 5.345 1.00 89.50 557 ARG A CA 1
ATOM 4363 C C . ARG A 1 557 ? -20.471 14.502 3.844 1.00 89.50 557 ARG A C 1
ATOM 4365 O O . ARG A 1 557 ? -21.509 14.631 3.205 1.00 89.50 557 ARG A O 1
ATOM 4372 N N . SER A 1 558 ? -19.322 14.105 3.291 1.00 87.00 558 SER A N 1
ATOM 4373 C CA . SER A 1 558 ? -19.186 13.772 1.864 1.00 87.00 558 SER A CA 1
ATOM 4374 C C . SER A 1 558 ? -20.165 12.670 1.429 1.00 87.00 558 SER A C 1
ATOM 4376 O O . SER A 1 558 ? -20.657 12.684 0.299 1.00 87.00 558 SER A O 1
ATOM 4378 N N . SER A 1 559 ? -20.492 11.757 2.347 1.00 87.31 559 SER A N 1
ATOM 4379 C CA . SER A 1 559 ? -21.401 10.635 2.105 1.00 87.31 559 SER A CA 1
ATOM 4380 C C . SER A 1 559 ? -22.884 11.009 2.237 1.00 87.31 559 SER A C 1
ATOM 4382 O O . SER A 1 559 ? -23.711 10.426 1.546 1.00 87.31 559 SER A O 1
ATOM 4384 N N . THR A 1 560 ? -23.237 11.986 3.078 1.00 87.94 560 THR A N 1
ATOM 4385 C CA . THR A 1 560 ? -24.642 12.293 3.432 1.00 87.94 560 THR A CA 1
ATOM 4386 C C . THR A 1 560 ? -25.183 13.588 2.827 1.00 87.94 560 THR A C 1
ATOM 4388 O O . THR A 1 560 ? -26.373 13.670 2.516 1.00 87.94 560 THR A O 1
ATOM 4391 N N . GLU A 1 561 ? -24.343 14.604 2.626 1.00 86.88 561 GLU A N 1
ATOM 4392 C CA . GLU A 1 561 ? -24.787 15.913 2.148 1.00 86.88 561 GLU A CA 1
ATOM 4393 C C . GLU A 1 561 ? -24.726 16.023 0.624 1.00 86.88 561 GLU A C 1
ATOM 4395 O O . GLU A 1 561 ? -23.661 15.954 0.003 1.00 86.88 561 GLU A O 1
ATOM 4400 N N . LYS A 1 562 ? -25.882 16.286 0.006 1.00 83.25 562 LYS A N 1
ATOM 4401 C CA . LYS A 1 562 ? -25.945 16.633 -1.415 1.00 83.25 562 LYS A CA 1
ATOM 4402 C C . LYS A 1 562 ? -25.509 18.081 -1.636 1.00 83.25 562 LYS A C 1
ATOM 4404 O O . LYS A 1 562 ? -25.809 18.977 -0.852 1.00 83.25 562 LYS A O 1
ATOM 4409 N N . VAL A 1 563 ? -24.823 18.308 -2.747 1.00 79.31 563 VAL A N 1
ATOM 4410 C CA . VAL A 1 563 ? -24.366 19.612 -3.220 1.00 79.31 563 VAL A CA 1
ATOM 4411 C C . VAL A 1 563 ? -25.016 19.932 -4.574 1.00 79.31 563 VAL A C 1
ATOM 4413 O O . VAL A 1 563 ? -25.269 19.024 -5.375 1.00 79.31 563 VAL A O 1
ATOM 4416 N N . PRO A 1 564 ? -25.322 21.208 -4.865 1.00 73.06 564 PRO A N 1
ATOM 4417 C CA . PRO A 1 564 ? -25.974 21.587 -6.115 1.00 73.06 564 PRO A CA 1
ATOM 4418 C C . PRO A 1 564 ? -25.042 21.436 -7.336 1.00 73.06 564 PRO A C 1
ATOM 4420 O O . PRO A 1 564 ? -23.961 22.017 -7.388 1.00 73.06 564 PRO A O 1
ATOM 4423 N N . LEU A 1 565 ? -25.498 20.724 -8.372 1.00 66.44 565 LEU A N 1
ATOM 4424 C CA . LEU A 1 565 ? -24.920 20.688 -9.721 1.00 66.44 565 LEU A CA 1
ATOM 4425 C C . LEU A 1 565 ? -25.359 21.925 -10.507 1.00 66.44 565 LEU A C 1
ATOM 4427 O O . LEU A 1 565 ? -26.536 22.085 -10.834 1.00 66.44 565 LEU A O 1
ATOM 4431 N N . GLY A 1 566 ? -24.406 22.784 -10.869 1.00 55.09 566 GLY A N 1
ATOM 4432 C CA . GLY A 1 566 ? -24.662 23.883 -11.802 1.00 55.09 566 GLY A CA 1
ATOM 4433 C C . GLY A 1 566 ? -23.695 25.048 -11.643 1.00 55.09 566 GLY A C 1
ATOM 4434 O O . GLY A 1 566 ? -23.788 25.821 -10.694 1.00 55.09 566 GLY A O 1
ATOM 4435 N N . GLY A 1 567 ? -22.770 25.167 -12.596 1.00 49.25 567 GLY A N 1
ATOM 4436 C CA . GLY A 1 567 ? -21.738 26.195 -12.633 1.00 49.25 567 GLY A CA 1
ATOM 4437 C C . GLY A 1 567 ? -22.203 27.556 -13.141 1.00 49.25 567 GLY A C 1
ATOM 4438 O O . GLY A 1 567 ? -23.225 27.712 -13.808 1.00 49.25 567 GLY A O 1
ATOM 4439 N N . LYS A 1 568 ? -21.348 28.550 -12.906 1.00 44.03 568 LYS A N 1
ATOM 4440 C CA . LYS A 1 568 ? -21.282 29.766 -13.719 1.00 44.03 568 LYS A CA 1
ATOM 4441 C C . LYS A 1 568 ? -20.955 29.376 -15.169 1.00 44.03 568 LYS A C 1
ATOM 4443 O O . LYS A 1 568 ? -19.790 29.296 -15.533 1.00 44.03 568 LYS A O 1
ATOM 4448 N N . GLY A 1 569 ? -21.967 29.090 -15.985 1.00 45.44 569 GLY A N 1
ATOM 4449 C CA . GLY A 1 569 ? -21.782 28.832 -17.415 1.00 45.44 569 GLY A CA 1
ATOM 4450 C C . GLY A 1 569 ? -22.821 27.875 -17.982 1.00 45.44 569 GLY A C 1
ATOM 4451 O O . GLY A 1 569 ? -22.698 26.669 -17.826 1.00 45.44 569 GLY A O 1
ATOM 4452 N N . LYS A 1 570 ? -23.789 28.440 -18.709 1.00 41.09 570 LYS A N 1
ATOM 4453 C CA . LYS A 1 570 ? -24.959 27.803 -19.342 1.00 41.09 570 LYS A CA 1
ATOM 4454 C C . LYS A 1 570 ? -26.081 27.452 -18.365 1.00 41.09 570 LYS A C 1
ATOM 4456 O O . LYS A 1 570 ? -26.000 26.514 -17.585 1.00 41.09 570 LYS A O 1
ATOM 4461 N N . LYS A 1 571 ? -27.156 28.242 -18.472 1.00 40.81 571 LYS A N 1
ATOM 4462 C CA . LYS A 1 571 ? -28.477 28.001 -17.885 1.00 40.81 571 LYS A CA 1
ATOM 4463 C C . LYS A 1 571 ? -28.854 26.531 -18.093 1.00 40.81 571 LYS A C 1
ATOM 4465 O O . LYS A 1 571 ? -29.225 26.150 -19.203 1.00 40.81 571 LYS A O 1
ATOM 4470 N N . ALA A 1 572 ? -28.753 25.720 -17.043 1.00 45.47 572 ALA A N 1
ATOM 4471 C CA . ALA A 1 572 ? -29.456 24.452 -16.995 1.00 45.47 572 ALA A CA 1
ATOM 4472 C C . ALA A 1 572 ? -30.951 24.791 -17.087 1.00 45.47 572 ALA A C 1
ATOM 4474 O O . ALA A 1 572 ? -31.523 25.400 -16.184 1.00 45.47 572 ALA A O 1
ATOM 4475 N N . LYS A 1 573 ? -31.560 24.521 -18.244 1.00 41.53 573 LYS A N 1
ATOM 4476 C CA . LYS A 1 573 ? -33.017 24.503 -18.384 1.00 41.53 573 LYS A CA 1
ATOM 4477 C C . LYS A 1 573 ? -33.488 23.246 -17.647 1.00 41.53 573 LYS A C 1
ATOM 4479 O O . LYS A 1 573 ? -33.389 22.153 -18.188 1.00 41.53 573 LYS A O 1
ATOM 4484 N N . GLY A 1 574 ? -33.888 23.411 -16.392 1.00 48.50 574 GLY A N 1
ATOM 4485 C CA . GLY A 1 574 ? -34.187 22.332 -15.445 1.00 48.50 574 GLY A CA 1
ATOM 4486 C C . GLY A 1 574 ? -33.423 22.589 -14.147 1.00 48.50 574 GLY A C 1
ATOM 4487 O O . GLY A 1 574 ? -32.239 22.901 -14.212 1.00 48.50 574 GLY A O 1
ATOM 4488 N N . GLY A 1 575 ? -34.109 22.566 -13.000 1.00 54.97 575 GLY A N 1
ATOM 4489 C CA . GLY A 1 575 ? -33.613 23.054 -11.703 1.00 54.97 575 GLY A CA 1
ATOM 4490 C C . GLY A 1 575 ? -32.234 22.536 -11.261 1.00 54.97 575 GLY A C 1
ATOM 4491 O O . GLY A 1 575 ? -31.683 21.598 -11.834 1.00 54.97 575 GLY A O 1
ATOM 4492 N N . LYS A 1 576 ? -31.667 23.159 -10.215 1.00 60.34 576 LYS A N 1
ATOM 4493 C CA . LYS A 1 576 ? -30.399 22.734 -9.592 1.00 60.34 576 LYS A CA 1
ATOM 4494 C C . LYS A 1 576 ? -30.502 21.254 -9.204 1.00 60.34 576 LYS A C 1
ATOM 4496 O O . LYS A 1 576 ? -31.176 20.920 -8.237 1.00 60.34 576 LYS A O 1
ATOM 4501 N N . LYS A 1 577 ? -29.864 20.363 -9.963 1.00 69.69 577 LYS A N 1
ATOM 4502 C CA . LYS A 1 577 ? -29.809 18.936 -9.631 1.00 69.69 577 LYS A CA 1
ATOM 4503 C C . LYS A 1 577 ? -28.882 18.786 -8.430 1.00 69.69 577 LYS A C 1
ATOM 4505 O O . LYS A 1 577 ? -27.738 19.197 -8.512 1.00 69.69 577 LYS A O 1
ATOM 4510 N N . GLU A 1 578 ? -29.333 18.235 -7.317 1.00 77.19 578 GLU A N 1
ATOM 4511 C CA . GLU A 1 578 ? -28.457 17.994 -6.166 1.00 77.19 578 GLU A CA 1
ATOM 4512 C C . GLU A 1 578 ? -27.876 16.577 -6.228 1.00 77.19 578 GLU A C 1
ATOM 4514 O O . GLU A 1 578 ? -28.580 15.622 -6.560 1.00 77.19 578 GLU A O 1
ATOM 4519 N N . THR A 1 579 ? -26.586 16.429 -5.931 1.00 77.75 579 THR A N 1
ATOM 4520 C CA . THR A 1 579 ? -25.897 15.128 -5.893 1.00 77.75 579 THR A CA 1
ATOM 4521 C C . THR A 1 579 ? -24.861 15.102 -4.784 1.00 77.75 579 THR A C 1
ATOM 4523 O O . THR A 1 579 ? -24.357 16.141 -4.382 1.00 77.75 579 THR A O 1
ATOM 4526 N N . LEU A 1 580 ? -24.493 13.915 -4.320 1.00 79.88 580 LEU A N 1
ATOM 4527 C CA . LEU A 1 580 ? -23.301 13.739 -3.495 1.00 79.88 580 LEU A CA 1
ATOM 4528 C C . LEU A 1 580 ? -22.044 14.058 -4.331 1.00 79.88 580 LEU A C 1
ATOM 4530 O O . LEU A 1 580 ? -21.980 13.676 -5.502 1.00 79.88 580 LEU A O 1
ATOM 4534 N N . SER A 1 581 ? -21.083 14.779 -3.743 1.00 73.69 581 SER A N 1
ATOM 4535 C CA . SER A 1 581 ? -19.927 15.367 -4.453 1.00 73.69 581 SER A CA 1
ATOM 4536 C C . SER A 1 581 ? -18.941 14.317 -4.988 1.00 73.69 581 SER A C 1
ATOM 4538 O O . SER A 1 581 ? -18.343 14.505 -6.045 1.00 73.69 581 SER A O 1
ATOM 4540 N N . GLY A 1 582 ? -18.744 13.212 -4.257 1.00 76.00 582 GLY A N 1
ATOM 4541 C CA . GLY A 1 582 ? -17.653 12.260 -4.525 1.00 76.00 582 GLY A CA 1
ATOM 4542 C C . GLY A 1 582 ? -16.270 12.763 -4.088 1.00 76.00 582 GLY A C 1
ATOM 4543 O O . GLY A 1 582 ? -15.329 11.974 -3.987 1.00 76.00 582 GLY A O 1
ATOM 4544 N N . HIS A 1 583 ? -16.158 14.054 -3.769 1.00 84.06 583 HIS A N 1
ATOM 4545 C CA . HIS A 1 583 ? -14.978 14.683 -3.194 1.00 84.06 583 HIS A CA 1
ATOM 4546 C C . HIS A 1 583 ? -15.121 14.905 -1.687 1.00 84.06 583 HIS A C 1
ATOM 4548 O O . HIS A 1 583 ? -16.220 15.120 -1.162 1.00 84.06 583 HIS A O 1
ATOM 4554 N N . VAL A 1 584 ? -13.988 14.881 -0.989 1.00 87.81 584 VAL A N 1
ATOM 4555 C CA . VAL A 1 584 ? -13.903 15.172 0.444 1.00 87.81 584 VAL A CA 1
ATOM 4556 C C . VAL A 1 584 ? -13.551 16.650 0.604 1.00 87.81 584 VAL A C 1
ATOM 4558 O O . VAL A 1 584 ? -12.404 17.065 0.447 1.00 87.81 584 VAL A O 1
ATOM 4561 N N . GLU A 1 585 ? -14.569 17.473 0.847 1.00 85.69 585 GLU A N 1
ATOM 4562 C CA . GLU A 1 585 ? -14.454 18.933 0.880 1.00 85.69 585 GLU A CA 1
ATOM 4563 C C . GLU A 1 585 ? -15.288 19.554 2.009 1.00 85.69 585 GLU A C 1
ATOM 4565 O O . GLU A 1 585 ? -16.311 19.007 2.437 1.00 85.69 585 GLU A O 1
ATOM 4570 N N . CYS A 1 586 ? -14.869 20.728 2.491 1.00 86.00 586 CYS A N 1
ATOM 4571 C CA . CYS A 1 586 ? -15.633 21.463 3.494 1.00 86.00 586 CYS A CA 1
ATOM 4572 C C . CYS A 1 586 ? -16.901 22.093 2.869 1.00 86.00 586 CYS A C 1
ATOM 4574 O O . CYS A 1 586 ? -16.940 22.330 1.659 1.00 86.00 586 CYS A O 1
ATOM 4576 N N . PRO A 1 587 ? -17.943 22.428 3.654 1.00 85.38 587 PRO A N 1
ATOM 4577 C CA . PRO A 1 587 ? -19.197 22.964 3.122 1.00 85.38 587 PRO A CA 1
ATOM 4578 C C . PRO A 1 587 ? -19.027 24.256 2.332 1.00 85.38 587 PRO A C 1
ATOM 4580 O O . PRO A 1 587 ? -19.731 24.475 1.348 1.00 85.38 587 PRO A O 1
ATOM 4583 N N . THR A 1 588 ? -18.096 25.120 2.742 1.00 85.69 588 THR A N 1
ATOM 4584 C CA . THR A 1 588 ? -17.802 26.355 2.009 1.00 85.69 588 THR A CA 1
ATOM 4585 C C . THR A 1 588 ? -17.260 26.039 0.616 1.00 85.69 588 THR A C 1
ATOM 4587 O O . THR A 1 588 ? -17.740 26.606 -0.365 1.00 85.69 588 THR A O 1
ATOM 4590 N N . ALA A 1 589 ? -16.327 25.087 0.506 1.00 82.44 589 ALA A N 1
ATOM 4591 C CA . ALA A 1 589 ? -15.804 24.628 -0.779 1.00 82.44 589 ALA A CA 1
ATOM 4592 C C . ALA A 1 589 ? -16.888 23.977 -1.641 1.00 82.44 589 ALA A C 1
ATOM 4594 O O . ALA A 1 589 ? -17.066 24.391 -2.787 1.00 82.44 589 ALA A O 1
ATOM 4595 N N . ALA A 1 590 ? -17.700 23.101 -1.053 1.00 80.69 590 ALA A N 1
ATOM 4596 C CA . ALA A 1 590 ? -18.816 22.450 -1.733 1.00 80.69 590 ALA A CA 1
ATOM 4597 C C . ALA A 1 590 ? -19.842 23.460 -2.291 1.00 80.69 590 ALA A C 1
ATOM 4599 O O . ALA A 1 590 ? -20.356 23.292 -3.393 1.00 80.69 590 ALA A O 1
ATOM 4600 N N . LYS A 1 591 ? -20.120 24.557 -1.572 1.00 79.81 591 LYS A N 1
ATOM 4601 C CA . LYS A 1 591 ? -21.029 25.624 -2.038 1.00 79.81 591 LYS A CA 1
ATOM 4602 C C . LYS A 1 591 ? -20.427 26.473 -3.159 1.00 79.81 591 LYS A C 1
ATOM 4604 O O . LYS A 1 591 ? -21.133 26.861 -4.088 1.00 79.81 591 LYS A O 1
ATOM 4609 N N . VAL A 1 592 ? -19.140 26.805 -3.062 1.00 77.50 592 VAL A N 1
ATOM 4610 C CA . VAL A 1 592 ? -18.459 27.713 -4.003 1.00 77.50 592 VAL A CA 1
ATOM 4611 C C . VAL A 1 592 ? -18.028 26.988 -5.282 1.00 77.50 592 VAL A C 1
ATOM 4613 O O . VAL A 1 592 ? -18.020 27.588 -6.362 1.00 77.50 592 VAL A O 1
ATOM 4616 N N . ARG A 1 593 ? -17.642 25.713 -5.173 1.00 72.75 593 ARG A N 1
ATOM 4617 C CA . ARG A 1 593 ? -17.054 24.907 -6.248 1.00 72.75 593 ARG A CA 1
ATOM 4618 C C . ARG A 1 593 ? -17.396 23.413 -6.071 1.00 72.75 593 ARG A C 1
ATOM 4620 O O . ARG A 1 593 ? -16.486 22.623 -5.846 1.00 72.75 593 ARG A O 1
ATOM 4627 N N . PRO A 1 594 ? -18.654 23.006 -6.297 1.00 58.12 594 PRO A N 1
ATOM 4628 C CA . PRO A 1 594 ? -19.160 21.668 -5.951 1.00 58.12 594 PRO A CA 1
ATOM 4629 C C . PRO A 1 594 ? -18.503 20.458 -6.660 1.00 58.12 594 PRO A C 1
ATOM 4631 O O . PRO A 1 594 ? -18.962 19.345 -6.458 1.00 58.12 594 PRO A O 1
ATOM 4634 N N . PHE A 1 595 ? -17.486 20.643 -7.522 1.00 59.31 595 PHE A N 1
ATOM 4635 C CA . PHE A 1 595 ? -16.920 19.578 -8.381 1.00 59.31 595 PHE A CA 1
ATOM 4636 C C . PHE A 1 595 ? -15.422 19.692 -8.701 1.00 59.31 595 PHE A C 1
ATOM 4638 O O . PHE A 1 595 ? -14.984 19.118 -9.691 1.00 59.31 595 PHE A O 1
ATOM 4645 N N . GLY A 1 596 ? -14.615 20.486 -7.981 1.00 54.12 596 GLY A N 1
ATOM 4646 C CA . GLY A 1 596 ? -13.169 20.512 -8.275 1.00 54.12 596 GLY A CA 1
ATOM 4647 C C . GLY A 1 596 ? -12.833 20.779 -9.762 1.00 54.12 596 GLY A C 1
ATOM 4648 O O . GLY A 1 596 ? -12.150 20.009 -10.412 1.00 54.12 596 GLY A O 1
ATOM 4649 N N . SER A 1 597 ? -13.301 21.897 -10.329 1.00 49.81 597 SER A N 1
ATOM 4650 C CA . SER A 1 597 ? -13.216 22.232 -11.770 1.00 49.81 597 SER A CA 1
ATOM 4651 C C . SER A 1 597 ? -14.238 21.467 -12.625 1.00 49.81 597 SER A C 1
ATOM 4653 O O . SER A 1 597 ? -14.031 20.346 -13.066 1.00 49.81 597 SER A O 1
ATOM 4655 N N . LEU A 1 598 ? -15.344 22.147 -12.927 1.00 46.28 598 LEU A N 1
ATOM 4656 C CA . LEU A 1 598 ? -16.410 21.687 -13.826 1.00 46.28 598 LEU A CA 1
ATOM 4657 C C . LEU A 1 598 ? -15.975 21.519 -15.293 1.00 46.28 598 LEU A C 1
ATOM 4659 O O . LEU A 1 598 ? -16.802 21.172 -16.131 1.00 46.28 598 LEU A O 1
ATOM 4663 N N . ASN A 1 599 ? -14.721 21.826 -15.630 1.00 44.09 599 ASN A N 1
ATOM 4664 C CA . ASN A 1 599 ? -14.345 22.014 -17.024 1.00 44.09 599 ASN A CA 1
ATOM 4665 C C . ASN A 1 599 ? -13.896 20.724 -17.721 1.00 44.09 599 ASN A C 1
ATOM 4667 O O . ASN A 1 599 ? -14.131 20.642 -18.918 1.00 44.09 599 ASN A O 1
ATOM 4671 N N . ASP A 1 600 ? -13.359 19.713 -17.018 1.00 42.09 600 ASP A N 1
ATOM 4672 C CA . ASP A 1 600 ? -12.800 18.507 -17.670 1.00 42.09 600 ASP A CA 1
ATOM 4673 C C . ASP A 1 600 ? -12.810 17.209 -16.809 1.00 42.09 600 ASP A C 1
ATOM 4675 O O . ASP A 1 600 ? -12.170 16.223 -17.171 1.00 42.09 600 ASP A O 1
ATOM 4679 N N . GLY A 1 601 ? -13.487 17.175 -15.652 1.00 42.66 601 GLY A N 1
ATOM 4680 C CA . GLY A 1 601 ? -13.334 16.096 -14.658 1.00 42.66 601 GLY A CA 1
ATOM 4681 C C . GLY A 1 601 ? -14.313 14.920 -14.788 1.00 42.66 601 GLY A C 1
ATOM 4682 O O . GLY A 1 601 ? -15.504 15.111 -15.027 1.00 42.66 601 GLY A O 1
ATOM 4683 N N . HIS A 1 602 ? -13.818 13.699 -14.568 1.00 47.34 602 HIS A N 1
ATOM 4684 C CA . HIS A 1 602 ? -14.638 12.516 -14.295 1.00 47.34 602 HIS A CA 1
ATOM 4685 C C . HIS A 1 602 ? -15.605 12.792 -13.128 1.00 47.34 602 HIS A C 1
ATOM 4687 O O . HIS A 1 602 ? -15.186 13.302 -12.094 1.00 47.34 602 HIS A O 1
ATOM 4693 N N . THR A 1 603 ? -16.887 12.440 -13.262 1.00 51.03 603 THR A N 1
ATOM 4694 C CA . THR A 1 603 ? -17.806 12.389 -12.115 1.00 51.03 603 THR A CA 1
ATOM 4695 C C . THR A 1 603 ? -17.380 11.245 -11.203 1.00 51.03 603 THR A C 1
ATOM 4697 O O . THR A 1 603 ? -17.532 10.079 -11.574 1.00 51.03 603 THR A O 1
ATOM 4700 N N . TYR A 1 604 ? -16.832 11.570 -10.035 1.00 57.91 604 TYR A N 1
ATOM 4701 C CA . TYR A 1 604 ? -16.522 10.579 -9.012 1.00 57.91 604 TYR A CA 1
ATOM 4702 C C . TYR A 1 604 ? -17.809 10.168 -8.301 1.00 57.91 604 TYR A C 1
ATOM 4704 O O . TYR A 1 604 ? -18.657 11.000 -7.982 1.00 57.91 604 TYR A O 1
ATOM 4712 N N . SER A 1 605 ? -17.974 8.864 -8.091 1.00 59.75 605 SER A N 1
ATOM 4713 C CA . SER A 1 605 ? -19.038 8.376 -7.217 1.00 59.75 605 SER A CA 1
ATOM 4714 C C . SER A 1 605 ? -18.677 8.699 -5.763 1.00 59.75 605 SER A C 1
ATOM 4716 O O . SER A 1 605 ? -17.488 8.819 -5.455 1.00 59.75 605 SER A O 1
ATOM 4718 N N . PRO A 1 606 ? -19.668 8.842 -4.868 1.00 61.75 606 PRO A N 1
ATOM 4719 C CA . PRO A 1 606 ? -19.429 8.946 -3.433 1.00 61.75 606 PRO A CA 1
ATOM 4720 C C . PRO A 1 606 ? -18.476 7.862 -2.951 1.00 61.75 606 PRO A C 1
ATOM 4722 O O . PRO A 1 606 ? -18.465 6.753 -3.493 1.00 61.75 606 PRO A O 1
ATOM 4725 N N . ALA A 1 607 ? -17.703 8.190 -1.920 1.00 60.34 607 ALA A N 1
ATOM 4726 C CA . ALA A 1 607 ? -17.016 7.193 -1.126 1.00 60.34 607 ALA A CA 1
ATOM 4727 C C . ALA A 1 607 ? -18.041 6.146 -0.668 1.00 60.34 607 ALA A C 1
ATOM 4729 O O . ALA A 1 607 ? -18.931 6.455 0.118 1.00 60.34 607 ALA A O 1
ATOM 4730 N N . ARG A 1 608 ? -17.951 4.935 -1.212 1.00 68.75 608 ARG A N 1
ATOM 4731 C CA . ARG A 1 608 ? -18.735 3.795 -0.752 1.00 68.75 608 ARG A CA 1
ATOM 4732 C C . ARG A 1 608 ? -17.788 2.850 -0.054 1.00 68.75 608 ARG A C 1
ATOM 4734 O O . ARG A 1 608 ? -16.767 2.489 -0.636 1.00 68.75 608 ARG A O 1
ATOM 4741 N N . GLU A 1 609 ? -18.130 2.522 1.183 1.00 72.44 609 GLU A N 1
ATOM 4742 C CA . GLU A 1 609 ? -17.681 1.354 1.945 1.00 72.44 609 GLU A CA 1
ATOM 4743 C C . GLU A 1 609 ? -16.197 1.343 2.377 1.00 72.44 609 GLU A C 1
ATOM 4745 O O . GLU A 1 609 ? -15.823 0.747 3.384 1.00 72.44 609 GLU A O 1
ATOM 4750 N N . ARG A 1 610 ? -15.341 2.124 1.713 1.00 80.81 610 ARG A N 1
ATOM 4751 C CA . ARG A 1 610 ? -13.892 2.221 1.956 1.00 80.81 610 ARG A CA 1
ATOM 4752 C C . ARG A 1 610 ? -13.501 2.835 3.296 1.00 80.81 610 ARG A C 1
ATOM 4754 O O . ARG A 1 610 ? -12.324 2.798 3.645 1.00 80.81 610 ARG A O 1
ATOM 4761 N N . PHE A 1 611 ? -14.447 3.440 4.011 1.00 93.31 611 PHE A N 1
ATOM 4762 C CA . PHE A 1 611 ? -14.174 4.173 5.249 1.00 93.31 611 PHE A CA 1
ATOM 4763 C C . PHE A 1 611 ? -14.821 3.550 6.493 1.00 93.31 611 PHE A C 1
ATOM 4765 O O . PHE A 1 611 ? -14.953 4.234 7.500 1.00 93.31 611 PHE A O 1
ATOM 4772 N N . TYR A 1 612 ? -15.251 2.284 6.444 1.00 94.94 612 TYR A N 1
ATOM 4773 C CA . TYR A 1 612 ? -15.947 1.616 7.563 1.00 94.94 612 TYR A CA 1
ATOM 4774 C C . TYR A 1 612 ? -15.151 1.628 8.871 1.00 94.94 612 TYR A C 1
ATOM 4776 O O . TYR A 1 612 ? -15.731 1.772 9.940 1.00 94.94 612 TYR A O 1
ATOM 4784 N N . MET A 1 613 ? -13.818 1.606 8.803 1.00 93.94 613 MET A N 1
ATOM 4785 C CA . MET A 1 613 ? -12.972 1.743 9.993 1.00 93.94 613 MET A CA 1
ATOM 4786 C C . MET A 1 613 ? -13.189 3.066 10.751 1.00 93.94 613 MET A C 1
ATOM 4788 O O . MET A 1 613 ? -12.919 3.127 11.948 1.00 93.94 613 MET A O 1
ATOM 4792 N N . LEU A 1 614 ? -13.682 4.121 10.087 1.00 97.38 614 LEU A N 1
ATOM 4793 C CA . LEU A 1 614 ? -13.972 5.411 10.722 1.00 97.38 614 LEU A CA 1
ATOM 4794 C C . LEU A 1 614 ? -15.243 5.401 11.578 1.00 97.38 614 LEU A C 1
ATOM 4796 O O . LEU A 1 614 ? -15.432 6.337 12.353 1.00 97.38 614 LEU A O 1
ATOM 4800 N N . GLU A 1 615 ? -16.048 4.334 11.520 1.00 97.81 615 GLU A N 1
ATOM 4801 C CA . GLU A 1 615 ? -17.111 4.062 12.502 1.00 97.81 615 GLU A CA 1
ATOM 4802 C C . GLU A 1 615 ? -16.560 4.084 13.933 1.00 97.81 615 GLU A C 1
ATOM 4804 O O . GLU A 1 615 ? -17.252 4.435 14.881 1.00 97.81 615 GLU A O 1
ATOM 4809 N N . ALA A 1 616 ? -15.268 3.779 14.096 1.00 97.62 616 ALA A N 1
ATOM 4810 C CA . ALA A 1 616 ? -14.607 3.857 15.382 1.00 97.62 616 ALA A CA 1
ATOM 4811 C C . ALA A 1 616 ? -14.468 5.271 15.943 1.00 97.62 616 ALA A C 1
ATOM 4813 O O . ALA A 1 616 ? -14.291 5.386 17.147 1.00 97.62 616 ALA A O 1
ATOM 4814 N N . PHE A 1 617 ? -14.525 6.319 15.119 1.00 97.88 617 PHE A N 1
ATOM 4815 C CA . PHE A 1 617 ? -14.344 7.723 15.521 1.00 97.88 617 PHE A CA 1
ATOM 4816 C C . PHE A 1 617 ? -15.633 8.539 15.415 1.00 97.88 617 PHE A C 1
ATOM 4818 O O . PHE A 1 617 ? -15.757 9.600 16.026 1.00 97.88 617 PHE A O 1
ATOM 4825 N N . ARG A 1 618 ? -16.598 8.054 14.633 1.00 96.00 618 ARG A N 1
ATOM 4826 C CA . ARG A 1 618 ? -17.904 8.672 14.460 1.00 96.00 618 ARG A CA 1
ATOM 4827 C C . ARG A 1 618 ? -18.938 7.601 14.150 1.00 96.00 618 ARG A C 1
ATOM 4829 O O . ARG A 1 618 ? -18.853 6.969 13.103 1.00 96.00 618 ARG A O 1
ATOM 4836 N N . ASP A 1 619 ? -19.952 7.502 14.997 1.00 96.44 619 ASP A N 1
ATOM 4837 C CA . ASP A 1 619 ? -21.060 6.578 14.769 1.00 96.44 619 ASP A CA 1
ATOM 4838 C C . ASP A 1 619 ? -21.863 6.947 13.505 1.00 96.44 619 ASP A C 1
ATOM 4840 O O . ASP A 1 619 ? -22.041 8.128 13.159 1.00 96.44 619 ASP A O 1
ATOM 4844 N N . GLY A 1 620 ? -22.354 5.922 12.808 1.00 95.31 620 GLY A N 1
ATOM 4845 C CA . GLY A 1 620 ? -23.179 6.036 11.606 1.00 95.31 620 GLY A CA 1
ATOM 4846 C C . GLY A 1 620 ? -22.400 6.272 10.307 1.00 95.31 620 GLY A C 1
ATOM 4847 O O . GLY A 1 620 ? -23.002 6.645 9.298 1.00 95.31 620 GLY A O 1
ATOM 4848 N N . ILE A 1 621 ? -21.079 6.083 10.295 1.00 95.44 621 ILE A N 1
ATOM 4849 C CA . ILE A 1 621 ? -20.239 6.135 9.086 1.00 95.44 621 ILE A CA 1
ATOM 4850 C C . ILE A 1 621 ? -20.597 5.013 8.108 1.00 95.44 621 ILE A C 1
ATOM 4852 O O . ILE A 1 621 ? -20.659 5.258 6.898 1.00 95.44 621 ILE A O 1
ATOM 4856 N N . ILE A 1 622 ? -20.822 3.801 8.614 1.00 95.06 622 ILE A N 1
ATOM 4857 C CA . ILE A 1 622 ? -21.226 2.633 7.818 1.00 95.06 622 ILE A CA 1
ATOM 4858 C C . ILE A 1 622 ? -22.548 2.932 7.103 1.00 95.06 622 ILE A C 1
ATOM 4860 O O . ILE A 1 622 ? -22.650 2.852 5.876 1.00 95.06 622 ILE A O 1
ATOM 4864 N N . ASP A 1 623 ? -23.536 3.401 7.863 1.00 93.25 623 ASP A N 1
ATOM 4865 C CA . ASP A 1 623 ? -24.846 3.784 7.340 1.00 93.25 623 ASP A CA 1
ATOM 4866 C C . ASP A 1 623 ? -24.768 4.939 6.341 1.00 93.25 623 ASP A C 1
ATOM 4868 O O . ASP A 1 623 ? -25.402 4.889 5.283 1.00 93.25 623 ASP A O 1
ATOM 4872 N N . ALA A 1 624 ? -23.953 5.953 6.636 1.00 92.06 624 ALA A N 1
ATOM 4873 C CA . ALA A 1 624 ? -23.731 7.090 5.754 1.00 92.06 624 ALA A CA 1
ATOM 4874 C C . ALA A 1 624 ? -23.183 6.666 4.385 1.00 92.06 624 ALA A C 1
ATOM 4876 O O . ALA A 1 624 ? -23.631 7.181 3.361 1.00 92.06 624 ALA A O 1
ATOM 4877 N N . GLN A 1 625 ? -22.249 5.716 4.335 1.00 90.88 625 GLN A N 1
ATOM 4878 C CA . GLN A 1 625 ? -21.687 5.236 3.068 1.00 90.88 625 GLN A CA 1
ATOM 4879 C C . GLN A 1 625 ? -22.653 4.355 2.268 1.00 90.88 625 GLN A C 1
ATOM 4881 O O . GLN A 1 625 ? -22.565 4.305 1.039 1.00 90.88 625 GLN A O 1
ATOM 4886 N N . CYS A 1 626 ? -23.627 3.742 2.939 1.00 90.62 626 CYS A N 1
ATOM 4887 C CA . CYS A 1 626 ? -24.703 2.978 2.316 1.00 90.62 626 CYS A CA 1
ATOM 4888 C C . CYS A 1 626 ? -25.940 3.814 1.948 1.00 90.62 626 CYS A C 1
ATOM 4890 O O . CYS A 1 626 ? -26.888 3.264 1.396 1.00 90.62 626 CYS A O 1
ATOM 4892 N N . ILE A 1 627 ? -25.969 5.130 2.197 1.00 89.38 627 ILE A N 1
ATOM 4893 C CA . ILE A 1 627 ? -27.197 5.952 2.092 1.00 89.38 627 ILE A CA 1
ATOM 4894 C C . ILE A 1 627 ? -27.841 5.972 0.693 1.00 89.38 627 ILE A C 1
ATOM 4896 O O . ILE A 1 627 ? -29.010 6.315 0.532 1.00 89.38 627 ILE A O 1
ATOM 4900 N N . THR A 1 628 ? -27.073 5.630 -0.344 1.00 86.50 628 THR A N 1
ATOM 4901 C CA . THR A 1 628 ? -27.562 5.565 -1.734 1.00 86.50 628 THR A CA 1
ATOM 4902 C C . THR A 1 628 ? -28.066 4.185 -2.152 1.00 86.50 628 THR A C 1
ATOM 4904 O O . THR A 1 628 ? -28.527 4.034 -3.283 1.00 86.50 628 THR A O 1
ATOM 4907 N N . LEU A 1 629 ? -27.947 3.190 -1.275 1.00 89.38 629 LEU A N 1
ATOM 4908 C CA . LEU A 1 629 ? -28.369 1.814 -1.495 1.00 89.38 629 LEU A CA 1
ATOM 4909 C C . LEU A 1 629 ? -29.756 1.600 -0.882 1.00 89.38 629 LEU A C 1
ATOM 4911 O O . LEU A 1 629 ? -30.086 2.171 0.157 1.00 89.38 629 LEU A O 1
ATOM 4915 N N . ASN A 1 630 ? -30.579 0.768 -1.519 1.00 92.06 630 ASN A N 1
ATOM 4916 C CA . ASN A 1 630 ? -31.807 0.290 -0.882 1.00 92.06 630 ASN A CA 1
ATOM 4917 C C . ASN A 1 630 ? -31.490 -0.768 0.199 1.00 92.06 630 ASN A C 1
ATOM 4919 O O . ASN A 1 630 ? -30.348 -1.204 0.323 1.00 92.06 630 ASN A O 1
ATOM 4923 N N . ALA A 1 631 ? -32.496 -1.200 0.967 1.00 93.62 631 ALA A N 1
ATOM 4924 C CA . ALA A 1 631 ? -32.301 -2.146 2.071 1.00 93.62 631 ALA A CA 1
ATOM 4925 C C . ALA A 1 631 ? -31.611 -3.453 1.635 1.00 93.62 631 ALA A C 1
ATOM 4927 O O . ALA A 1 631 ? -30.631 -3.854 2.253 1.00 93.62 631 ALA A O 1
ATOM 4928 N N . GLN A 1 632 ? -32.055 -4.056 0.528 1.00 94.56 632 GLN A N 1
ATOM 4929 C CA . GLN A 1 632 ? -31.480 -5.298 0.005 1.00 94.56 632 GLN A CA 1
ATOM 4930 C C . GLN A 1 632 ? -30.030 -5.111 -0.466 1.00 94.56 632 GLN A C 1
ATOM 4932 O O . GLN A 1 632 ? -29.175 -5.952 -0.216 1.00 94.56 632 GLN A O 1
ATOM 4937 N N . GLN A 1 633 ? -29.735 -3.999 -1.145 1.00 92.81 633 GLN A N 1
ATOM 4938 C CA . GLN A 1 633 ? -28.381 -3.667 -1.595 1.00 92.81 633 GLN A CA 1
ATOM 4939 C C . GLN A 1 633 ? -27.447 -3.386 -0.417 1.00 92.81 633 GLN A C 1
ATOM 4941 O O . GLN A 1 633 ? -26.300 -3.816 -0.444 1.00 92.81 633 GLN A O 1
ATOM 4946 N N . LYS A 1 634 ? -27.938 -2.682 0.608 1.00 91.88 634 LYS A N 1
ATOM 4947 C CA . LYS A 1 634 ? -27.201 -2.405 1.843 1.00 91.88 634 LYS A CA 1
ATOM 4948 C C . LYS A 1 634 ? -26.887 -3.697 2.592 1.00 91.88 634 LYS A C 1
ATOM 4950 O O . LYS A 1 634 ? -25.758 -3.886 3.026 1.00 91.88 634 LYS A O 1
ATOM 4955 N N . GLU A 1 635 ? -27.870 -4.582 2.730 1.00 93.81 635 GLU A N 1
ATOM 4956 C CA . GLU A 1 635 ? -27.677 -5.891 3.352 1.00 93.81 635 GLU A CA 1
ATOM 4957 C C . GLU A 1 635 ? -26.663 -6.730 2.569 1.00 93.81 635 GLU A C 1
ATOM 4959 O O . GLU A 1 635 ? -25.733 -7.258 3.168 1.00 93.81 635 GLU A O 1
ATOM 4964 N N . ALA A 1 636 ? -26.771 -6.780 1.239 1.00 93.12 636 ALA A N 1
ATOM 4965 C CA . ALA A 1 636 ? -25.828 -7.508 0.394 1.00 93.12 636 ALA A CA 1
ATOM 4966 C C . ALA A 1 636 ? -24.393 -6.961 0.496 1.00 93.12 636 ALA A C 1
ATOM 4968 O O . ALA A 1 636 ? -23.468 -7.750 0.663 1.00 93.12 636 ALA A O 1
ATOM 4969 N N . ALA A 1 637 ? -24.213 -5.636 0.439 1.00 91.69 637 ALA A N 1
ATOM 4970 C CA . ALA A 1 637 ? -22.904 -4.998 0.593 1.00 91.69 637 ALA A CA 1
ATOM 4971 C C . ALA A 1 637 ? -22.310 -5.292 1.979 1.00 91.69 637 ALA A C 1
ATOM 4973 O O . ALA A 1 637 ? -21.218 -5.834 2.092 1.00 91.69 637 ALA A O 1
ATOM 4974 N N . ASN A 1 638 ? -23.074 -5.056 3.050 1.00 94.69 638 ASN A N 1
ATOM 4975 C CA . ASN A 1 638 ? -22.587 -5.259 4.416 1.00 94.69 638 ASN A CA 1
ATOM 4976 C C . ASN A 1 638 ? -22.373 -6.728 4.804 1.00 94.69 638 ASN A C 1
ATOM 4978 O O . ASN A 1 638 ? -21.670 -6.994 5.778 1.00 94.69 638 ASN A O 1
ATOM 4982 N N . SER A 1 639 ? -22.995 -7.665 4.088 1.00 95.50 639 SER A N 1
ATOM 4983 C CA . SER A 1 639 ? -22.776 -9.102 4.277 1.00 95.50 639 SER A CA 1
ATOM 4984 C C . SER A 1 639 ? -21.521 -9.595 3.567 1.00 95.50 639 SER A C 1
ATOM 4986 O O . SER A 1 639 ? -21.039 -10.689 3.866 1.00 95.50 639 SER A O 1
ATOM 4988 N N . ASP A 1 640 ? -20.973 -8.832 2.623 1.00 94.69 640 ASP A N 1
ATOM 4989 C CA . ASP A 1 640 ? -19.776 -9.267 1.926 1.00 94.69 640 ASP A CA 1
ATOM 4990 C C . ASP A 1 640 ? -18.562 -9.340 2.871 1.00 94.69 640 ASP A C 1
ATOM 4992 O O . ASP A 1 640 ? -18.543 -8.810 3.987 1.00 94.69 640 ASP A O 1
ATOM 4996 N N . TYR A 1 641 ? -17.543 -10.067 2.428 1.00 95.19 641 TYR A N 1
ATOM 4997 C CA . TYR A 1 641 ? -16.323 -10.276 3.195 1.00 95.19 641 TYR A CA 1
ATOM 4998 C C . TYR A 1 641 ? -15.598 -8.977 3.570 1.00 95.19 641 TYR A C 1
ATOM 5000 O O . TYR A 1 641 ? -15.231 -8.802 4.734 1.00 95.19 641 TYR A O 1
ATOM 5008 N N . ASP A 1 642 ? -15.370 -8.086 2.599 1.00 93.31 642 ASP A N 1
ATOM 5009 C CA . ASP A 1 642 ? -14.541 -6.894 2.802 1.00 93.31 642 ASP A CA 1
ATOM 5010 C C . ASP A 1 642 ? -15.208 -5.967 3.836 1.00 93.31 642 ASP A C 1
ATOM 5012 O O . ASP A 1 642 ? -14.536 -5.380 4.686 1.00 93.31 642 ASP A O 1
ATOM 5016 N N . HIS A 1 643 ? -16.541 -5.900 3.832 1.00 94.12 643 HIS A N 1
ATOM 5017 C CA . HIS A 1 643 ? -17.323 -5.076 4.747 1.00 94.12 643 HIS A CA 1
ATOM 5018 C C . HIS A 1 643 ? -17.448 -5.686 6.133 1.00 94.12 643 HIS A C 1
ATOM 5020 O O . HIS A 1 643 ? -17.270 -4.971 7.120 1.00 94.12 643 HIS A O 1
ATOM 5026 N N . ARG A 1 644 ? -17.711 -6.995 6.241 1.00 97.00 644 ARG A N 1
ATOM 5027 C CA . ARG A 1 644 ? -17.702 -7.682 7.543 1.00 97.00 644 ARG A CA 1
ATOM 5028 C C . ARG A 1 644 ? -16.347 -7.522 8.225 1.00 97.00 644 ARG A C 1
ATOM 5030 O O . ARG A 1 644 ? -16.296 -7.182 9.409 1.00 97.00 644 ARG A O 1
ATOM 5037 N N . LEU A 1 645 ? -15.258 -7.680 7.472 1.00 97.25 645 LEU A N 1
ATOM 5038 C CA . LEU A 1 645 ? -13.907 -7.462 7.974 1.00 97.25 645 LEU A CA 1
ATOM 5039 C C . LEU A 1 645 ? -13.678 -6.010 8.409 1.00 97.25 645 LEU A C 1
ATOM 5041 O O . LEU A 1 645 ? -13.201 -5.778 9.519 1.00 97.25 645 LEU A O 1
ATOM 5045 N N . ALA A 1 646 ? -14.043 -5.029 7.581 1.00 95.94 646 ALA A N 1
ATOM 5046 C CA . ALA A 1 646 ? -13.855 -3.621 7.918 1.00 95.94 646 ALA A CA 1
ATOM 5047 C C . ALA A 1 646 ? -14.696 -3.184 9.134 1.00 95.94 646 ALA A C 1
ATOM 5049 O O . ALA A 1 646 ? -14.214 -2.408 9.963 1.00 95.94 646 ALA A O 1
ATOM 5050 N N . THR A 1 647 ? -15.916 -3.711 9.285 1.00 97.31 647 THR A N 1
ATOM 5051 C CA . THR A 1 647 ? -16.761 -3.495 10.470 1.00 97.31 647 THR A CA 1
ATOM 5052 C C . THR A 1 647 ? -16.134 -4.118 11.713 1.00 97.31 647 THR A C 1
ATOM 5054 O O . THR A 1 647 ? -16.041 -3.452 12.744 1.00 97.31 647 THR A O 1
ATOM 5057 N N . LEU A 1 648 ? -15.624 -5.351 11.632 1.00 97.62 648 LEU A N 1
ATOM 5058 C CA . LEU A 1 648 ? -14.922 -5.977 12.755 1.00 97.62 648 LEU A CA 1
ATOM 5059 C C . LEU A 1 648 ? -13.643 -5.207 13.129 1.00 97.62 648 LEU A C 1
ATOM 5061 O O . LEU A 1 648 ? -13.364 -4.983 14.306 1.00 97.62 648 LEU A O 1
ATOM 5065 N N . PHE A 1 649 ? -12.914 -4.705 12.136 1.00 97.44 649 PHE A N 1
ATOM 5066 C CA . PHE A 1 649 ? -11.756 -3.848 12.368 1.00 97.44 649 PHE A CA 1
ATOM 5067 C C . PHE A 1 649 ? -12.132 -2.504 13.001 1.00 97.44 649 PHE A C 1
ATOM 5069 O O . PHE A 1 649 ? -11.368 -1.964 13.801 1.00 97.44 649 PHE A O 1
ATOM 5076 N N . SER A 1 650 ? -13.327 -1.972 12.727 1.00 97.56 650 SER A N 1
ATOM 5077 C CA . SER A 1 650 ? -13.830 -0.797 13.443 1.00 97.56 650 SER A CA 1
ATOM 5078 C C . SER A 1 650 ? -14.035 -1.078 14.940 1.00 97.56 650 SER A C 1
ATOM 5080 O O . SER A 1 650 ? -13.682 -0.230 15.758 1.00 97.56 650 SER A O 1
ATOM 5082 N N . HIS A 1 651 ? -14.486 -2.281 15.326 1.00 97.75 651 HIS A N 1
ATOM 5083 C CA . HIS A 1 651 ? -14.564 -2.690 16.738 1.00 97.75 651 HIS A CA 1
ATOM 5084 C C . HIS A 1 651 ? -13.187 -2.740 17.394 1.00 97.75 651 HIS A C 1
ATOM 5086 O O . HIS A 1 651 ? -13.013 -2.200 18.487 1.00 97.75 651 HIS A O 1
ATOM 5092 N N . TYR A 1 652 ? -12.192 -3.306 16.703 1.00 97.75 652 TYR A N 1
ATOM 5093 C CA . TYR A 1 652 ? -10.801 -3.257 17.154 1.00 97.75 652 TYR A CA 1
ATOM 5094 C C . TYR A 1 652 ? -10.343 -1.816 17.406 1.00 97.75 652 TYR A C 1
ATOM 5096 O O . TYR A 1 652 ? -9.809 -1.507 18.468 1.00 97.75 652 TYR A O 1
ATOM 5104 N N . MET A 1 653 ? -10.607 -0.910 16.466 1.00 97.62 653 MET A N 1
ATOM 5105 C CA . MET A 1 653 ? -10.237 0.496 16.605 1.00 97.62 653 MET A CA 1
ATOM 5106 C C . MET A 1 653 ? -10.985 1.188 17.756 1.00 97.62 653 MET A C 1
ATOM 5108 O O . MET A 1 653 ? -10.363 1.946 18.498 1.00 97.62 653 MET A O 1
ATOM 5112 N N . LYS A 1 654 ? -12.279 0.899 17.972 1.00 96.75 654 LYS A N 1
ATOM 5113 C CA . LYS A 1 654 ? -13.044 1.390 19.139 1.00 96.75 654 LYS A CA 1
ATOM 5114 C C . LYS A 1 654 ? -12.414 0.924 20.455 1.00 96.75 654 LYS A C 1
ATOM 5116 O O . LYS A 1 654 ? -12.353 1.704 21.404 1.00 96.75 654 LYS A O 1
ATOM 5121 N N . ALA A 1 655 ? -11.948 -0.322 20.520 1.00 96.81 655 ALA A N 1
ATOM 5122 C CA . ALA A 1 655 ? -11.272 -0.864 21.696 1.00 96.81 655 ALA A CA 1
ATOM 5123 C C . ALA A 1 655 ? -9.879 -0.239 21.891 1.00 96.81 655 ALA A C 1
ATOM 5125 O O . ALA A 1 655 ? -9.571 0.220 22.987 1.00 96.81 655 ALA A O 1
ATOM 5126 N N . LEU A 1 656 ? -9.088 -0.109 20.820 1.00 96.44 656 LEU A N 1
ATOM 5127 C CA . LEU A 1 656 ? -7.766 0.525 20.846 1.00 96.44 656 LEU A CA 1
ATOM 5128 C C . LEU A 1 656 ? -7.827 1.979 21.338 1.00 96.44 656 LEU A C 1
ATOM 5130 O O . LEU A 1 656 ? -6.940 2.426 22.055 1.00 96.44 656 LEU A O 1
ATOM 5134 N N . ARG A 1 657 ? -8.876 2.729 20.978 1.00 95.75 657 ARG A N 1
ATOM 5135 C CA . ARG A 1 657 ? -9.103 4.096 21.483 1.00 95.75 657 ARG A CA 1
ATOM 5136 C C . ARG A 1 657 ? -9.216 4.152 23.008 1.00 95.75 657 ARG A C 1
ATOM 5138 O O . ARG A 1 657 ? -8.785 5.127 23.614 1.00 95.75 657 ARG A O 1
ATOM 5145 N N . LYS A 1 658 ? -9.803 3.119 23.617 1.00 95.50 658 LYS A N 1
ATOM 5146 C CA . LYS A 1 658 ? -9.983 3.010 25.073 1.00 95.50 658 LYS A CA 1
ATOM 5147 C C . LYS A 1 658 ? -8.726 2.486 25.763 1.00 95.50 658 LYS A C 1
ATOM 5149 O O . LYS A 1 658 ? -8.401 2.948 26.850 1.00 95.50 658 LYS A O 1
ATOM 5154 N N . ASP A 1 659 ? -8.026 1.550 25.126 1.00 95.62 659 ASP A N 1
ATOM 5155 C CA . ASP A 1 659 ? -6.780 0.964 25.615 1.00 95.62 659 ASP A CA 1
ATOM 5156 C C . ASP A 1 659 ? -5.709 0.961 24.517 1.00 95.62 659 ASP A C 1
ATOM 5158 O O . ASP A 1 659 ? -5.694 0.123 23.614 1.00 95.62 659 ASP A O 1
ATOM 5162 N N . ARG A 1 660 ? -4.756 1.890 24.634 1.00 93.75 660 ARG A N 1
ATOM 5163 C CA . ARG A 1 660 ? -3.638 2.041 23.693 1.00 93.75 660 ARG A CA 1
ATOM 5164 C C . ARG A 1 660 ? -2.623 0.893 23.751 1.00 93.75 660 ARG A C 1
ATOM 5166 O O . ARG A 1 660 ? -1.779 0.814 22.859 1.00 93.75 660 ARG A O 1
ATOM 5173 N N . SER A 1 661 ? -2.689 0.027 24.766 1.00 93.19 661 SER A N 1
ATOM 5174 C CA . SER A 1 661 ? -1.846 -1.169 24.904 1.00 93.19 661 SER A CA 1
ATOM 5175 C C . SER A 1 661 ? -2.420 -2.407 24.204 1.00 93.19 661 SER A C 1
ATOM 5177 O O . SER A 1 661 ? -1.790 -3.467 24.211 1.00 93.19 661 SER A O 1
ATOM 5179 N N . LEU A 1 662 ? -3.614 -2.292 23.613 1.00 95.56 662 LEU A N 1
ATOM 5180 C CA . LEU A 1 662 ? -4.300 -3.383 22.930 1.00 95.56 662 LEU A CA 1
ATOM 5181 C C . LEU A 1 662 ? -3.564 -3.805 21.648 1.00 95.56 662 LEU A C 1
ATOM 5183 O O . LEU A 1 662 ? -3.412 -3.010 20.711 1.00 95.56 662 LEU A O 1
ATOM 5187 N N . ILE A 1 663 ? -3.167 -5.078 21.561 1.00 96.38 663 ILE A N 1
ATOM 5188 C CA . ILE A 1 663 ? -2.506 -5.623 20.362 1.00 96.38 663 ILE A CA 1
ATOM 5189 C C . ILE A 1 663 ? -3.560 -6.113 19.368 1.00 96.38 663 ILE A C 1
ATOM 5191 O O . ILE A 1 663 ? -3.492 -5.774 18.184 1.00 96.38 663 ILE A O 1
ATOM 5195 N N . HIS A 1 664 ? -4.572 -6.837 19.851 1.00 96.38 664 HIS A N 1
ATOM 5196 C CA . HIS A 1 664 ? -5.725 -7.284 19.069 1.00 96.38 664 HIS A CA 1
ATOM 5197 C C . HIS A 1 664 ? -7.014 -7.320 19.904 1.00 96.38 664 HIS A C 1
ATOM 5199 O O . HIS A 1 664 ? -6.984 -7.395 21.128 1.00 96.38 664 HIS A O 1
ATOM 5205 N N . LEU A 1 665 ? -8.174 -7.297 19.242 1.00 94.25 665 LEU A N 1
ATOM 5206 C CA . LEU A 1 665 ? -9.487 -7.141 19.887 1.00 94.25 665 LEU A CA 1
ATOM 5207 C C . LEU A 1 665 ? -9.819 -8.246 20.906 1.00 94.25 665 LEU A C 1
ATOM 5209 O O . LEU A 1 665 ? -10.367 -7.951 21.967 1.00 94.25 665 LEU A O 1
ATOM 5213 N N . ARG A 1 666 ? -9.448 -9.504 20.622 1.00 85.62 666 ARG A N 1
ATOM 5214 C CA . ARG A 1 666 ? -9.695 -10.629 21.544 1.00 85.62 666 ARG A CA 1
ATOM 5215 C C . ARG A 1 666 ? -8.925 -10.545 22.876 1.00 85.62 666 ARG A C 1
ATOM 5217 O O . ARG A 1 666 ? -9.289 -11.268 23.787 1.00 85.62 666 ARG A O 1
ATOM 5224 N N . GLU A 1 667 ? -7.934 -9.659 23.043 1.00 80.50 667 GLU A N 1
ATOM 5225 C CA . GLU A 1 667 ? -7.313 -9.442 24.368 1.00 80.50 667 GLU A CA 1
ATOM 5226 C C . GLU A 1 667 ? -8.262 -8.737 25.350 1.00 80.50 667 GLU A C 1
ATOM 5228 O O . GLU A 1 667 ? -8.135 -8.894 26.559 1.00 80.50 667 GLU A O 1
ATOM 5233 N N . GLY A 1 668 ? -9.185 -7.920 24.828 1.00 55.94 668 GLY A N 1
ATOM 5234 C CA . GLY A 1 668 ? -10.080 -7.068 25.615 1.00 55.94 668 GLY A CA 1
ATOM 5235 C C . GLY A 1 668 ? -11.493 -7.625 25.786 1.00 55.94 668 GLY A C 1
ATOM 5236 O O . GLY A 1 668 ? -12.368 -6.905 26.263 1.00 55.94 668 GLY A O 1
ATOM 5237 N N . THR A 1 669 ? -11.736 -8.867 25.361 1.00 45.84 669 THR A N 1
ATOM 5238 C CA . THR A 1 669 ? -13.049 -9.517 25.446 1.00 45.84 669 THR A CA 1
ATOM 5239 C C . THR A 1 669 ? -12.888 -10.771 26.312 1.00 45.84 669 THR A C 1
ATOM 5241 O O . THR A 1 669 ? -12.097 -11.625 25.915 1.00 45.84 669 THR A O 1
ATOM 5244 N N . PRO A 1 670 ? -13.526 -10.857 27.496 1.00 36.00 670 PRO A N 1
ATOM 5245 C CA . PRO A 1 670 ? -13.452 -12.048 28.343 1.00 36.00 670 PRO A CA 1
ATOM 5246 C C . PRO A 1 670 ? -14.034 -13.297 27.674 1.00 36.00 670 PRO A C 1
ATOM 5248 O O . PRO A 1 670 ? -14.909 -13.148 26.785 1.00 36.00 670 PRO A O 1
#

pLDDT: mean 84.96, std 17.26, range [29.81, 98.81]

Radius of gyration: 29.96 Å; chains: 1; bounding box: 63×69×88 Å

Foldseek 3Di:
DVPVVVVVVVVVVVVVPVVPPPPDDPDPDLQDADDQQFKWQAQLDQEIAGPPQPPQDPDPVRNVPGDIDGNNVQVVSVHFYDCRHRRGPDDDPDDDPDDPCPDPDAADDDDQQQKWFAAQFFQAIAGPPDPLDAPRVQTDIDGNNVSLVVQGHFQDDDQPPDPDGNRHNHDRPHHHAFADQFQKWKDDPDQVDATEHALPLVDQDALRIDIGGPNVCVVSPHHHDVVRRVRHGTNWDDDNVLSNVRWAPDAQDDPPPDDFFFDDLVDGDDPVNLVSLVSNLNRGAAQDQFRDTPDVSSRLSSLLVHFCLQPRLSLVLLLLSCQLPVDVSSLVSLVVLQVVLLVCCVVRVVSLLSLLLELRSLNSLVSLLLSLQLLLLCCVPPVVVHDPVSNVSNVSSLVSSCSSCCCRFQNDPDADPQLNGHPVRLVRLLAPFLLRRLSSLLSLLSSLQSVVSNCVVVVHCVCVVVSVNSLSNSLSSVVSQDVQWDFDCPPPRQTAIWHERHPDDWDDDPNFTQHLHTAFLVSVLSSVVSLVSCQLRPVVSPSHLSVLLNHLVLLLCLLADWAWDDDPDDPPPDDGDTDRQSGRGDPVNCHVPVHSDPPDDDRHDRNAQSCLLSCLNPPCSLVSNCVVPDPVRSRVVSSDSSNSSSSSSSQSSNVCNVPSSRSHDVVVPD